Protein AF-G9PKQ1-F1 (afdb_monomer_lite)

Sequence (733 aa):
MLSVRGVTRSVLDAVLARVPGSERISVGVSNGLQAHILSGRPADLERVVTALEAAAARSAKARKDRRRGGAVLAPVTEFLTTSVPFHTPLLASAVDDVAAWAAACDLDEKLARDLATAVLIDPVDWPGLVTGALKTGSAAPVRTVLDLGPGNVLVRLTEGVVAGTGTTVVPAGTAKAIDDLDRAGAAPQPSVDRSRFAPRITRLPDGRLTLDTAFTRLTGRSAVLLAGMTPTTVDPAIVAAAANAGYWAELAGGGQTTPAVLAENLEGLEEALEPGRTAAFNAMFMDRYLWNLHLGTQRLLSKARAGGAPIDGITISAGIPELDEATALLERLHAEGFPYIAFKPGTVDQIRQVLAIARAVPDSPVIIQIEDGHAGGHHSWEDLDTMLLATYDAIRAVNNAVLVVGGGIGTPARAADYLTGRWAEAYGTAAAPVDGVMIGTAAMTCLEAKTNDDVKQLLVDTPGIPEDSGIEGGWVASGESIGGMTSGLSHLRADLYEIDNSSARASRLIQELAGDETAMAARRQEMIDALAKTAKPYFGDVEEMTYLQWATRYAELCVAPHDGRSATRADWADEGWYDRFIDLLHRIEARLSQADHGEIPTLFADYDAVIDSDAALAALAERYPSAASTLVEPVDAAWFVDLCRKHPKPVPFVPVVDADILRWWGTDSLWQSQDPRYTADQVRIIPGPVAVAGITTINEPVGELLGRFETAAVDALRDAGTGEQEAAGRLGA

Radius of gyration: 32.39 Å; chains: 1; bounding box: 80×65×111 Å

Secondary structure (DSSP, 8-state):
-EEEES--HHHHHHHHTTSTTGGG-EEEEEEETTEEEEES-HHHHHHHHHHHHHHHHHHHHHHHTTS--S-----EEEE-S-SS--SSGGGHHHHHHHHHHHHHTTS-HHHHHHHHHHHHTS-EEHHHHHHHHHHSS-SSPP-EEEE-SSTTHHHHHHHHHSTTBTPEEEE-SSHHHHHHHHSTT--PPPPPBGGGG--EEEE-TTS-EEEE-HHHHHHSS-SEEE---TTTTSSHHHHHHHHHTT-EEEEEGGG--SHHHHHHHHHHHHHHSPTT--EEEEEESS-HHHHHHHTSSS-HHHHHHHTT-SEEEEEEES----HHHHHHHHHHHHHTT--EEEE---SHHHHHHHHHHHHH-TTS-EEEEEE-TTSSEE--S--HHHHHHHHHHHHHT-TTEEEEEESS--SHHHHHHHHHSGGGGGGTS-----SEEEE-GGGGGSTTS-S-HHHHHHHHH-----GGGSSGGGPPPBT-EETTEEEEE-TTS-EEEEESSHHHHHHHHHHHHTT-HHHHHHTHHHHHHHHTTSSS-B---GGGSBHHHHHHHHHHHHBPP-TTS---GGGBS-HHHHHHHHHHHHHHHHHH-S-SSSPPPPS--STHHHHSHHHHHHHHHHH-GGGGTPBPPHHHHHHHHHHTTSSSSPPSSBS--STTHHHHHHTT-SGGGG-TTS-TTTS-----TTGGGG---SS--HHHHHHHHHHHHHHHHHHTTPPEEE-S--TT-

pLDDT: mean 94.01, std 5.54, range [41.34, 98.81]

Foldseek 3Di:
DKKKFQQFPVRLVVLLVVQPPSVQKDQQEDLARGITDIFGDPVSVVSSVVSLVVQQVVQVVCVVLQNAFADGRDMDMDDDPDPARAQAPVCVVVLVVQLVVCVVVVHDSVVSSVVCCSTRHHHYYNLVVLVVVQPPDDPDGAQEAEDLDPDCPSVVSSCVSAAQCQRHYQYDNDPVSVVQCPPVPDDGDTHHNLVVQFWFWAQEPVGDIAIDGPVCVQALAHLEAADADLQWQCALQQQQLCQLLRHAYENELNNVQDLVSVVVRLVVNVVSHDPLTAYEYEFEPPPPRSCCCPCNVVVSVLVVVVVPGRHQEYEYDNDDDAQVVLLVSVVVVVVSRRLYYEYEDAALVVLVRQLSNLVVVLVHAYEYEYEAQLFWWFGDSHDPL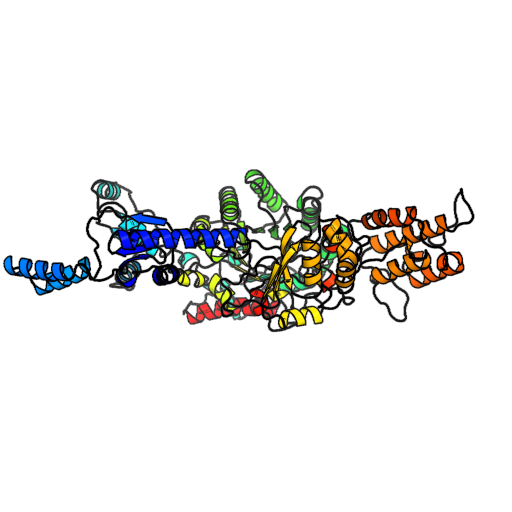SSCVSCLSVQVVRPRYAYEYEHLPQALQVQLCQQRQVVCVVSSYPRRHHRHYYDYQQCCQAQSTLFDNLLSVLLQVQQFQAPPNPSPPRDAGALDADSQKHFAAFLVRGTGIWGPFLLVVLRSVCVVCQPPPVSCVVCVVVNQVSQVLALAHELDDQQPAFLLRSLVSLCVSQFADDPPDFADPVRGPDPLSLVLSLVSQVVVQQVQDPDPDDDGDDCDPDSVSCRRVVNNSVVSCVVRVCSRPHGDDPVVLVVVVVSQVPDPDGGSYQSDSDSSSSVNSRPPQSNVSSPPRDGSNRGIGIGRRSNSNSHNDGHHHSSVVSVSSRVSSSVVCVVVVRDYDYDNHGSSD

Structure (mmCIF, N/CA/C/O backbone):
data_AF-G9PKQ1-F1
#
_entry.id   AF-G9PKQ1-F1
#
loop_
_atom_site.group_PDB
_atom_site.id
_atom_site.type_symbol
_atom_site.label_atom_id
_atom_site.label_alt_id
_atom_site.label_comp_id
_atom_site.label_asym_id
_atom_site.label_entity_id
_atom_site.label_seq_id
_atom_site.pdbx_PDB_ins_code
_atom_site.Cartn_x
_atom_site.Cartn_y
_atom_site.Cartn_z
_atom_site.occupancy
_atom_site.B_iso_or_equiv
_atom_site.auth_seq_id
_atom_site.auth_comp_id
_atom_site.auth_asym_id
_atom_site.auth_atom_id
_atom_site.pdbx_PDB_model_num
ATOM 1 N N . MET A 1 1 ? -30.172 22.410 22.942 1.00 95.88 1 MET A N 1
ATOM 2 C CA . MET A 1 1 ? -28.864 21.708 22.888 1.00 95.88 1 MET A CA 1
ATOM 3 C C . MET A 1 1 ? -28.657 21.178 21.475 1.00 95.88 1 MET A C 1
ATOM 5 O O . MET A 1 1 ? -29.650 20.942 20.793 1.00 95.88 1 MET A O 1
ATOM 9 N N . LEU A 1 2 ? -27.414 21.006 21.034 1.00 97.12 2 LEU A N 1
ATOM 10 C CA . LEU A 1 2 ? -27.061 20.562 19.682 1.00 97.12 2 LEU A CA 1
ATOM 11 C C . LEU A 1 2 ? -26.252 19.264 19.757 1.00 97.12 2 LEU A C 1
ATOM 13 O O . LEU A 1 2 ? -25.188 19.249 20.363 1.00 97.12 2 LEU A O 1
ATOM 17 N N . SER A 1 3 ? -26.735 18.192 19.136 1.00 96.69 3 SER A N 1
ATOM 18 C CA . SER A 1 3 ? -25.949 16.983 18.896 1.00 96.69 3 SER A CA 1
ATOM 19 C C . SER A 1 3 ? -25.016 17.198 17.711 1.00 96.69 3 SER A C 1
ATOM 21 O O . SER A 1 3 ? -25.452 17.671 16.665 1.00 96.69 3 SER A O 1
ATOM 23 N N . VAL A 1 4 ? -23.745 16.843 17.877 1.00 97.56 4 VAL A N 1
ATOM 24 C CA . VAL A 1 4 ? -22.705 16.864 16.848 1.00 97.56 4 VAL A CA 1
ATOM 25 C C . VAL A 1 4 ? -22.083 15.472 16.784 1.00 97.56 4 VAL A C 1
ATOM 27 O O . VAL A 1 4 ? -21.478 15.013 17.752 1.00 97.56 4 VAL A O 1
ATOM 30 N N . ARG A 1 5 ? -22.240 14.784 15.653 1.00 95.38 5 ARG A N 1
ATOM 31 C CA . ARG A 1 5 ? -21.695 13.438 15.405 1.00 95.38 5 ARG A CA 1
ATOM 32 C C . ARG A 1 5 ? -20.710 13.447 14.236 1.00 95.38 5 ARG A C 1
ATOM 34 O O . ARG A 1 5 ? -20.805 14.318 13.377 1.00 95.38 5 ARG A O 1
ATOM 41 N N . GLY A 1 6 ? -19.804 12.472 14.182 1.00 92.25 6 GLY A N 1
ATOM 42 C CA . GLY A 1 6 ? -18.807 12.326 13.109 1.00 92.25 6 GLY A CA 1
ATOM 43 C C . GLY A 1 6 ? -17.603 13.264 13.240 1.00 92.25 6 GLY A C 1
ATOM 44 O O . GLY A 1 6 ? -16.918 13.529 12.256 1.00 92.25 6 GLY A O 1
ATOM 45 N N . VAL A 1 7 ? -17.361 13.809 14.439 1.00 93.50 7 VAL A N 1
ATOM 46 C CA . VAL A 1 7 ? -16.279 14.770 14.703 1.00 93.50 7 VAL A CA 1
ATOM 47 C C . VAL A 1 7 ? -15.592 14.415 16.013 1.00 93.50 7 VAL A C 1
ATOM 49 O O . VAL A 1 7 ? -16.249 14.366 17.051 1.00 93.50 7 VAL A O 1
ATOM 52 N N . THR A 1 8 ? -14.279 14.185 15.987 1.00 92.12 8 THR A N 1
ATOM 53 C CA . THR A 1 8 ? -13.500 13.956 17.212 1.00 92.12 8 THR A CA 1
ATOM 54 C C . THR A 1 8 ? -13.485 15.202 18.092 1.00 92.12 8 THR A C 1
ATOM 56 O O . THR A 1 8 ? -13.686 16.322 17.616 1.00 92.12 8 THR A O 1
ATOM 59 N N . ARG A 1 9 ? -13.206 15.029 19.389 1.00 92.00 9 ARG A N 1
ATOM 60 C CA . ARG A 1 9 ? -13.142 16.167 20.314 1.00 92.00 9 ARG A CA 1
ATOM 61 C C . ARG A 1 9 ? -12.108 17.217 19.886 1.00 92.00 9 ARG A C 1
ATOM 63 O O . ARG A 1 9 ? -12.423 18.399 19.883 1.00 92.00 9 ARG A O 1
ATOM 70 N N . SER A 1 10 ? -10.931 16.786 19.433 1.00 91.81 10 SER A N 1
ATOM 71 C CA . SER A 1 10 ? -9.874 17.681 18.946 1.00 91.81 10 SER A CA 1
ATOM 72 C C . SER A 1 10 ? -10.309 18.518 17.739 1.00 91.81 10 SER A C 1
ATOM 74 O O . SER A 1 10 ? -10.081 19.727 17.709 1.00 91.81 10 SER A O 1
ATOM 76 N N . VAL A 1 11 ? -10.985 17.906 16.759 1.00 92.62 11 VAL A N 1
ATOM 77 C CA . VAL A 1 11 ? -11.504 18.623 15.584 1.00 92.62 11 VAL A CA 1
ATOM 78 C C . VAL A 1 11 ? -12.622 19.582 15.988 1.00 92.62 11 VAL A C 1
ATOM 80 O O . VAL A 1 11 ? -12.656 20.717 15.511 1.00 92.62 11 VAL A O 1
ATOM 83 N N . LEU A 1 12 ? -13.514 19.159 16.887 1.00 95.62 12 LEU A N 1
ATOM 84 C CA . LEU A 1 12 ? -14.589 20.007 17.393 1.00 95.62 12 LEU A CA 1
ATOM 85 C C . LEU A 1 12 ? -14.030 21.239 18.114 1.00 95.62 12 LEU A C 1
ATOM 87 O O . LEU A 1 12 ? -14.443 22.355 17.805 1.00 95.62 12 LEU A O 1
ATOM 91 N N . ASP A 1 13 ? -13.053 21.059 19.001 1.00 94.75 13 ASP A N 1
ATOM 92 C CA . ASP A 1 13 ? -12.406 22.153 19.729 1.00 94.75 13 ASP A CA 1
ATOM 93 C C . ASP A 1 13 ? -11.692 23.123 18.765 1.00 94.75 13 ASP A C 1
ATOM 95 O O . ASP A 1 13 ? -11.820 24.342 18.899 1.00 94.75 13 ASP A O 1
ATOM 99 N N . ALA A 1 14 ? -11.021 22.611 17.724 1.00 93.94 14 ALA A N 1
ATOM 100 C CA . ALA A 1 14 ? -10.393 23.438 16.689 1.00 93.94 14 ALA A CA 1
ATOM 101 C C . ALA A 1 14 ? -11.410 24.258 15.871 1.00 93.94 14 ALA A C 1
ATOM 103 O O . ALA A 1 14 ? -11.118 25.385 15.455 1.00 93.94 14 ALA A O 1
ATOM 104 N N . VAL A 1 15 ? -12.609 23.714 15.637 1.00 94.38 15 VAL A N 1
ATOM 105 C CA . VAL A 1 15 ? -13.713 24.450 15.006 1.00 94.38 15 VAL A CA 1
ATOM 106 C C . VAL A 1 15 ? -14.269 25.501 15.967 1.00 94.38 15 VAL A C 1
ATOM 108 O O . VAL A 1 15 ? -14.403 26.659 15.570 1.00 94.38 15 VAL A O 1
ATOM 111 N N . LEU A 1 16 ? -14.529 25.142 17.228 1.00 94.50 16 LEU A N 1
ATOM 112 C CA . LEU A 1 16 ? -15.049 26.052 18.255 1.00 94.50 16 LEU A CA 1
ATOM 113 C C . LEU A 1 16 ? -14.117 27.244 18.498 1.00 94.50 16 LEU A C 1
ATOM 115 O O . LEU A 1 16 ? -14.595 28.373 18.605 1.00 94.50 16 LEU A O 1
ATOM 119 N N . ALA A 1 17 ? -12.799 27.038 18.489 1.00 93.44 17 ALA A N 1
ATOM 120 C CA . ALA A 1 17 ? -11.811 28.110 18.629 1.00 93.44 17 ALA A CA 1
ATOM 121 C C . ALA A 1 17 ? -11.921 29.198 17.541 1.00 93.44 17 ALA A C 1
ATOM 123 O O . ALA A 1 17 ? -11.453 30.319 17.730 1.00 93.44 17 ALA A O 1
ATOM 124 N N . ARG A 1 18 ? -12.546 28.887 16.397 1.00 90.50 18 ARG A N 1
ATOM 125 C CA . ARG A 1 18 ? -12.761 29.816 15.274 1.00 90.50 18 ARG A CA 1
ATOM 126 C C . ARG A 1 18 ? -14.161 30.432 15.257 1.00 90.50 18 ARG A C 1
ATOM 128 O O . ARG A 1 18 ? -14.423 31.299 14.426 1.00 90.50 18 ARG A O 1
ATOM 135 N N . VAL A 1 19 ? -15.062 29.994 16.138 1.00 92.62 19 VAL A N 1
ATOM 136 C CA . VAL A 1 19 ? -16.436 30.500 16.230 1.00 92.62 19 VAL A CA 1
ATOM 137 C C . VAL A 1 19 ? -16.478 31.681 17.207 1.00 92.62 19 VAL A C 1
ATOM 139 O O . VAL A 1 19 ? -16.197 31.497 18.390 1.00 92.62 19 VAL A O 1
ATOM 142 N N . PRO A 1 20 ? -16.868 32.895 16.770 1.00 89.88 20 PRO A N 1
ATOM 143 C CA . PRO A 1 20 ? -16.995 34.034 17.673 1.00 89.88 20 PRO A CA 1
ATOM 144 C C . PRO A 1 20 ? -18.067 33.786 18.735 1.00 89.88 20 PRO A C 1
ATOM 146 O O . PRO A 1 20 ? -19.245 33.602 18.399 1.00 89.88 20 PRO A O 1
ATOM 149 N N . GLY A 1 21 ? -17.674 33.857 20.007 1.00 84.44 21 GLY A N 1
ATOM 150 C CA . GLY A 1 21 ? -18.576 33.641 21.129 1.00 84.44 21 GLY A CA 1
ATOM 151 C C . GLY A 1 21 ? -18.614 32.205 21.660 1.00 84.44 21 GLY A C 1
ATOM 152 O O . GLY A 1 21 ? -19.525 31.886 22.426 1.00 84.44 21 GLY A O 1
ATOM 153 N N . SER A 1 22 ? -17.696 31.335 21.226 1.00 88.81 22 SER A N 1
ATOM 154 C CA . SER A 1 22 ? -17.640 29.927 21.636 1.00 88.81 22 SER A CA 1
ATOM 155 C C . SER A 1 22 ? -17.330 29.725 23.117 1.00 88.81 22 SER A C 1
ATOM 157 O O . SER A 1 22 ? -17.703 28.694 23.667 1.00 88.81 22 SER A O 1
ATOM 159 N N . GLU A 1 23 ? -16.768 30.725 23.802 1.00 87.44 23 GLU A N 1
ATOM 160 C CA . GLU A 1 23 ? -16.559 30.718 25.255 1.00 87.44 23 GLU A CA 1
ATOM 161 C C . GLU A 1 23 ? -17.866 30.618 26.062 1.00 87.44 23 GLU A C 1
ATOM 163 O O . GLU A 1 23 ? -17.851 30.286 27.245 1.00 87.44 23 GLU A O 1
ATOM 168 N N . ARG A 1 24 ? -19.011 30.896 25.421 1.00 89.38 24 ARG A N 1
ATOM 169 C CA . ARG A 1 24 ? -20.358 30.785 26.004 1.00 89.38 24 ARG A CA 1
ATOM 170 C C . ARG A 1 24 ? -21.023 29.429 25.733 1.00 89.38 24 ARG A C 1
ATOM 172 O O . ARG A 1 24 ? -22.172 29.233 26.129 1.00 89.38 24 ARG A O 1
ATOM 179 N N . ILE A 1 25 ? -20.334 28.521 25.042 1.00 94.31 25 ILE A N 1
ATOM 180 C CA . ILE A 1 25 ? -20.808 27.179 24.698 1.00 94.31 25 ILE A CA 1
ATOM 181 C C . ILE A 1 25 ? -20.079 26.165 25.578 1.00 94.31 25 ILE A C 1
ATOM 183 O O . ILE A 1 25 ? -18.864 26.214 25.740 1.00 94.31 25 ILE A O 1
ATOM 187 N N . SER A 1 26 ? -20.825 25.215 26.126 1.00 94.56 26 SER A N 1
ATOM 188 C CA . SER A 1 26 ? -20.287 24.085 26.881 1.00 94.56 26 SER A CA 1
ATOM 189 C C . SER A 1 26 ? -20.399 22.811 26.047 1.00 94.56 26 SER A C 1
ATOM 191 O O . SER A 1 26 ? -21.448 22.549 25.455 1.00 94.56 26 SER A O 1
ATOM 193 N N . VAL A 1 27 ? -19.348 21.989 26.022 1.00 95.88 27 VAL A N 1
ATOM 194 C CA . VAL A 1 27 ? -19.476 20.582 25.613 1.00 95.88 27 VAL A CA 1
ATOM 195 C C . VAL A 1 27 ? -20.076 19.840 26.802 1.00 95.88 27 VAL A C 1
ATOM 197 O O . VAL A 1 27 ? -19.356 19.405 27.696 1.00 95.88 27 VAL A O 1
ATOM 200 N N . GLY A 1 28 ? -21.407 19.807 26.856 1.00 93.00 28 GLY A N 1
ATOM 201 C CA . GLY A 1 28 ? -22.153 19.338 28.019 1.00 93.00 28 GLY A CA 1
ATOM 202 C C . GLY A 1 28 ? -22.141 17.820 28.166 1.00 93.00 28 GLY A C 1
ATOM 203 O O . GLY A 1 28 ? -22.035 17.311 29.274 1.00 93.00 28 GLY A O 1
ATOM 204 N N . VAL A 1 29 ? -22.210 17.079 27.058 1.00 95.38 29 VAL A N 1
ATOM 205 C CA . VAL A 1 29 ? -22.169 15.607 27.084 1.00 95.38 29 VAL A CA 1
ATOM 206 C C . VAL A 1 29 ? -21.239 15.096 25.993 1.00 95.38 29 VAL A C 1
ATOM 208 O O . VAL A 1 29 ? -21.359 15.499 24.839 1.00 95.38 29 VAL A O 1
ATOM 211 N N . SER A 1 30 ? -20.342 14.181 26.338 1.00 95.12 30 SER A N 1
ATOM 212 C CA . SER A 1 30 ? -19.570 13.371 25.394 1.00 95.12 30 SER A CA 1
ATOM 213 C C . SER A 1 30 ? -20.180 11.970 25.383 1.00 95.12 30 SER A C 1
ATOM 215 O O . SER A 1 30 ? -20.052 11.220 26.345 1.00 95.12 30 SER A O 1
ATOM 217 N N . ASN A 1 31 ? -20.894 11.637 24.309 1.00 92.31 31 ASN A N 1
ATOM 218 C CA . ASN A 1 31 ? -21.576 10.351 24.124 1.00 92.31 31 ASN A CA 1
ATOM 219 C C . ASN A 1 31 ? -20.648 9.264 23.553 1.00 92.31 31 ASN A C 1
ATOM 221 O O . ASN A 1 31 ? -21.010 8.092 23.515 1.00 92.31 31 ASN A O 1
ATOM 225 N N . GLY A 1 32 ? -19.478 9.663 23.062 1.00 89.00 32 GLY A N 1
ATOM 226 C CA . GLY A 1 32 ? -18.481 8.825 22.409 1.00 89.00 32 GLY A CA 1
ATOM 227 C C . GLY A 1 32 ? -17.337 9.694 21.894 1.00 89.00 32 GLY A C 1
ATOM 228 O O . GLY A 1 32 ? -17.390 10.920 21.986 1.00 89.00 32 GLY A O 1
ATOM 229 N N . LEU A 1 33 ? -16.323 9.085 21.282 1.00 86.50 33 LEU A N 1
ATOM 230 C CA . LEU A 1 33 ? -15.180 9.835 20.741 1.00 86.50 33 LEU A CA 1
ATOM 231 C C . LEU A 1 33 ? -15.558 10.840 19.652 1.00 86.50 33 LEU A C 1
ATOM 233 O O . LEU A 1 33 ? -14.960 11.913 19.557 1.00 86.50 33 LEU A O 1
ATOM 237 N N . GLN A 1 34 ? -16.552 10.490 18.836 1.00 91.44 34 GLN A N 1
ATOM 238 C CA . GLN A 1 34 ? -17.022 11.307 17.720 1.00 91.44 34 GLN A CA 1
ATOM 239 C C . GLN A 1 34 ? -18.463 11.805 17.889 1.00 91.44 34 GLN A C 1
ATOM 241 O O . GLN A 1 34 ? -19.094 12.192 16.906 1.00 91.44 34 GLN A O 1
ATOM 246 N N . ALA A 1 35 ? -19.015 11.753 19.103 1.00 93.69 35 ALA A N 1
ATOM 247 C CA . ALA A 1 35 ? -20.401 12.114 19.377 1.00 93.69 35 ALA A CA 1
ATOM 248 C C . ALA A 1 35 ? -20.480 13.004 20.619 1.00 93.69 35 ALA A C 1
ATOM 250 O O . ALA A 1 35 ? -20.277 12.543 21.739 1.00 93.69 35 ALA A O 1
ATOM 251 N N . HIS A 1 36 ? -20.826 14.271 20.412 1.00 96.38 36 HIS A N 1
ATOM 252 C CA . HIS A 1 36 ? -20.810 15.319 21.431 1.00 96.38 36 HIS A CA 1
ATOM 253 C C . HIS A 1 36 ? -22.146 16.056 21.452 1.00 96.38 36 HIS A C 1
ATOM 255 O O . HIS A 1 36 ? -22.800 16.202 20.420 1.00 96.38 36 HIS A O 1
ATOM 261 N N . ILE A 1 37 ? -22.553 16.551 22.615 1.00 97.00 37 ILE A N 1
ATOM 262 C CA . ILE A 1 37 ? -23.701 17.438 22.779 1.00 97.00 37 ILE A CA 1
ATOM 263 C C . ILE A 1 37 ? -23.202 18.791 23.276 1.00 97.00 37 ILE A C 1
ATOM 265 O O . ILE A 1 37 ? -22.594 18.901 24.341 1.00 97.00 37 ILE A O 1
ATOM 269 N N . LEU A 1 38 ? -23.501 19.827 22.501 1.00 97.19 38 LEU A N 1
ATOM 270 C CA . LEU A 1 38 ? -23.216 21.212 22.832 1.00 97.19 38 LEU A CA 1
ATOM 271 C C . LEU A 1 38 ? -24.420 21.872 23.506 1.00 97.19 38 LEU A C 1
ATOM 273 O O . LEU A 1 38 ? -25.567 21.772 23.047 1.00 97.19 38 LEU A O 1
ATOM 277 N N . SER A 1 39 ? -24.133 22.614 24.567 1.00 96.44 39 SER A N 1
ATOM 278 C CA . SER A 1 39 ? -25.097 23.362 25.364 1.00 96.44 39 SER A CA 1
ATOM 279 C C . SER A 1 39 ? -24.754 24.841 25.336 1.00 96.44 39 SER A C 1
ATOM 281 O O . SER A 1 39 ? -23.607 25.236 25.511 1.00 96.44 39 SER A O 1
ATOM 283 N N . GLY A 1 40 ? -25.756 25.675 25.082 1.00 94.44 40 GLY A N 1
ATOM 284 C CA . GLY A 1 40 ? -25.573 27.110 24.926 1.00 94.44 40 GLY A CA 1
ATOM 285 C C . GLY A 1 40 ? -26.828 27.774 24.380 1.00 94.44 40 GLY A C 1
ATOM 286 O O . GLY A 1 40 ? -27.876 27.136 24.225 1.00 94.44 40 GLY A O 1
ATOM 287 N N . ARG A 1 41 ? -26.722 29.069 24.078 1.00 93.06 41 ARG A N 1
ATOM 288 C CA . ARG A 1 41 ? -27.818 29.825 23.463 1.00 93.06 41 ARG A CA 1
ATOM 289 C C . ARG A 1 41 ? -28.003 29.371 22.007 1.00 93.06 41 ARG A C 1
ATOM 291 O O . ARG A 1 41 ? -26.999 29.153 21.330 1.00 93.06 41 ARG A O 1
ATOM 298 N N . PRO A 1 42 ? -29.243 29.288 21.488 1.00 92.81 42 PRO A N 1
ATOM 299 C CA . PRO A 1 42 ? -29.501 28.802 20.128 1.00 92.81 42 PRO A CA 1
ATOM 300 C C . PRO A 1 42 ? -28.669 29.499 19.044 1.00 92.81 42 PRO A C 1
ATOM 302 O O . PRO A 1 42 ? -28.015 28.826 18.256 1.00 92.81 42 PRO A O 1
ATOM 305 N N . ALA A 1 43 ? -28.587 30.833 19.084 1.00 92.81 43 ALA A N 1
ATOM 306 C CA . ALA A 1 43 ? -27.820 31.616 18.113 1.00 92.81 43 ALA A CA 1
ATOM 307 C C . ALA A 1 43 ? -26.306 31.327 18.137 1.00 92.81 43 ALA A C 1
ATOM 309 O O . ALA A 1 43 ? -25.639 31.453 17.113 1.00 92.81 43 ALA A O 1
ATOM 310 N N . ASP A 1 44 ? -25.749 30.948 19.292 1.00 94.12 44 ASP A N 1
ATOM 311 C CA . ASP A 1 44 ? -24.335 30.576 19.394 1.00 94.12 44 ASP A CA 1
ATOM 312 C C . ASP A 1 44 ? -24.118 29.164 18.812 1.00 94.12 44 ASP A C 1
ATOM 314 O O . ASP A 1 44 ? -23.153 28.939 18.084 1.00 94.12 44 ASP A O 1
ATOM 318 N N . LEU A 1 45 ? -25.058 28.236 19.041 1.00 95.50 45 LEU A N 1
ATOM 319 C CA . LEU A 1 45 ? -25.027 26.877 18.482 1.00 95.50 45 LEU A CA 1
ATOM 320 C C . LEU A 1 45 ? -25.198 26.861 16.953 1.00 95.50 45 LEU A C 1
ATOM 322 O O . LEU A 1 45 ? -24.503 26.110 16.274 1.00 95.50 45 LEU A O 1
ATOM 326 N N . GLU A 1 46 ? -26.061 27.714 16.395 1.00 95.88 46 GLU A N 1
ATOM 327 C CA . GLU A 1 46 ? -26.227 27.871 14.939 1.00 95.88 46 GLU A CA 1
ATOM 328 C C . GLU A 1 46 ? -24.918 28.279 14.248 1.00 95.88 46 GLU A C 1
ATOM 330 O O . GLU A 1 46 ? -24.589 27.769 13.179 1.00 95.88 46 GLU A O 1
ATOM 335 N N . ARG A 1 47 ? -24.106 29.136 14.882 1.00 96.00 47 ARG A N 1
ATOM 336 C CA . ARG A 1 47 ? -22.785 29.506 14.345 1.00 96.00 47 ARG A CA 1
ATOM 337 C C . ARG A 1 47 ? -21.831 28.317 14.290 1.00 96.00 47 ARG A C 1
ATOM 339 O O . ARG A 1 47 ? -21.022 28.238 13.366 1.00 96.00 47 ARG A O 1
ATOM 346 N N . VAL A 1 48 ? -21.917 27.405 15.260 1.00 96.38 48 VAL A N 1
ATOM 347 C CA . VAL A 1 48 ? -21.118 26.173 15.261 1.00 96.38 48 VAL A CA 1
ATOM 348 C C . VAL A 1 48 ? -21.527 25.267 14.104 1.00 96.38 48 VAL A C 1
ATOM 350 O O . VAL A 1 48 ? -20.643 24.745 13.428 1.00 96.38 48 VAL A O 1
ATOM 353 N N . VAL A 1 49 ? -22.830 25.135 13.823 1.00 97.19 49 VAL A N 1
ATOM 354 C CA . VAL A 1 49 ? -23.329 24.383 12.656 1.00 97.19 49 VAL A CA 1
ATOM 355 C C . VAL A 1 49 ? -22.708 24.927 11.368 1.00 97.19 49 VAL A C 1
ATOM 357 O O . VAL A 1 49 ? -22.025 24.186 10.665 1.00 97.19 49 VAL A O 1
ATOM 360 N N . THR A 1 50 ? -22.816 26.236 11.120 1.00 96.50 50 THR A N 1
ATOM 361 C CA . THR A 1 50 ? -22.227 26.876 9.931 1.00 96.50 50 THR A CA 1
ATOM 362 C C . THR A 1 50 ? -20.714 26.649 9.830 1.00 96.50 50 THR A C 1
ATOM 364 O O . THR A 1 50 ? -20.172 26.418 8.747 1.00 96.50 50 THR A O 1
ATOM 367 N N . ALA A 1 51 ? -19.995 26.711 10.954 1.00 96.50 51 ALA A N 1
ATOM 368 C CA . ALA A 1 51 ? -18.551 26.498 10.973 1.00 96.50 51 ALA A CA 1
ATOM 369 C C . ALA A 1 51 ? -18.162 25.040 10.668 1.00 96.50 51 ALA A C 1
ATOM 371 O O . ALA A 1 51 ? -17.181 24.810 9.950 1.00 96.50 51 ALA A O 1
ATOM 372 N N . LEU A 1 52 ? -18.934 24.073 11.176 1.00 97.19 52 LEU A N 1
ATOM 373 C CA . LEU A 1 52 ? -18.771 22.647 10.892 1.00 97.19 52 LEU A CA 1
ATOM 374 C C . LEU A 1 52 ? -19.065 22.332 9.423 1.00 97.19 52 LEU A C 1
ATOM 376 O O . LEU A 1 52 ? -18.259 21.659 8.785 1.00 97.19 52 LEU A O 1
ATOM 380 N N . GLU A 1 53 ? -20.143 22.875 8.854 1.00 96.69 53 GLU A N 1
ATOM 381 C CA . GLU A 1 53 ? -20.468 22.736 7.427 1.00 96.69 53 GLU A CA 1
ATOM 382 C C . GLU A 1 53 ? -19.352 23.300 6.536 1.00 96.69 53 GLU A C 1
ATOM 384 O O . GLU A 1 53 ? -18.903 22.652 5.588 1.00 96.69 53 GLU A O 1
ATOM 389 N N . ALA A 1 54 ? -18.824 24.480 6.877 1.00 95.88 54 ALA A N 1
ATOM 390 C CA . ALA A 1 54 ? -17.706 25.074 6.151 1.00 95.88 54 ALA A CA 1
ATOM 391 C C . ALA A 1 54 ? -16.422 24.230 6.264 1.00 95.88 54 ALA A C 1
ATOM 393 O O . ALA A 1 54 ? -15.644 24.151 5.311 1.00 95.88 54 ALA A O 1
ATOM 394 N N . ALA A 1 55 ? -16.170 23.607 7.419 1.00 95.31 55 ALA A N 1
ATOM 395 C CA . ALA A 1 55 ? -15.044 22.694 7.603 1.00 95.31 55 ALA A CA 1
ATOM 396 C C . ALA A 1 55 ? -15.209 21.402 6.792 1.00 95.31 55 ALA A C 1
ATOM 398 O O . ALA A 1 55 ? -14.261 20.988 6.122 1.00 95.31 55 ALA A O 1
ATOM 399 N N . ALA A 1 56 ? -16.411 20.824 6.787 1.00 96.31 56 ALA A N 1
ATOM 400 C CA . ALA A 1 56 ? -16.761 19.652 5.994 1.00 96.31 56 ALA A CA 1
ATOM 401 C C . ALA A 1 56 ? -16.559 19.907 4.495 1.00 96.31 56 ALA A C 1
ATOM 403 O O . ALA A 1 56 ? -15.870 19.146 3.819 1.00 96.31 56 ALA A O 1
ATOM 404 N N . ALA A 1 57 ? -17.053 21.042 3.990 1.00 96.38 57 ALA A N 1
ATOM 405 C CA . ALA A 1 57 ? -16.883 21.436 2.593 1.00 96.38 57 ALA A CA 1
ATOM 406 C C . ALA A 1 57 ? -15.402 21.588 2.198 1.00 96.38 57 ALA A C 1
ATOM 408 O O . ALA A 1 57 ? -15.001 21.157 1.115 1.00 96.38 57 ALA A O 1
ATOM 409 N N . ARG A 1 58 ? -14.565 22.157 3.080 1.00 94.75 58 ARG A N 1
ATOM 410 C CA . ARG A 1 58 ? -13.110 22.244 2.852 1.00 94.75 58 ARG A CA 1
ATOM 411 C C . ARG A 1 58 ? -12.452 20.865 2.815 1.00 94.75 58 ARG A C 1
ATOM 413 O O . ARG A 1 58 ? -11.638 20.625 1.929 1.00 94.75 58 ARG A O 1
ATOM 420 N N . SER A 1 59 ? -12.812 19.973 3.738 1.00 93.75 59 SER A N 1
ATOM 421 C CA . SER A 1 59 ? -12.287 18.601 3.785 1.00 93.75 59 SER A CA 1
ATOM 422 C C . SER A 1 59 ? -12.677 17.803 2.534 1.00 93.75 59 SER A C 1
ATOM 424 O O . SER A 1 59 ? -11.812 17.225 1.878 1.00 93.75 59 SER A O 1
ATOM 426 N N . ALA A 1 60 ? -13.950 17.858 2.131 1.00 95.25 60 ALA A N 1
ATOM 427 C CA . ALA A 1 60 ? -14.445 17.207 0.919 1.00 95.25 60 ALA A CA 1
ATOM 428 C C . ALA A 1 60 ? -13.761 17.742 -0.348 1.00 95.25 60 ALA A C 1
ATOM 430 O O . ALA A 1 60 ? -13.371 16.965 -1.221 1.00 95.25 60 ALA A O 1
ATOM 431 N N . LYS A 1 61 ? -13.554 19.064 -0.433 1.00 95.62 61 LYS A N 1
ATOM 432 C CA . LYS A 1 61 ? -12.797 19.671 -1.532 1.00 95.62 61 LYS A CA 1
ATOM 433 C C . LYS A 1 61 ? -11.347 19.185 -1.552 1.00 95.62 61 LYS A C 1
ATOM 435 O O . LYS A 1 61 ? -10.875 18.785 -2.605 1.00 95.62 61 LYS A O 1
ATOM 440 N N . ALA A 1 62 ? -10.662 19.155 -0.409 1.00 93.00 62 ALA A N 1
ATOM 441 C CA . ALA A 1 62 ? -9.286 18.665 -0.330 1.00 93.00 62 ALA A CA 1
ATOM 442 C C . ALA A 1 62 ? -9.158 17.191 -0.760 1.00 93.00 62 ALA A C 1
ATOM 444 O O . ALA A 1 62 ? -8.206 16.845 -1.451 1.00 93.00 62 ALA A O 1
ATOM 445 N N . ARG A 1 63 ? -10.132 16.337 -0.411 1.00 92.75 63 ARG A N 1
ATOM 446 C CA . ARG A 1 63 ? -10.181 14.934 -0.859 1.00 92.75 63 ARG A CA 1
ATOM 447 C C . ARG A 1 63 ? -10.377 14.831 -2.373 1.00 92.75 63 ARG A C 1
ATOM 449 O O . ARG A 1 63 ? -9.661 14.081 -3.027 1.00 92.75 63 ARG A O 1
ATOM 456 N N . LYS A 1 64 ? -11.316 15.605 -2.930 1.00 93.25 64 LYS A N 1
ATOM 457 C CA . LYS A 1 64 ? -11.577 15.665 -4.379 1.00 93.25 64 LYS A CA 1
ATOM 458 C C . LYS A 1 64 ? -10.360 16.163 -5.161 1.00 93.25 64 LYS A C 1
ATOM 460 O O . LYS A 1 64 ? -10.058 15.624 -6.219 1.00 93.25 64 LYS A O 1
ATOM 465 N N . ASP A 1 65 ? -9.667 17.156 -4.614 1.00 91.81 65 ASP A N 1
ATOM 466 C CA . ASP A 1 65 ? -8.466 17.758 -5.193 1.00 91.81 65 ASP A CA 1
ATOM 467 C C . ASP A 1 65 ? -7.195 16.923 -4.906 1.00 91.81 65 ASP A C 1
ATOM 469 O O . ASP A 1 65 ? -6.098 17.405 -5.165 1.00 91.81 65 ASP A O 1
ATOM 473 N N . ARG A 1 66 ? -7.319 15.699 -4.354 1.00 92.06 66 ARG A N 1
ATOM 474 C CA . ARG A 1 66 ? -6.196 14.786 -4.041 1.00 92.06 66 ARG A CA 1
ATOM 475 C C . ARG A 1 66 ? -5.108 15.410 -3.153 1.00 92.06 66 ARG A C 1
ATOM 477 O O . ARG A 1 66 ? -3.920 15.164 -3.327 1.00 92.06 66 ARG A O 1
ATOM 484 N N . ARG A 1 67 ? -5.526 16.235 -2.189 1.00 89.94 67 ARG A N 1
ATOM 485 C CA . ARG A 1 67 ? -4.653 16.879 -1.187 1.00 89.94 67 ARG A CA 1
ATOM 486 C C . ARG A 1 67 ? -4.669 16.206 0.181 1.00 89.94 67 ARG A C 1
ATOM 488 O O . ARG A 1 67 ? -3.870 16.548 1.039 1.00 89.94 67 ARG A O 1
ATOM 495 N N . ARG A 1 68 ? -5.618 15.299 0.403 1.00 89.44 68 ARG A N 1
ATOM 496 C CA . ARG A 1 68 ? -5.698 14.437 1.587 1.00 89.44 68 ARG A CA 1
ATOM 497 C C . ARG A 1 68 ? -6.238 13.078 1.176 1.00 89.44 68 ARG A C 1
ATOM 499 O O . ARG A 1 68 ? -7.107 13.020 0.299 1.00 89.44 68 ARG A O 1
ATOM 506 N N . GLY A 1 69 ? -5.788 12.025 1.843 1.00 89.00 69 GLY A N 1
ATOM 507 C CA . GLY A 1 69 ? -6.478 10.740 1.848 1.00 89.00 69 GLY A CA 1
ATOM 508 C C . GLY A 1 69 ? -7.354 10.561 3.086 1.00 89.00 69 GLY A C 1
ATOM 509 O O . GLY A 1 69 ? -7.665 11.521 3.803 1.00 89.00 69 GLY A O 1
ATOM 510 N N . GLY A 1 70 ? -7.794 9.323 3.286 1.00 89.50 70 GLY A N 1
ATOM 511 C CA . GLY A 1 70 ? -8.638 8.906 4.397 1.00 89.50 70 GLY A CA 1
ATOM 512 C C . GLY A 1 70 ? -10.044 9.508 4.386 1.00 89.50 70 GLY A C 1
ATOM 513 O O . GLY A 1 70 ? -10.532 10.050 3.383 1.00 89.50 70 GLY A O 1
ATOM 514 N N . ALA A 1 71 ? -10.717 9.393 5.532 1.00 87.31 71 ALA A N 1
ATOM 515 C CA . ALA A 1 71 ? -12.080 9.875 5.708 1.00 87.31 71 ALA A CA 1
ATOM 516 C C . ALA A 1 71 ? -12.177 11.405 5.572 1.00 87.31 71 ALA A C 1
ATOM 518 O O . ALA A 1 71 ? -11.338 12.168 6.067 1.00 87.31 71 ALA A O 1
ATOM 519 N N . VAL A 1 72 ? -13.246 11.864 4.919 1.00 91.75 72 VAL A N 1
ATOM 520 C CA . VAL A 1 72 ? -13.626 13.282 4.903 1.00 91.75 72 VAL A CA 1
ATOM 521 C C . VAL A 1 72 ? -14.383 13.641 6.172 1.00 91.75 72 VAL A C 1
ATOM 523 O O . VAL A 1 72 ? -15.134 12.834 6.718 1.00 91.75 72 VAL A O 1
ATOM 526 N N . LEU A 1 73 ? -14.233 14.887 6.617 1.00 92.81 73 LEU A N 1
ATOM 527 C CA . LEU A 1 73 ? -15.039 15.414 7.710 1.00 92.81 73 LEU A CA 1
ATOM 528 C C . LEU A 1 73 ? -16.509 15.486 7.265 1.00 92.81 73 LEU A C 1
ATOM 530 O O . LEU A 1 73 ? -16.854 16.287 6.397 1.00 92.81 73 LEU A O 1
ATOM 534 N N . ALA A 1 74 ? -17.362 14.663 7.873 1.00 94.25 74 ALA A N 1
ATOM 535 C CA . ALA A 1 74 ? -18.789 14.562 7.569 1.00 94.25 74 ALA A CA 1
ATOM 536 C C . ALA A 1 74 ? -19.624 14.719 8.858 1.00 94.25 74 ALA A C 1
ATOM 538 O O . ALA A 1 74 ? -20.166 13.739 9.375 1.00 94.25 74 ALA A O 1
ATOM 539 N N . PRO A 1 75 ? -19.696 15.939 9.424 1.00 96.44 75 PRO A N 1
ATOM 540 C CA . PRO A 1 75 ? -20.390 16.186 10.672 1.00 96.44 75 PRO A CA 1
ATOM 541 C C . PRO A 1 75 ? -21.900 16.048 10.468 1.00 96.44 75 PRO A C 1
ATOM 543 O O . PRO A 1 75 ? -22.457 16.570 9.504 1.00 96.44 75 PRO A O 1
ATOM 546 N N . VAL A 1 76 ? -22.576 15.399 11.412 1.00 97.12 76 VAL A N 1
ATOM 547 C CA . VAL A 1 76 ? -24.041 15.375 11.483 1.00 97.12 76 VAL A CA 1
ATOM 548 C C . VAL A 1 76 ? -24.467 16.195 12.687 1.00 97.12 76 VAL A C 1
ATOM 550 O O . VAL A 1 76 ? -24.181 15.828 13.828 1.00 97.12 76 VAL A O 1
ATOM 553 N N . THR A 1 77 ? -25.147 17.308 12.426 1.00 97.38 77 THR A N 1
ATOM 554 C CA . THR A 1 77 ? -25.608 18.243 13.453 1.00 97.38 77 THR A CA 1
ATOM 555 C C . THR A 1 77 ? -27.126 18.219 13.570 1.00 97.38 77 THR A C 1
ATOM 557 O O . THR A 1 77 ? -27.823 18.403 12.576 1.00 97.38 77 THR A O 1
ATOM 560 N N . GLU A 1 78 ? -27.645 18.026 14.780 1.00 96.56 78 GLU A N 1
ATOM 561 C CA . GLU A 1 78 ? -29.085 17.921 15.031 1.00 96.56 78 GLU A CA 1
ATOM 562 C C . GLU A 1 78 ? -29.455 18.606 16.348 1.00 96.56 78 GLU A C 1
ATOM 564 O O . GLU A 1 78 ? -28.883 18.313 17.400 1.00 96.56 78 GLU A O 1
ATOM 569 N N . PHE A 1 79 ? -30.411 19.535 16.316 1.00 96.12 79 PHE A N 1
ATOM 570 C CA . PHE A 1 79 ? -30.923 20.136 17.543 1.00 96.12 79 PHE A CA 1
ATOM 571 C C . PHE A 1 79 ? -31.783 19.127 18.300 1.00 96.12 79 PHE A C 1
ATOM 573 O O . PHE A 1 79 ? -32.753 18.592 17.769 1.00 96.12 79 PHE A O 1
ATOM 580 N N . LEU A 1 80 ? -31.440 18.896 19.565 1.00 93.56 80 LEU A N 1
ATOM 581 C CA . LEU A 1 80 ? -32.223 18.024 20.432 1.00 93.56 80 LEU A CA 1
ATOM 582 C C . LEU A 1 80 ? -33.551 18.698 20.789 1.00 93.56 80 LEU A C 1
ATOM 584 O O . LEU A 1 80 ? -33.590 19.906 21.035 1.00 93.56 80 LEU A O 1
ATOM 588 N N . THR A 1 81 ? -34.618 17.906 20.914 1.00 89.56 81 THR A N 1
ATOM 589 C CA . THR A 1 81 ? -35.956 18.346 21.350 1.00 89.56 81 THR A CA 1
ATOM 590 C C . THR A 1 81 ? -36.001 18.628 22.858 1.00 89.56 81 THR A C 1
ATOM 592 O O . THR A 1 81 ? -36.808 18.066 23.594 1.00 89.56 81 THR A O 1
ATOM 595 N N . THR A 1 82 ? -35.097 19.482 23.333 1.00 86.88 82 THR A N 1
ATOM 596 C CA . THR A 1 82 ? -35.029 19.987 24.706 1.00 86.88 82 THR A CA 1
ATOM 597 C C . THR A 1 82 ? -35.008 21.510 24.681 1.00 86.88 82 THR A C 1
ATOM 599 O O . THR A 1 82 ? -34.247 22.127 23.929 1.00 86.88 82 THR A O 1
ATOM 602 N N . SER A 1 83 ? -35.847 22.122 25.514 1.00 88.12 83 SER A N 1
ATOM 603 C CA . SER A 1 83 ? -35.947 23.576 25.667 1.00 88.12 83 SER A CA 1
ATOM 604 C C . SER A 1 83 ? -34.915 24.154 26.640 1.00 88.12 83 SER A C 1
ATOM 606 O O . SER A 1 83 ? -34.779 25.373 26.724 1.00 88.12 83 SER A O 1
ATOM 608 N N . VAL A 1 84 ? -34.177 23.300 27.359 1.00 92.25 84 VAL A N 1
ATOM 609 C CA . VAL A 1 84 ? -33.239 23.692 28.419 1.00 92.25 84 VAL A CA 1
ATOM 610 C C . VAL A 1 84 ? -31.812 23.283 28.029 1.00 92.25 84 VAL A C 1
ATOM 612 O O . VAL A 1 84 ? -31.607 22.161 27.554 1.00 92.25 84 VAL A O 1
ATOM 615 N N . PRO A 1 85 ? -30.805 24.160 28.192 1.00 93.88 85 PRO A N 1
ATOM 616 C CA . PRO A 1 85 ? -29.416 23.818 27.916 1.00 93.88 85 PRO A CA 1
ATOM 617 C C . PRO A 1 85 ? -28.800 23.106 29.130 1.00 93.88 85 PRO A C 1
ATOM 619 O O . PRO A 1 85 ? -28.121 23.748 29.904 1.00 93.88 85 PRO A O 1
ATOM 622 N N . PHE A 1 86 ? -29.044 21.812 29.341 1.00 96.12 86 PHE A N 1
ATOM 623 C CA . PHE A 1 86 ? -28.420 21.072 30.455 1.00 96.12 86 PHE A CA 1
ATOM 624 C C . PHE A 1 86 ? -26.890 21.006 30.340 1.00 96.12 86 PHE A C 1
ATOM 626 O O . PHE A 1 86 ? -26.349 21.190 29.247 1.00 96.12 86 PHE A O 1
ATOM 633 N N . HIS A 1 87 ? -26.204 20.702 31.444 1.00 96.31 87 HIS A N 1
ATOM 634 C CA . HIS A 1 87 ? -24.740 20.597 31.511 1.00 96.31 87 HIS A CA 1
ATOM 635 C C . HIS A 1 87 ? -24.037 21.883 31.047 1.00 96.31 87 HIS A C 1
ATOM 637 O O . HIS A 1 87 ? -23.225 21.891 30.115 1.00 96.31 87 HIS A O 1
ATOM 643 N N . THR A 1 88 ? -24.435 23.015 31.636 1.00 94.88 88 THR A N 1
ATOM 644 C CA . THR A 1 88 ? -23.858 24.326 31.328 1.00 94.88 88 THR A CA 1
ATOM 645 C C . THR A 1 88 ? -23.855 25.258 32.547 1.00 94.88 88 THR A C 1
ATOM 647 O O . THR A 1 88 ? -24.814 25.277 33.325 1.00 94.88 88 THR A O 1
ATOM 650 N N . PRO A 1 89 ? -22.854 26.148 32.676 1.00 93.75 89 PRO A N 1
ATOM 651 C CA . PRO A 1 89 ? -22.839 27.172 33.720 1.00 93.75 89 PRO A CA 1
ATOM 652 C C . PRO A 1 89 ? -24.017 28.160 33.674 1.00 93.75 89 PRO A C 1
ATOM 654 O O . PRO A 1 89 ? -24.288 28.832 34.666 1.00 93.75 89 PRO A O 1
ATOM 657 N N . LEU A 1 90 ? -24.749 28.256 32.553 1.00 92.75 90 LEU A N 1
ATOM 658 C CA . LEU A 1 90 ? -25.936 29.121 32.445 1.00 92.75 90 LEU A CA 1
ATOM 659 C C . LEU A 1 90 ? -27.052 28.751 33.437 1.00 92.75 90 LEU A C 1
ATOM 661 O O . LEU A 1 90 ? -27.926 29.580 33.677 1.00 92.75 90 LEU A O 1
ATOM 665 N N . LEU A 1 91 ? -27.038 27.535 33.992 1.00 95.56 91 LEU A N 1
ATOM 666 C CA . LEU A 1 91 ? -28.051 27.043 34.929 1.00 95.56 91 LEU A CA 1
ATOM 667 C C . LEU A 1 91 ? -27.628 27.152 36.404 1.00 95.56 91 LEU A C 1
ATOM 669 O O . LEU A 1 91 ? -28.309 26.605 37.266 1.00 95.56 91 LEU A O 1
ATOM 673 N N . ALA A 1 92 ? -26.548 27.879 36.715 1.00 95.44 92 ALA A N 1
ATOM 674 C CA . ALA A 1 92 ? -26.032 27.994 38.081 1.00 95.44 92 ALA A CA 1
ATOM 675 C C . ALA A 1 92 ? -27.082 28.464 39.103 1.00 95.44 92 ALA A C 1
ATOM 677 O O . ALA A 1 92 ? -27.218 27.854 40.159 1.00 95.44 92 ALA A O 1
ATOM 678 N N . SER A 1 93 ? -27.889 29.477 38.770 1.00 96.94 93 SER A N 1
ATOM 679 C CA . SER A 1 93 ? -28.944 29.958 39.674 1.00 96.94 93 SER A CA 1
ATOM 680 C C . SER A 1 93 ? -30.041 28.919 39.923 1.00 96.94 93 SER A C 1
ATOM 682 O O . SER A 1 93 ? -30.624 28.890 40.999 1.00 96.94 93 SER A O 1
ATOM 684 N N . ALA A 1 94 ? -30.305 28.034 38.957 1.00 96.94 94 ALA A N 1
ATOM 685 C CA . ALA A 1 94 ? -31.313 26.990 39.114 1.00 96.94 94 ALA A CA 1
ATOM 686 C C . ALA A 1 94 ? -30.876 25.910 40.121 1.00 96.94 94 ALA A C 1
ATOM 688 O O . ALA A 1 94 ? -31.729 25.300 40.760 1.00 96.94 94 ALA A O 1
ATOM 689 N N . VAL A 1 95 ? -29.568 25.688 40.309 1.00 97.56 95 VAL A N 1
ATOM 690 C CA . VAL A 1 95 ? -29.061 24.802 41.375 1.00 97.56 95 VAL A CA 1
ATOM 691 C C . VAL A 1 95 ? -29.396 25.369 42.756 1.00 97.56 95 VAL A C 1
ATOM 693 O O . VAL A 1 95 ? -29.792 24.616 43.646 1.00 97.56 95 VAL A O 1
ATOM 696 N N . ASP A 1 96 ? -29.280 26.688 42.930 1.00 97.12 96 ASP A N 1
ATOM 697 C CA . ASP A 1 96 ? -29.645 27.352 44.184 1.00 97.12 96 ASP A CA 1
ATOM 698 C C . ASP A 1 96 ? -31.146 27.247 44.466 1.00 97.12 96 ASP A C 1
ATOM 700 O O . ASP A 1 96 ? -31.534 26.928 45.593 1.00 97.12 96 ASP A O 1
ATOM 704 N N . ASP A 1 97 ? -31.978 27.424 43.437 1.00 97.88 97 ASP A N 1
ATOM 705 C CA . ASP A 1 97 ? -33.428 27.246 43.546 1.00 97.88 97 ASP A CA 1
ATOM 706 C C . ASP A 1 97 ? -33.794 25.805 43.951 1.00 97.88 97 ASP A C 1
ATOM 708 O O . ASP A 1 97 ? -34.604 25.606 44.857 1.00 97.88 97 ASP A O 1
ATOM 712 N N . VAL A 1 98 ? -33.163 24.787 43.344 1.00 98.00 98 VAL A N 1
ATOM 713 C CA . VAL A 1 98 ? -33.410 23.371 43.681 1.00 98.00 98 VAL A CA 1
ATOM 714 C C . VAL A 1 98 ? -33.041 23.062 45.131 1.00 98.00 98 VAL A C 1
ATOM 716 O O . VAL A 1 98 ? -33.817 22.402 45.824 1.00 98.00 98 VAL A O 1
ATOM 719 N N . ALA A 1 99 ? -31.894 23.550 45.611 1.00 96.75 99 ALA A N 1
ATOM 720 C CA . ALA A 1 99 ? -31.483 23.367 47.002 1.00 96.75 99 ALA A CA 1
ATOM 721 C C . ALA A 1 99 ? -32.485 24.020 47.973 1.00 96.75 99 ALA A C 1
ATOM 723 O O . ALA A 1 99 ? -32.927 23.384 48.932 1.00 96.75 99 ALA A O 1
ATOM 724 N N . ALA A 1 100 ? -32.919 25.250 47.678 1.00 97.62 100 ALA A N 1
ATOM 725 C CA . ALA A 1 100 ? -33.910 25.957 48.486 1.00 97.62 100 ALA A CA 1
ATOM 726 C C . ALA A 1 100 ? -35.267 25.230 48.523 1.00 97.62 100 ALA A C 1
ATOM 728 O O . ALA A 1 100 ? -35.899 25.147 49.579 1.00 97.62 100 ALA A O 1
ATOM 729 N N . TRP A 1 101 ? -35.719 24.672 47.396 1.00 98.25 101 TRP A N 1
ATOM 730 C CA . TRP A 1 101 ? -36.961 23.894 47.338 1.00 98.25 101 TRP A CA 1
ATOM 731 C C . TRP A 1 101 ? -36.853 22.553 48.061 1.00 98.25 101 TRP A C 1
ATOM 733 O O . TRP A 1 101 ? -37.806 22.159 48.732 1.00 98.25 101 TRP A O 1
ATOM 743 N N . ALA A 1 102 ? -35.709 21.870 47.962 1.00 97.81 102 ALA A N 1
ATOM 744 C CA . ALA A 1 102 ? -35.449 20.636 48.698 1.00 97.81 102 ALA A CA 1
ATOM 745 C C . ALA A 1 102 ? -35.519 20.879 50.211 1.00 97.81 102 ALA A C 1
ATOM 747 O O . ALA A 1 102 ? -36.241 20.165 50.906 1.00 97.81 102 ALA A O 1
ATOM 748 N N . ALA A 1 103 ? -34.868 21.943 50.693 1.00 96.44 103 ALA A N 1
ATOM 749 C CA . ALA A 1 103 ? -34.930 22.354 52.092 1.00 96.44 103 ALA A CA 1
ATOM 750 C C . ALA A 1 103 ? -36.366 22.686 52.533 1.00 96.44 103 ALA A C 1
ATOM 752 O O . ALA A 1 103 ? -36.805 22.251 53.594 1.00 96.44 103 ALA A O 1
ATOM 753 N N . ALA A 1 104 ? -37.136 23.396 51.702 1.00 97.88 104 ALA A N 1
ATOM 754 C CA . ALA A 1 104 ? -38.536 23.714 51.992 1.00 97.88 104 ALA A CA 1
ATOM 755 C C . ALA A 1 104 ? -39.463 22.480 52.036 1.00 97.88 104 ALA A C 1
ATOM 757 O O . ALA A 1 104 ? -40.561 22.568 52.586 1.00 97.88 104 ALA A O 1
ATOM 758 N N . CYS A 1 105 ? -39.041 21.353 51.456 1.00 97.44 105 CYS A N 1
ATOM 759 C CA . CYS A 1 105 ? -39.778 20.087 51.432 1.00 97.44 105 CYS A CA 1
ATOM 760 C C . CYS A 1 105 ? -39.229 19.037 52.419 1.00 97.44 105 CYS A C 1
ATOM 762 O O . CYS A 1 105 ? -39.610 17.873 52.308 1.00 97.44 105 CYS A O 1
ATOM 764 N N . ASP A 1 106 ? -38.333 19.416 53.339 1.00 96.94 106 ASP A N 1
ATOM 765 C CA . ASP A 1 106 ? -37.643 18.508 54.273 1.00 96.94 106 ASP A CA 1
ATOM 766 C C . ASP A 1 106 ? -36.846 17.372 53.580 1.00 96.94 106 ASP A C 1
ATOM 768 O O . ASP A 1 106 ? -36.725 16.260 54.101 1.00 96.94 106 ASP A O 1
ATOM 772 N N . LEU A 1 107 ? -36.286 17.638 52.393 1.00 97.31 107 LEU A N 1
ATOM 773 C CA . LEU A 1 107 ? -35.350 16.744 51.695 1.00 97.31 107 LEU A CA 1
ATOM 774 C C . LEU A 1 107 ? -33.888 17.114 52.011 1.00 97.31 107 LEU A C 1
ATOM 776 O O . LEU A 1 107 ? -33.596 18.233 52.430 1.00 97.31 107 LEU A O 1
ATOM 780 N N . ASP A 1 108 ? -32.951 16.185 51.782 1.00 97.50 108 ASP A N 1
ATOM 781 C CA . ASP A 1 108 ? -31.511 16.437 51.958 1.00 97.50 108 ASP A CA 1
ATOM 782 C C . ASP A 1 108 ? -31.021 17.505 50.965 1.00 97.50 108 ASP A C 1
ATOM 784 O O . ASP A 1 108 ? -30.824 17.238 49.778 1.00 97.50 108 ASP A O 1
ATOM 788 N N . GLU A 1 109 ? -30.824 18.724 51.471 1.00 97.06 109 GLU A N 1
ATOM 789 C CA . GLU A 1 109 ? -30.384 19.883 50.693 1.00 97.06 109 GLU A CA 1
ATOM 790 C C . GLU A 1 109 ? -29.026 19.653 50.023 1.00 97.06 109 GLU A C 1
ATOM 792 O O . GLU A 1 109 ? -28.829 20.041 48.869 1.00 97.06 109 GLU A O 1
ATOM 797 N N . LYS A 1 110 ? -28.084 19.009 50.724 1.00 96.69 110 LYS A N 1
ATOM 798 C CA . LYS A 1 110 ? -26.734 18.792 50.202 1.00 96.69 110 LYS A CA 1
ATOM 799 C C . LYS A 1 110 ? -26.780 17.809 49.042 1.00 96.69 110 LYS A C 1
ATOM 801 O O . LYS A 1 110 ? -26.250 18.105 47.976 1.00 96.69 110 LYS A O 1
ATOM 806 N N . LEU A 1 111 ? -27.455 16.676 49.229 1.00 97.31 111 LEU A N 1
ATOM 807 C CA . LEU A 1 111 ? -27.625 15.691 48.165 1.00 97.31 111 LEU A CA 1
ATOM 808 C C . LEU A 1 111 ? -28.393 16.281 46.974 1.00 97.31 111 LEU A C 1
ATOM 810 O O . LEU A 1 111 ? -28.014 16.044 45.829 1.00 97.31 111 LEU A O 1
ATOM 814 N N . ALA A 1 112 ? -29.438 17.077 47.222 1.00 97.50 112 ALA A N 1
ATOM 815 C CA . ALA A 1 112 ? -30.189 17.748 46.164 1.00 97.50 112 ALA A CA 1
ATOM 816 C C . ALA A 1 112 ? -29.311 18.720 45.365 1.00 97.50 112 ALA A C 1
ATOM 818 O O . ALA A 1 112 ? -29.370 18.723 44.136 1.00 97.50 112 ALA A O 1
ATOM 819 N N . ARG A 1 113 ? -28.463 19.505 46.041 1.00 97.81 113 ARG A N 1
ATOM 820 C CA . ARG A 1 113 ? -27.496 20.401 45.396 1.00 97.81 113 ARG A CA 1
ATOM 821 C C . ARG A 1 113 ? -26.452 19.633 44.588 1.00 97.81 113 ARG A C 1
ATOM 823 O O . ARG A 1 113 ? -26.174 20.027 43.456 1.00 97.81 113 ARG A O 1
ATOM 830 N N . ASP A 1 114 ? -25.908 18.548 45.135 1.00 97.69 114 ASP A N 1
ATOM 831 C CA . ASP A 1 114 ? -24.915 17.707 44.457 1.00 97.69 114 ASP A CA 1
ATOM 832 C C . ASP A 1 114 ? -25.516 17.104 43.168 1.00 97.69 114 ASP A C 1
ATOM 834 O O . ASP A 1 114 ? -24.939 17.227 42.086 1.00 97.69 114 ASP A O 1
ATOM 838 N N . LEU A 1 115 ? -26.733 16.548 43.241 1.00 97.31 115 LEU A N 1
ATOM 839 C CA . LEU A 1 115 ? -27.447 15.996 42.081 1.00 97.31 115 LEU A CA 1
ATOM 840 C C . LEU A 1 115 ? -27.862 17.072 41.066 1.00 97.31 115 LEU A C 1
ATOM 842 O O . LEU A 1 115 ? -27.749 16.859 39.859 1.00 97.31 115 LEU A O 1
ATOM 846 N N . ALA A 1 116 ? -28.327 18.235 41.531 1.00 97.38 116 ALA A N 1
ATOM 847 C CA . ALA A 1 116 ? -28.675 19.352 40.657 1.00 97.38 116 ALA A CA 1
ATOM 848 C C . ALA A 1 116 ? -27.445 19.880 39.914 1.00 97.38 116 ALA A C 1
ATOM 850 O O . ALA A 1 116 ? -27.530 20.157 38.723 1.00 97.38 116 ALA A O 1
ATOM 851 N N . THR A 1 117 ? -26.293 19.965 40.581 1.00 97.75 117 THR A N 1
ATOM 852 C CA . THR A 1 117 ? -25.025 20.351 39.947 1.00 97.75 117 THR A CA 1
ATOM 853 C C . THR A 1 117 ? -24.632 19.338 38.870 1.00 97.75 117 THR A C 1
ATOM 855 O O . THR A 1 117 ? -24.394 19.740 37.730 1.00 97.75 117 THR A O 1
ATOM 858 N N . ALA A 1 118 ? -24.703 18.037 39.179 1.00 96.31 118 ALA A N 1
ATOM 859 C CA . ALA A 1 118 ? -24.381 16.961 38.242 1.00 96.31 118 ALA A CA 1
ATOM 860 C C . ALA A 1 118 ? -25.259 16.962 36.970 1.00 96.31 118 ALA A C 1
ATOM 862 O O . ALA A 1 118 ? -24.791 16.630 35.882 1.00 96.31 118 ALA A O 1
ATOM 863 N N . VAL A 1 119 ? -26.540 17.333 37.089 1.00 95.56 119 VAL A N 1
ATOM 864 C CA . VAL A 1 119 ? -27.496 17.344 35.963 1.00 95.56 119 VAL A CA 1
ATOM 865 C C . VAL A 1 119 ? -27.511 18.681 35.214 1.00 95.56 119 VAL A C 1
ATOM 867 O O . VAL A 1 119 ? -27.634 18.718 33.989 1.00 95.56 119 VAL A O 1
ATOM 870 N N . LEU A 1 120 ? -27.439 19.805 35.929 1.00 96.31 120 LEU A N 1
ATOM 871 C CA . LEU A 1 120 ? -27.631 21.133 35.344 1.00 96.31 120 LEU A CA 1
ATOM 872 C C . LEU A 1 120 ? -26.320 21.750 34.848 1.00 96.31 120 LEU A C 1
ATOM 874 O O . LEU A 1 120 ? -26.345 22.468 33.847 1.00 96.31 120 LEU A O 1
ATOM 878 N N . ILE A 1 121 ? -25.194 21.481 35.512 1.00 96.06 121 ILE A N 1
ATOM 879 C CA . ILE A 1 121 ? -23.925 22.184 35.275 1.00 96.06 121 ILE A CA 1
ATOM 880 C C . ILE A 1 121 ? -22.841 21.240 34.764 1.00 96.06 121 ILE A C 1
ATOM 882 O O . ILE A 1 121 ? -22.262 21.521 33.713 1.00 96.06 121 ILE A O 1
ATOM 886 N N . ASP A 1 122 ? -22.555 20.161 35.492 1.00 96.25 122 ASP A N 1
ATOM 887 C CA . ASP A 1 122 ? -21.359 19.356 35.248 1.00 96.25 122 ASP A CA 1
ATOM 888 C C . ASP A 1 122 ? -21.418 18.638 33.896 1.00 96.25 122 ASP A C 1
ATOM 890 O O . ASP A 1 122 ? -22.479 18.139 33.507 1.00 96.25 122 ASP A O 1
ATOM 894 N N . PRO A 1 123 ? -20.296 18.563 33.161 1.00 95.56 123 PRO A N 1
ATOM 895 C CA . PRO A 1 123 ? -20.240 17.816 31.919 1.00 95.56 123 PRO A CA 1
ATOM 896 C C . PRO A 1 123 ? -20.290 16.304 32.171 1.00 95.56 123 PRO A C 1
ATOM 898 O O . PRO A 1 123 ? -19.757 15.799 33.159 1.00 95.56 123 PRO A O 1
ATOM 901 N N . VAL A 1 124 ? -20.869 15.566 31.226 1.00 95.88 124 VAL A N 1
ATOM 902 C CA . VAL A 1 124 ? -20.974 14.101 31.275 1.00 95.88 124 VAL A CA 1
ATOM 903 C C . VAL A 1 124 ? -20.029 13.468 30.258 1.00 95.88 124 VAL A C 1
ATOM 905 O O . VAL A 1 124 ? -20.137 13.726 29.061 1.00 95.88 124 VAL A O 1
ATOM 908 N N . ASP A 1 125 ? -19.136 12.596 30.722 1.00 94.81 125 ASP A N 1
ATOM 909 C CA . ASP A 1 125 ? -18.334 11.694 29.885 1.00 94.81 125 ASP A CA 1
ATOM 910 C C . ASP A 1 125 ? -18.937 10.283 29.932 1.00 94.81 125 ASP A C 1
ATOM 912 O O . ASP A 1 125 ? -18.652 9.493 30.835 1.00 94.81 125 ASP A O 1
ATOM 916 N N . TRP A 1 126 ? -19.826 9.976 28.984 1.00 94.75 126 TRP A N 1
ATOM 917 C CA . TRP A 1 126 ? -20.556 8.708 28.972 1.00 94.75 126 TRP A CA 1
ATOM 918 C C . TRP A 1 126 ? -19.635 7.484 28.805 1.00 94.75 126 TRP A C 1
ATOM 920 O O . TRP A 1 126 ? -19.751 6.557 29.612 1.00 94.75 126 TRP A O 1
ATOM 930 N N . PRO A 1 127 ? -18.680 7.458 27.847 1.00 91.94 127 PRO A N 1
ATOM 931 C CA . PRO A 1 127 ? -17.706 6.370 27.747 1.00 91.94 127 PRO A CA 1
ATOM 932 C C . PRO A 1 127 ? -16.913 6.132 29.034 1.00 91.94 127 PRO A C 1
ATOM 934 O O . PRO A 1 127 ? -16.761 4.979 29.453 1.00 91.94 127 PRO A O 1
ATOM 937 N N . GLY A 1 128 ? -16.438 7.204 29.679 1.00 91.62 128 GLY A N 1
ATOM 938 C CA . GLY A 1 128 ? -15.709 7.119 30.944 1.00 91.62 128 GLY A CA 1
ATOM 939 C C . GLY A 1 128 ? -16.554 6.508 32.063 1.00 91.62 128 GLY A C 1
ATOM 940 O O . GLY A 1 128 ? -16.096 5.594 32.754 1.00 91.62 128 GLY A O 1
ATOM 941 N N . LEU A 1 129 ? -17.812 6.944 32.193 1.00 92.88 129 LEU A N 1
ATOM 942 C CA . LEU A 1 129 ? -18.759 6.423 33.184 1.00 92.88 129 LEU A CA 1
ATOM 943 C C . LEU A 1 129 ? -19.063 4.937 32.975 1.00 92.88 129 LEU A C 1
ATOM 945 O O . LEU A 1 129 ? -18.965 4.156 33.923 1.00 92.88 129 LEU A O 1
ATOM 949 N N . VAL A 1 130 ? -19.389 4.531 31.744 1.00 91.44 130 VAL A N 1
ATOM 950 C CA . VAL A 1 130 ? -19.668 3.125 31.412 1.00 91.44 130 VAL A CA 1
ATOM 951 C C . VAL A 1 130 ? -18.434 2.267 31.684 1.00 91.44 130 VAL A C 1
ATOM 953 O O . VAL A 1 130 ? -18.520 1.272 32.401 1.00 91.44 130 VAL A O 1
ATOM 956 N N . THR A 1 131 ? -17.264 2.671 31.188 1.00 88.00 131 THR A N 1
ATOM 957 C CA . THR A 1 131 ? -16.017 1.913 31.378 1.00 88.00 131 THR A CA 1
ATOM 958 C C . THR A 1 131 ? -15.650 1.788 32.859 1.00 88.00 131 THR A C 1
ATOM 960 O O . THR A 1 131 ? -15.237 0.717 33.306 1.00 88.00 131 THR A O 1
ATOM 963 N N . GLY A 1 132 ? -15.816 2.859 33.641 1.00 89.19 132 GLY A N 1
ATOM 964 C CA . GLY A 1 132 ? -15.592 2.848 35.087 1.00 89.19 132 GLY A CA 1
ATOM 965 C C . GLY A 1 132 ? -16.553 1.913 35.824 1.00 89.19 132 GLY A C 1
ATOM 966 O O . GLY A 1 132 ? -16.125 1.118 36.666 1.00 89.19 132 GLY A O 1
ATOM 967 N N . ALA A 1 133 ? -17.837 1.946 35.464 1.00 88.81 133 ALA A N 1
ATOM 968 C CA . ALA A 1 133 ? -18.849 1.062 36.033 1.00 88.81 133 ALA A CA 1
ATOM 969 C C . ALA A 1 133 ? -18.548 -0.416 35.741 1.00 88.81 133 ALA A C 1
ATOM 971 O O . ALA A 1 133 ? -18.590 -1.237 36.653 1.00 88.81 133 ALA A O 1
ATOM 972 N N . LEU A 1 134 ? -18.157 -0.751 34.506 1.00 86.44 134 LEU A N 1
ATOM 973 C CA . LEU A 1 134 ? -17.830 -2.128 34.109 1.00 86.44 134 LEU A CA 1
ATOM 974 C C . LEU A 1 134 ? -16.571 -2.682 34.797 1.00 86.44 134 LEU A C 1
ATOM 976 O O . LEU A 1 134 ? -16.432 -3.898 34.917 1.00 86.44 134 LEU A O 1
ATOM 980 N N . LYS A 1 135 ? -15.664 -1.814 35.266 1.00 82.12 135 LYS A N 1
ATOM 981 C CA . LYS A 1 135 ? -14.475 -2.197 36.050 1.00 82.12 135 LYS A CA 1
ATOM 982 C C . LYS A 1 135 ? -14.770 -2.396 37.541 1.00 82.12 135 LYS A C 1
ATOM 984 O O . LYS A 1 135 ? -13.958 -2.988 38.251 1.00 82.12 135 LYS A O 1
ATOM 989 N N . THR A 1 136 ? -15.899 -1.895 38.039 1.00 72.81 136 THR A N 1
ATOM 990 C CA . THR A 1 136 ? -16.212 -1.887 39.471 1.00 72.81 136 THR A CA 1
ATOM 991 C C . THR A 1 136 ? -16.975 -3.158 39.858 1.00 72.81 136 THR A C 1
ATOM 993 O O . THR A 1 136 ? -18.091 -3.372 39.401 1.00 72.81 136 THR A O 1
ATOM 996 N N . GLY A 1 137 ? -16.412 -3.994 40.743 1.00 61.09 137 GLY A N 1
ATOM 997 C CA . GLY A 1 137 ? -17.186 -5.015 41.473 1.00 61.09 137 GLY A CA 1
ATOM 998 C C . GLY A 1 137 ? -17.011 -6.493 41.089 1.00 61.09 137 GLY A C 1
ATOM 999 O O . GLY A 1 137 ? -17.709 -7.324 41.666 1.00 61.09 137 GLY A O 1
ATOM 1000 N N . SER A 1 138 ? -16.090 -6.875 40.195 1.00 56.25 138 SER A N 1
ATOM 1001 C CA . SER A 1 138 ? -15.750 -8.295 39.960 1.00 56.25 138 SER A CA 1
ATOM 1002 C C . SER A 1 138 ? -14.397 -8.471 39.262 1.00 56.25 138 SER A C 1
ATOM 1004 O O . SER A 1 138 ? -13.996 -7.627 38.469 1.00 56.25 138 SER A O 1
ATOM 1006 N N . ALA A 1 139 ? -13.713 -9.594 39.517 1.00 67.12 139 ALA A N 1
ATOM 1007 C CA . ALA A 1 139 ? -12.544 -10.024 38.739 1.00 67.12 139 ALA A CA 1
ATOM 1008 C C . ALA A 1 139 ? -12.923 -10.547 37.336 1.00 67.12 139 ALA A C 1
ATOM 1010 O O . ALA A 1 139 ? -12.060 -10.676 36.471 1.00 67.12 139 ALA A O 1
ATOM 1011 N N . ALA A 1 140 ? -14.202 -10.872 37.113 1.00 75.19 140 ALA A N 1
ATOM 1012 C CA . ALA A 1 140 ? -14.711 -11.362 35.837 1.00 75.19 140 ALA A CA 1
ATOM 1013 C C . ALA A 1 140 ? -15.313 -10.221 34.991 1.00 75.19 140 ALA A C 1
ATOM 1015 O O . ALA A 1 140 ? -15.986 -9.353 35.553 1.00 75.19 140 ALA A O 1
ATOM 1016 N N . PRO A 1 141 ? -15.153 -10.243 33.652 1.00 79.62 141 PRO A N 1
ATOM 1017 C CA . PRO A 1 141 ? -15.734 -9.234 32.768 1.00 79.62 141 PRO A CA 1
ATOM 1018 C C . PRO A 1 141 ? -17.262 -9.197 32.858 1.00 79.62 141 PRO A C 1
ATOM 1020 O O . PRO A 1 141 ? -17.921 -10.239 32.802 1.00 79.62 141 PRO A O 1
ATOM 1023 N N . VAL A 1 142 ? -17.838 -7.995 32.925 1.00 87.50 142 VAL A N 1
ATOM 1024 C CA . VAL A 1 142 ? -19.290 -7.801 32.842 1.00 87.50 142 VAL A CA 1
ATOM 1025 C C . VAL A 1 142 ? -19.769 -8.151 31.431 1.00 87.50 142 VAL A C 1
ATOM 1027 O O . VAL A 1 142 ? -19.375 -7.524 30.449 1.00 87.50 142 VAL A O 1
ATOM 1030 N N . ARG A 1 143 ? -20.635 -9.163 31.320 1.00 88.19 143 ARG A N 1
ATOM 1031 C CA . ARG A 1 143 ? -21.146 -9.659 30.027 1.00 88.19 143 ARG A CA 1
ATOM 1032 C C . ARG A 1 143 ? -22.480 -9.050 29.605 1.00 88.19 143 ARG A C 1
ATOM 1034 O O . ARG A 1 143 ? -22.812 -9.111 28.425 1.00 88.19 143 ARG A O 1
ATOM 1041 N N . THR A 1 144 ? -23.197 -8.418 30.529 1.00 90.62 144 THR A N 1
ATOM 1042 C CA . THR A 1 144 ? -24.529 -7.865 30.266 1.00 90.62 144 THR A CA 1
ATOM 1043 C C . THR A 1 144 ? -24.691 -6.510 30.935 1.00 90.62 144 THR A C 1
ATOM 1045 O O . THR A 1 144 ? -24.394 -6.370 32.120 1.00 90.62 144 THR A O 1
ATOM 1048 N N . VAL A 1 145 ? -25.209 -5.537 30.190 1.00 92.56 145 VAL A N 1
ATOM 1049 C CA . VAL A 1 145 ? -25.659 -4.235 30.699 1.00 92.56 145 VAL A CA 1
ATOM 1050 C C . VAL A 1 145 ? -27.154 -4.125 30.444 1.00 92.56 145 VAL A C 1
ATOM 1052 O O . VAL A 1 145 ? -27.588 -4.292 29.311 1.00 92.56 145 VAL A O 1
ATOM 1055 N N . LEU A 1 146 ? -27.942 -3.859 31.485 1.00 92.75 146 LEU A N 1
ATOM 1056 C CA . LEU A 1 146 ? -29.380 -3.626 31.356 1.00 92.75 146 LEU A CA 1
ATOM 1057 C C . LEU A 1 146 ? -29.651 -2.125 31.285 1.00 92.75 146 LEU A C 1
ATOM 1059 O O . LEU A 1 146 ? -29.252 -1.381 32.180 1.00 92.75 146 LEU A O 1
ATOM 1063 N N . ASP A 1 147 ? -30.357 -1.696 30.244 1.00 94.25 147 ASP A N 1
ATOM 1064 C CA . ASP A 1 147 ? -30.792 -0.313 30.076 1.00 94.25 147 ASP A CA 1
ATOM 1065 C C . ASP A 1 147 ? -32.276 -0.184 30.438 1.00 94.25 147 ASP A C 1
ATOM 1067 O O . ASP A 1 147 ? -33.150 -0.724 29.758 1.00 94.25 147 ASP A O 1
ATOM 1071 N N . LEU A 1 148 ? -32.557 0.521 31.535 1.00 94.50 148 LEU A N 1
ATOM 1072 C CA . LEU A 1 148 ? -33.914 0.775 32.034 1.00 94.50 148 LEU A CA 1
ATOM 1073 C C . LEU A 1 148 ? -34.473 2.130 31.566 1.00 94.50 148 LEU A C 1
ATOM 1075 O O . LEU A 1 148 ? -35.560 2.531 31.983 1.00 94.50 148 LEU A O 1
ATOM 1079 N N . GLY A 1 149 ? -33.719 2.858 30.743 1.00 91.56 149 GLY A N 1
ATOM 1080 C CA . GLY A 1 149 ? -34.072 4.175 30.246 1.00 91.56 149 GLY A CA 1
ATOM 1081 C C . GLY A 1 149 ? -35.179 4.138 29.188 1.00 91.56 149 GLY A C 1
ATOM 1082 O O . GLY A 1 149 ? -35.464 3.105 28.581 1.00 91.56 149 GLY A O 1
ATOM 1083 N N . PRO A 1 150 ? -35.836 5.280 28.938 1.00 87.44 150 PRO A N 1
ATOM 1084 C CA . PRO A 1 150 ? -36.875 5.358 27.924 1.00 87.44 150 PRO A CA 1
ATOM 1085 C C . PRO A 1 150 ? -36.295 5.197 26.510 1.00 87.44 150 PRO A C 1
ATOM 1087 O O . PRO A 1 150 ? -35.375 5.909 26.101 1.00 87.44 150 PRO A O 1
ATOM 1090 N N . GLY A 1 151 ? -36.904 4.311 25.719 1.00 87.12 151 GLY A N 1
ATOM 1091 C CA . GLY A 1 151 ? -36.491 4.054 24.338 1.00 87.12 151 GLY A CA 1
ATOM 1092 C C . GLY A 1 151 ? -35.129 3.357 24.240 1.00 87.12 151 GLY A C 1
ATOM 1093 O O . GLY A 1 151 ? -34.702 2.682 25.164 1.00 87.12 151 GLY A O 1
ATOM 1094 N N . ASN A 1 152 ? -34.452 3.510 23.096 1.00 88.06 152 ASN A N 1
ATOM 1095 C CA . ASN A 1 152 ? -33.210 2.779 22.784 1.00 88.06 152 ASN A CA 1
ATOM 1096 C C . ASN A 1 152 ? -32.012 3.707 22.512 1.00 88.06 152 ASN A C 1
ATOM 1098 O O . ASN A 1 152 ? -31.034 3.292 21.892 1.00 88.06 152 ASN A O 1
ATOM 1102 N N . VAL A 1 153 ? -32.097 4.986 22.890 1.00 87.94 153 VAL A N 1
ATOM 1103 C CA . VAL A 1 153 ? -31.010 5.944 22.622 1.00 87.94 153 VAL A CA 1
ATOM 1104 C C . VAL A 1 153 ? -29.768 5.562 23.420 1.00 87.94 153 VAL A C 1
ATOM 1106 O O . VAL A 1 153 ? -28.698 5.399 22.840 1.00 87.94 153 VAL A O 1
ATOM 1109 N N . LEU A 1 154 ? -29.927 5.370 24.730 1.00 91.06 154 LEU A N 1
ATOM 1110 C CA . LEU A 1 154 ? -28.823 5.057 25.632 1.00 91.06 154 LEU A CA 1
ATOM 1111 C C . LEU A 1 154 ? -28.244 3.655 25.375 1.00 91.06 154 LEU A C 1
ATOM 1113 O O . LEU A 1 154 ? -27.025 3.489 25.424 1.00 91.06 154 LEU A O 1
ATOM 1117 N N . VAL A 1 155 ? -29.086 2.709 24.940 1.00 92.38 155 VAL A N 1
ATOM 1118 C CA . VAL A 1 155 ? -28.669 1.392 24.435 1.00 92.38 155 VAL A CA 1
ATOM 1119 C C . VAL A 1 155 ? -27.632 1.547 23.326 1.00 92.38 155 VAL A C 1
ATOM 1121 O O . VAL A 1 155 ? -26.507 1.088 23.483 1.00 92.38 155 VAL A O 1
ATOM 1124 N N . ARG A 1 156 ? -27.960 2.275 22.249 1.00 90.69 156 ARG A N 1
ATOM 1125 C CA . ARG A 1 156 ? -27.062 2.458 21.092 1.00 90.69 156 ARG A CA 1
ATOM 1126 C C . ARG A 1 156 ? -25.763 3.177 21.448 1.00 90.69 156 ARG A C 1
ATOM 1128 O O . ARG A 1 156 ? -24.713 2.866 20.894 1.00 90.69 156 ARG A O 1
ATOM 1135 N N . LEU A 1 157 ? -25.831 4.158 22.351 1.00 91.06 157 LEU A N 1
ATOM 1136 C CA . LEU A 1 157 ? -24.640 4.862 22.829 1.00 91.06 157 LEU A CA 1
ATOM 1137 C C . LEU A 1 157 ? -23.719 3.917 23.603 1.00 91.06 157 LEU A C 1
ATOM 1139 O O . LEU A 1 157 ? -22.515 3.891 23.368 1.00 91.06 157 LEU A O 1
ATOM 1143 N N . THR A 1 158 ? -24.297 3.110 24.489 1.00 92.56 158 THR A N 1
ATOM 1144 C CA . THR A 1 158 ? -23.557 2.144 25.304 1.00 92.56 158 THR A CA 1
ATOM 1145 C C . THR A 1 158 ? -22.993 1.009 24.454 1.00 92.56 158 THR A C 1
ATOM 1147 O O . THR A 1 158 ? -21.847 0.628 24.664 1.00 92.56 158 THR A O 1
ATOM 1150 N N . GLU A 1 159 ? -23.736 0.522 23.453 1.00 91.00 159 GLU A N 1
ATOM 1151 C CA . GLU A 1 159 ? -23.259 -0.464 22.471 1.00 91.00 159 GLU A CA 1
ATOM 1152 C C . GLU A 1 159 ? -21.991 0.015 21.760 1.00 91.00 159 GLU A C 1
ATOM 1154 O O . GLU A 1 159 ? -21.058 -0.763 21.595 1.00 91.00 159 GLU A O 1
ATOM 1159 N N . GLY A 1 160 ? -21.923 1.301 21.396 1.00 88.38 160 GLY A N 1
ATOM 1160 C CA . GLY A 1 160 ? -20.722 1.891 20.806 1.00 88.38 160 GLY A CA 1
ATOM 1161 C C . GLY A 1 160 ? -19.509 1.870 21.744 1.00 88.38 160 GLY A C 1
ATOM 1162 O O . GLY A 1 160 ? -18.395 1.630 21.288 1.00 88.38 160 GLY A O 1
ATOM 1163 N N . VAL A 1 161 ? -19.718 2.075 23.049 1.00 89.50 161 VAL A N 1
ATOM 1164 C CA . VAL A 1 161 ? -18.647 2.050 24.065 1.00 89.50 161 VAL A CA 1
ATOM 1165 C C . VAL A 1 161 ? -18.146 0.629 24.319 1.00 89.50 161 VAL A C 1
ATOM 1167 O O . VAL A 1 161 ? -16.947 0.415 24.479 1.00 89.50 161 VAL A O 1
ATOM 1170 N N . VAL A 1 162 ? -19.052 -0.351 24.354 1.00 89.88 162 VAL A N 1
ATOM 1171 C CA . VAL A 1 162 ? -18.712 -1.756 24.642 1.00 89.88 162 VAL A CA 1
ATOM 1172 C C . VAL A 1 162 ? -18.484 -2.594 23.380 1.00 89.88 162 VAL A C 1
ATOM 1174 O O . VAL A 1 162 ? -18.393 -3.821 23.441 1.00 89.88 162 VAL A O 1
ATOM 1177 N N . ALA A 1 163 ? -18.392 -1.949 22.216 1.00 88.12 163 ALA A N 1
ATOM 1178 C CA . ALA A 1 163 ? -18.182 -2.624 20.946 1.00 88.12 163 ALA A CA 1
ATOM 1179 C C . ALA A 1 163 ? -16.909 -3.483 20.996 1.00 88.12 163 ALA A C 1
ATOM 1181 O O . ALA A 1 163 ? -15.815 -3.003 21.300 1.00 88.12 163 ALA A O 1
ATOM 1182 N N . GLY A 1 164 ? -17.064 -4.773 20.700 1.00 88.88 164 GLY A N 1
ATOM 1183 C CA . GLY A 1 164 ? -15.963 -5.729 20.658 1.00 88.88 164 GLY A CA 1
ATOM 1184 C C . GLY A 1 164 ? -15.533 -6.323 22.004 1.00 88.88 164 GLY A C 1
ATOM 1185 O O . GLY A 1 164 ? -14.690 -7.218 22.006 1.00 88.88 164 GLY A O 1
ATOM 1186 N N . THR A 1 165 ? -16.100 -5.902 23.142 1.00 89.62 165 THR A N 1
ATOM 1187 C CA . THR A 1 165 ? -15.744 -6.455 24.469 1.00 89.62 165 THR A CA 1
ATOM 1188 C C . THR A 1 165 ? -16.475 -7.764 24.801 1.00 89.62 165 THR A C 1
ATOM 1190 O O . THR A 1 165 ? -16.238 -8.372 25.847 1.00 89.62 165 THR A O 1
ATOM 1193 N N . GLY A 1 166 ? -17.425 -8.182 23.957 1.00 89.00 166 GLY A N 1
ATOM 1194 C CA . GLY A 1 166 ? -18.360 -9.265 24.258 1.00 89.00 166 GLY A CA 1
ATOM 1195 C C . GLY A 1 166 ? -19.399 -8.918 25.334 1.00 89.00 166 GLY A C 1
ATOM 1196 O O . GLY A 1 166 ? -20.074 -9.819 25.836 1.00 89.00 166 GLY A O 1
ATOM 1197 N N . THR A 1 167 ? -19.519 -7.646 25.734 1.00 91.25 167 THR A N 1
ATOM 1198 C CA . THR A 1 167 ? -20.601 -7.165 26.603 1.00 91.25 167 THR A CA 1
ATOM 1199 C C . THR A 1 167 ? -21.832 -6.864 25.755 1.00 91.25 167 THR A C 1
ATOM 1201 O O . THR A 1 167 ? -21.755 -6.138 24.766 1.00 91.25 167 THR A O 1
ATOM 1204 N N . THR A 1 168 ? -22.979 -7.421 26.134 1.00 92.38 168 THR A N 1
ATOM 1205 C CA . THR A 1 168 ? -24.254 -7.215 25.437 1.00 92.38 168 THR A CA 1
ATOM 1206 C C . THR A 1 168 ? -25.091 -6.184 26.185 1.00 92.38 168 THR A C 1
ATOM 1208 O O . THR A 1 168 ? -25.293 -6.311 27.395 1.00 92.38 168 THR A O 1
ATOM 1211 N N . VAL A 1 169 ? -25.587 -5.167 25.480 1.00 94.00 169 VAL A N 1
ATOM 1212 C CA . VAL A 1 169 ? -26.505 -4.171 26.047 1.00 94.00 169 VAL A CA 1
ATOM 1213 C C . VAL A 1 169 ? -27.936 -4.618 25.779 1.00 94.00 169 VAL A C 1
ATOM 1215 O O . VAL A 1 169 ? -28.302 -4.931 24.650 1.00 94.00 169 VAL A O 1
ATOM 1218 N N . VAL A 1 170 ? -28.744 -4.691 26.829 1.00 93.44 170 VAL A N 1
ATOM 1219 C CA . VAL A 1 170 ? -30.081 -5.274 26.797 1.00 93.44 170 VAL A CA 1
ATOM 1220 C C . VAL A 1 170 ? -31.109 -4.196 27.148 1.00 93.44 170 VAL A C 1
ATOM 1222 O O . VAL A 1 170 ? -31.107 -3.710 28.283 1.00 93.44 170 VAL A O 1
ATOM 1225 N N . PRO A 1 171 ? -32.000 -3.815 26.212 1.00 92.88 171 PRO A N 1
ATOM 1226 C CA . PRO A 1 171 ? -33.081 -2.882 26.502 1.00 92.88 171 PRO A CA 1
ATOM 1227 C C . PRO A 1 171 ? -34.105 -3.527 27.439 1.00 92.88 171 PRO A C 1
ATOM 1229 O O . PRO A 1 171 ? -34.619 -4.606 27.158 1.00 92.88 171 PRO A O 1
ATOM 1232 N N . ALA A 1 172 ? -34.446 -2.836 28.521 1.00 92.56 172 ALA A N 1
ATOM 1233 C CA . ALA A 1 172 ? -35.454 -3.251 29.497 1.00 92.56 172 ALA A CA 1
ATOM 1234 C C . ALA A 1 172 ? -36.308 -2.069 30.012 1.00 92.56 172 ALA A C 1
ATOM 1236 O O . ALA A 1 172 ? -37.049 -2.207 30.980 1.00 92.56 172 ALA A O 1
ATOM 1237 N N . GLY A 1 173 ? -36.250 -0.908 29.352 1.00 90.69 173 GLY A N 1
ATOM 1238 C CA . GLY A 1 173 ? -37.013 0.287 29.733 1.00 90.69 173 GLY A CA 1
ATOM 1239 C C . GLY A 1 173 ? -38.439 0.382 29.175 1.00 90.69 173 GLY A C 1
ATOM 1240 O O . GLY A 1 173 ? -39.126 1.375 29.410 1.00 90.69 173 GLY A O 1
ATOM 1241 N N . THR A 1 174 ? -38.918 -0.614 28.418 1.00 89.50 174 THR A N 1
ATOM 1242 C CA . THR A 1 174 ? -40.291 -0.630 27.873 1.00 89.50 174 THR A CA 1
ATOM 1243 C C . THR A 1 174 ? -40.983 -1.959 28.151 1.00 89.50 174 THR A C 1
ATOM 1245 O O . THR A 1 174 ? -40.330 -2.998 28.151 1.00 89.50 174 THR A O 1
ATOM 1248 N N . ALA A 1 175 ? -42.312 -1.942 28.314 1.00 90.31 175 ALA A N 1
ATOM 1249 C CA . ALA A 1 175 ? -43.100 -3.161 28.527 1.00 90.31 175 ALA A CA 1
ATOM 1250 C C . ALA A 1 175 ? -42.859 -4.202 27.422 1.00 90.31 175 ALA A C 1
ATOM 1252 O O . ALA A 1 175 ? -42.590 -5.356 27.716 1.00 90.31 175 ALA A O 1
ATOM 1253 N N . LYS A 1 176 ? -42.823 -3.765 26.155 1.00 89.56 176 LYS A N 1
ATOM 1254 C CA . LYS A 1 176 ? -42.511 -4.636 25.015 1.00 89.56 176 LYS A CA 1
ATOM 1255 C C . LYS A 1 176 ? -41.141 -5.310 25.151 1.00 89.56 176 LYS A C 1
ATOM 1257 O O . LYS A 1 176 ? -41.034 -6.497 24.880 1.00 89.56 176 LYS A O 1
ATOM 1262 N N . ALA A 1 177 ? -40.104 -4.561 25.529 1.00 88.81 177 ALA A N 1
ATOM 1263 C CA . ALA A 1 177 ? -38.760 -5.117 25.678 1.00 88.81 177 ALA A CA 1
ATOM 1264 C C . ALA A 1 177 ? -38.694 -6.134 26.827 1.00 88.81 177 ALA A C 1
ATOM 1266 O O . ALA A 1 177 ? -38.053 -7.169 26.692 1.00 88.81 177 ALA A O 1
ATOM 1267 N N . ILE A 1 178 ? -39.413 -5.874 27.922 1.00 89.69 178 ILE A N 1
ATOM 1268 C CA . ILE A 1 178 ? -39.547 -6.814 29.040 1.00 89.69 178 ILE A CA 1
ATOM 1269 C C . ILE A 1 178 ? -40.291 -8.083 28.590 1.00 89.69 178 ILE A C 1
ATOM 1271 O O . ILE A 1 178 ? -39.796 -9.179 28.832 1.00 89.69 178 ILE A O 1
ATOM 1275 N N . ASP A 1 179 ? -41.408 -7.956 27.867 1.00 91.19 179 ASP A N 1
ATOM 1276 C CA . ASP A 1 179 ? -42.158 -9.099 27.318 1.00 91.19 179 ASP A CA 1
ATOM 1277 C C . ASP A 1 179 ? -41.310 -9.926 26.333 1.00 91.19 179 ASP A C 1
ATOM 1279 O O . ASP A 1 179 ? -41.389 -11.155 26.294 1.00 91.19 179 ASP A O 1
ATOM 1283 N N . ASP A 1 180 ? -40.488 -9.256 25.517 1.00 88.44 180 ASP A N 1
ATOM 1284 C CA . ASP A 1 180 ? -39.562 -9.909 24.590 1.00 88.44 180 ASP A CA 1
ATOM 1285 C C . ASP A 1 180 ? -38.472 -10.699 25.340 1.00 88.44 180 ASP A C 1
ATOM 1287 O O . ASP A 1 180 ? -38.079 -11.764 24.860 1.00 88.44 180 ASP A O 1
ATOM 1291 N N . LEU A 1 181 ? -38.022 -10.217 26.506 1.00 89.31 181 LEU A N 1
ATOM 1292 C CA . LEU A 1 181 ? -37.060 -10.901 27.382 1.00 89.31 181 LEU A CA 1
ATOM 1293 C C . LEU A 1 181 ? -37.683 -12.052 28.186 1.00 89.31 181 LEU A C 1
ATOM 1295 O O . LEU A 1 181 ? -36.997 -13.037 28.445 1.00 89.31 181 LEU A O 1
ATOM 1299 N N . ASP A 1 182 ? -38.959 -11.948 28.565 1.00 90.31 182 ASP A N 1
ATOM 1300 C CA . ASP A 1 182 ? -39.680 -12.975 29.336 1.00 90.31 182 ASP A CA 1
ATOM 1301 C C . ASP A 1 182 ? -40.181 -14.143 28.460 1.00 90.31 182 ASP A C 1
ATOM 1303 O O . ASP A 1 182 ? -40.553 -15.213 28.949 1.00 90.31 182 ASP A O 1
ATOM 1307 N N . ARG A 1 183 ? -40.165 -13.981 27.128 1.00 91.81 183 ARG A N 1
ATOM 1308 C CA . ARG A 1 183 ? -40.542 -15.041 26.185 1.00 91.81 183 ARG A CA 1
ATOM 1309 C C . ARG A 1 183 ? -39.668 -16.283 26.393 1.00 91.81 183 ARG A C 1
ATOM 1311 O O . ARG A 1 183 ? -38.445 -16.224 26.321 1.00 91.81 183 ARG A O 1
ATOM 1318 N N . ALA A 1 184 ? -40.300 -17.449 26.539 1.00 90.06 184 ALA A N 1
ATOM 1319 C CA . ALA A 1 184 ? -39.592 -18.722 26.671 1.00 90.06 184 ALA A CA 1
ATOM 1320 C C . ALA A 1 184 ? -38.577 -18.938 25.527 1.00 90.06 184 ALA A C 1
ATOM 1322 O O . ALA A 1 184 ? -38.939 -18.917 24.350 1.00 90.06 184 ALA A O 1
ATOM 1323 N N . GLY A 1 185 ? -37.307 -19.151 25.886 1.00 86.50 185 GLY A N 1
ATOM 1324 C CA . GLY A 1 185 ? -36.198 -19.319 24.940 1.00 86.50 185 GLY A CA 1
ATOM 1325 C C . GLY A 1 185 ? -35.588 -18.014 24.413 1.00 86.50 185 GLY A C 1
ATOM 1326 O O . GLY A 1 185 ? -34.655 -18.078 23.614 1.00 86.50 185 GLY A O 1
ATOM 1327 N N . ALA A 1 186 ? -36.073 -16.846 24.844 1.00 84.12 186 ALA A N 1
ATOM 1328 C CA . ALA A 1 186 ? -35.437 -15.577 24.527 1.00 84.12 186 ALA A CA 1
ATOM 1329 C C . ALA A 1 186 ? -34.078 -15.472 25.224 1.00 84.12 186 ALA A C 1
ATOM 1331 O O . ALA A 1 186 ? -33.952 -15.633 26.437 1.00 84.12 186 ALA A O 1
ATOM 1332 N N . ALA A 1 187 ? -33.053 -15.182 24.433 1.00 83.12 187 ALA A N 1
ATOM 1333 C CA . ALA A 1 187 ? -31.730 -14.829 24.907 1.00 83.12 187 ALA A CA 1
ATOM 1334 C C . ALA A 1 187 ? -31.248 -13.627 24.087 1.00 83.12 187 ALA A C 1
ATOM 1336 O O . ALA A 1 187 ? -31.414 -13.632 22.860 1.00 83.12 187 ALA A O 1
ATOM 1337 N N . PRO A 1 188 ? -30.668 -12.597 24.724 1.00 82.19 188 PRO A N 1
ATOM 1338 C CA . PRO A 1 188 ? -30.013 -11.522 23.996 1.00 82.19 188 PRO A CA 1
ATOM 1339 C C . PRO A 1 188 ? -28.956 -12.083 23.041 1.00 82.19 188 PRO A C 1
ATOM 1341 O O . PRO A 1 188 ? -28.192 -12.975 23.411 1.00 82.19 188 PRO A O 1
ATOM 1344 N N . GLN A 1 189 ? -28.921 -11.561 21.815 1.00 79.62 189 GLN A N 1
ATOM 1345 C CA . GLN A 1 189 ? -27.875 -11.891 20.848 1.00 79.62 189 GLN A CA 1
ATOM 1346 C C . GLN A 1 189 ? -26.524 -11.422 21.407 1.00 79.62 189 GLN A C 1
ATOM 1348 O O . GLN A 1 189 ? -26.386 -10.226 21.677 1.00 79.62 189 GLN A O 1
ATOM 1353 N N . PRO A 1 190 ? -25.542 -12.319 21.601 1.00 80.06 190 PRO A N 1
ATOM 1354 C CA . PRO A 1 190 ? -24.239 -11.923 22.112 1.00 80.06 190 PRO A CA 1
ATOM 1355 C C . PRO A 1 190 ? -23.537 -10.970 21.144 1.00 80.06 190 PRO A C 1
ATOM 1357 O O . PRO A 1 190 ? -23.515 -11.209 19.935 1.00 80.06 190 PRO A O 1
ATOM 1360 N N . SER A 1 191 ? -22.919 -9.920 21.677 1.00 83.38 191 SER A N 1
ATOM 1361 C CA . SER A 1 191 ? -22.020 -9.071 20.895 1.00 83.38 191 SER A CA 1
ATOM 1362 C C . SER A 1 191 ? -20.724 -9.805 20.524 1.00 83.38 191 SER A C 1
ATOM 1364 O O . SER A 1 191 ? -20.350 -10.815 21.132 1.00 83.38 191 SER A O 1
ATOM 1366 N N . VAL A 1 192 ? -20.025 -9.298 19.503 1.00 85.56 192 VAL A N 1
ATOM 1367 C CA . VAL A 1 192 ? -18.711 -9.820 19.105 1.00 85.56 192 VAL A CA 1
ATOM 1368 C C . VAL A 1 192 ? -17.716 -9.605 20.249 1.00 85.56 192 VAL A C 1
ATOM 1370 O O . VAL A 1 192 ? -17.583 -8.504 20.780 1.00 85.56 192 VAL A O 1
ATOM 1373 N N . ASP A 1 193 ? -17.004 -10.669 20.614 1.00 90.38 193 ASP A N 1
ATOM 1374 C CA . ASP A 1 193 ? -15.897 -10.631 21.566 1.00 90.38 193 ASP A CA 1
ATOM 1375 C C . ASP A 1 193 ? -14.581 -10.723 20.786 1.00 90.38 193 ASP A C 1
ATOM 1377 O O . ASP A 1 193 ? -14.168 -11.812 20.371 1.00 90.38 193 ASP A O 1
ATOM 1381 N N . ARG A 1 194 ? -13.942 -9.570 20.550 1.00 93.38 194 ARG A N 1
ATOM 1382 C CA . ARG A 1 194 ? -12.719 -9.471 19.738 1.00 93.38 194 ARG A CA 1
ATOM 1383 C C . ARG A 1 194 ? -11.525 -10.159 20.394 1.00 93.38 194 ARG A C 1
ATOM 1385 O O . ARG A 1 194 ? -10.625 -10.604 19.686 1.00 93.38 194 ARG A O 1
ATOM 1392 N N . SER A 1 195 ? -11.550 -10.349 21.718 1.00 91.56 195 SER A N 1
ATOM 1393 C CA . SER A 1 195 ? -10.481 -11.053 22.444 1.00 91.56 195 SER A CA 1
ATOM 1394 C C . SER A 1 195 ? -10.308 -12.509 21.992 1.00 91.56 195 SER A C 1
ATOM 1396 O O . SER A 1 195 ? -9.233 -13.085 22.146 1.00 91.56 195 SER A O 1
ATOM 1398 N N . ARG A 1 196 ? -11.332 -13.101 21.359 1.00 92.50 196 ARG A N 1
ATOM 1399 C CA . ARG A 1 196 ? -11.260 -14.446 20.766 1.00 92.50 196 ARG A CA 1
ATOM 1400 C C . ARG A 1 196 ? -10.278 -14.544 19.600 1.00 92.50 196 ARG A C 1
ATOM 1402 O O . ARG A 1 196 ? -9.822 -15.644 19.302 1.00 92.50 196 ARG A O 1
ATOM 1409 N N . PHE A 1 197 ? -9.975 -13.420 18.955 1.00 95.62 197 PHE A N 1
ATOM 1410 C CA . PHE A 1 197 ? -9.045 -13.336 17.830 1.00 95.62 197 PHE A CA 1
ATOM 1411 C C . PHE A 1 197 ? -7.649 -12.875 18.257 1.00 95.62 197 PHE A C 1
ATOM 1413 O O . PHE A 1 197 ? -6.781 -12.736 17.402 1.00 95.62 197 PHE A O 1
ATOM 1420 N N . ALA A 1 198 ? -7.421 -12.640 19.555 1.00 95.38 198 ALA A N 1
ATOM 1421 C CA . ALA A 1 198 ? -6.107 -12.261 20.055 1.00 95.38 198 ALA A CA 1
ATOM 1422 C C . ALA A 1 198 ? -5.070 -13.354 19.738 1.00 95.38 198 ALA A C 1
ATOM 1424 O O . ALA A 1 198 ? -5.350 -14.542 19.957 1.00 95.38 198 ALA A O 1
ATOM 1425 N N . PRO A 1 199 ? -3.887 -12.973 19.225 1.00 96.69 199 PRO A N 1
ATOM 1426 C CA . PRO A 1 199 ? -2.828 -13.922 18.932 1.00 96.69 199 PRO A CA 1
ATOM 1427 C C . PRO A 1 199 ? -2.316 -14.570 20.220 1.00 96.69 199 PRO A C 1
ATOM 1429 O O . PRO A 1 199 ? -2.370 -13.990 21.308 1.00 96.69 199 PRO A O 1
ATOM 1432 N N . ARG A 1 200 ? -1.789 -15.785 20.088 1.00 95.75 200 ARG A N 1
ATOM 1433 C CA . ARG A 1 200 ? -1.106 -16.499 21.174 1.00 95.75 200 ARG A CA 1
ATOM 1434 C C . ARG A 1 200 ? 0.368 -16.667 20.846 1.00 95.75 200 ARG A C 1
ATOM 1436 O O . ARG A 1 200 ? 0.774 -16.531 19.694 1.00 95.75 200 ARG A O 1
ATOM 1443 N N . ILE A 1 201 ? 1.156 -17.005 21.862 1.00 96.62 201 ILE A N 1
ATOM 1444 C CA . ILE A 1 201 ? 2.565 -17.350 21.690 1.00 96.62 201 ILE A CA 1
ATOM 1445 C C . ILE A 1 201 ? 2.691 -18.869 21.658 1.00 96.62 201 ILE A C 1
ATOM 1447 O O . ILE A 1 201 ? 2.230 -19.563 22.568 1.00 96.62 201 ILE A O 1
ATOM 1451 N N . THR A 1 202 ? 3.350 -19.373 20.623 1.00 94.56 202 THR A N 1
ATOM 1452 C CA . THR A 1 202 ? 3.721 -20.781 20.495 1.00 94.56 202 THR A CA 1
ATOM 1453 C C . THR A 1 202 ? 5.224 -20.949 20.617 1.00 94.56 202 THR A C 1
ATOM 1455 O O . THR A 1 202 ? 5.989 -20.122 20.128 1.00 94.56 202 THR A O 1
ATOM 1458 N N . ARG A 1 203 ? 5.647 -22.025 21.277 1.00 94.19 203 ARG A N 1
ATOM 1459 C CA . ARG A 1 203 ? 7.035 -22.470 21.342 1.00 94.19 203 ARG A CA 1
ATOM 1460 C C . ARG A 1 203 ? 7.197 -23.692 20.451 1.00 94.19 203 ARG A C 1
ATOM 1462 O O . ARG A 1 203 ? 6.533 -24.707 20.664 1.00 94.19 203 ARG A O 1
ATOM 1469 N N . LEU A 1 204 ? 8.063 -23.569 19.456 1.00 90.25 204 LEU A N 1
ATOM 1470 C CA . LEU A 1 204 ? 8.382 -24.636 18.516 1.00 90.25 204 LEU A CA 1
ATOM 1471 C C . LEU A 1 204 ? 9.373 -25.644 19.130 1.00 90.25 204 LEU A C 1
ATOM 1473 O O . LEU A 1 204 ? 10.044 -25.313 20.113 1.00 90.25 204 LEU A O 1
ATOM 1477 N N . PRO A 1 205 ? 9.510 -26.862 18.562 1.00 87.69 205 PRO A N 1
ATOM 1478 C CA . PRO A 1 205 ? 10.423 -27.888 19.082 1.00 87.69 205 PRO A CA 1
ATOM 1479 C C . PRO A 1 205 ? 11.901 -27.470 19.136 1.00 87.69 205 PRO A C 1
ATOM 1481 O O . PRO A 1 205 ? 12.663 -27.997 19.942 1.00 87.69 205 PRO A O 1
ATOM 1484 N N . ASP A 1 206 ? 12.304 -26.516 18.298 1.00 86.75 206 ASP A N 1
ATOM 1485 C CA . ASP A 1 206 ? 13.648 -25.927 18.280 1.00 86.75 206 ASP A CA 1
ATOM 1486 C C . ASP A 1 206 ? 13.845 -24.798 19.313 1.00 86.75 206 ASP A C 1
ATOM 1488 O O . ASP A 1 206 ? 14.931 -24.230 19.429 1.00 86.75 206 ASP A O 1
ATOM 1492 N N . GLY A 1 207 ? 12.800 -24.470 20.077 1.00 89.12 207 GLY A N 1
ATOM 1493 C CA . GLY A 1 207 ? 12.800 -23.444 21.110 1.00 89.12 207 GLY A CA 1
ATOM 1494 C C . GLY A 1 207 ? 12.408 -22.042 20.640 1.00 89.12 207 GLY A C 1
ATOM 1495 O O . GLY A 1 207 ? 12.247 -21.174 21.506 1.00 89.12 207 GLY A O 1
ATOM 1496 N N . ARG A 1 208 ? 12.211 -21.798 19.335 1.00 90.56 208 ARG A N 1
ATOM 1497 C CA . ARG A 1 208 ? 11.762 -20.489 18.828 1.00 90.56 208 ARG A CA 1
ATOM 1498 C C . ARG A 1 208 ? 10.354 -20.155 19.316 1.00 90.56 208 ARG A C 1
ATOM 1500 O O . ARG A 1 208 ? 9.506 -21.036 19.463 1.00 90.56 208 ARG A O 1
ATOM 1507 N N . LEU A 1 209 ? 10.119 -18.865 19.554 1.00 94.44 209 LEU A N 1
ATOM 1508 C CA . LEU A 1 209 ? 8.800 -18.322 19.864 1.00 94.44 209 LEU A CA 1
ATOM 1509 C C . LEU A 1 209 ? 8.171 -17.739 18.601 1.00 94.44 209 LEU A C 1
ATOM 1511 O O . LEU A 1 209 ? 8.810 -16.964 17.895 1.00 94.44 209 LEU A O 1
ATOM 1515 N N . THR A 1 210 ? 6.921 -18.103 18.339 1.00 94.44 210 THR A N 1
ATOM 1516 C CA . THR A 1 210 ? 6.172 -17.703 17.143 1.00 94.44 210 THR A CA 1
ATOM 1517 C C . THR A 1 210 ? 4.743 -17.304 17.478 1.00 94.44 210 THR A C 1
ATOM 1519 O O . THR A 1 210 ? 4.220 -17.629 18.548 1.00 94.44 210 THR A O 1
ATOM 1522 N N . LEU A 1 211 ? 4.081 -16.623 16.544 1.00 95.75 211 LEU A N 1
ATOM 1523 C CA . LEU A 1 211 ? 2.676 -16.246 16.692 1.00 95.75 211 LEU A CA 1
ATOM 1524 C C . LEU A 1 211 ? 1.719 -17.365 16.256 1.00 95.75 211 LEU A C 1
ATOM 1526 O O . LEU A 1 211 ? 1.856 -17.950 15.180 1.00 95.75 211 LEU A O 1
ATOM 1530 N N . ASP A 1 212 ? 0.690 -17.603 17.066 1.00 96.25 212 ASP A N 1
ATOM 1531 C CA . ASP A 1 212 ? -0.483 -18.412 16.726 1.00 96.25 212 ASP A CA 1
ATOM 1532 C C . ASP A 1 212 ? -1.689 -17.503 16.443 1.00 96.25 212 ASP A C 1
ATOM 1534 O O . ASP A 1 212 ? -2.274 -16.901 17.348 1.00 96.25 212 ASP A O 1
ATOM 1538 N N . THR A 1 213 ? -2.049 -17.406 15.163 1.00 97.75 213 THR A N 1
ATOM 1539 C CA . THR A 1 213 ? -3.171 -16.631 14.621 1.00 97.75 213 THR A CA 1
ATOM 1540 C C . THR A 1 213 ? -4.008 -17.518 13.694 1.00 97.75 213 THR A C 1
ATOM 1542 O O . THR A 1 213 ? -3.633 -18.649 13.382 1.00 97.75 213 THR A O 1
ATOM 1545 N N . ALA A 1 214 ? -5.154 -17.029 13.204 1.00 97.75 214 ALA A N 1
ATOM 1546 C CA . ALA A 1 214 ? -5.917 -17.796 12.213 1.00 97.75 214 ALA A CA 1
ATOM 1547 C C . ALA A 1 214 ? -5.112 -18.055 10.924 1.00 97.75 214 ALA A C 1
ATOM 1549 O O . ALA A 1 214 ? -5.223 -19.136 10.350 1.00 97.75 214 ALA A O 1
ATOM 1550 N N . PHE A 1 215 ? -4.256 -17.113 10.513 1.00 98.38 215 PHE A N 1
ATOM 1551 C CA . PHE A 1 215 ? -3.397 -17.259 9.338 1.00 98.38 215 PHE A CA 1
ATOM 1552 C C . PHE A 1 215 ? -2.329 -18.333 9.540 1.00 98.38 215 PHE A C 1
ATOM 1554 O O . PHE A 1 215 ? -2.114 -19.167 8.658 1.00 98.38 215 PHE A O 1
ATOM 1561 N N . THR A 1 216 ? -1.685 -18.355 10.709 1.00 97.25 216 THR A N 1
ATOM 1562 C CA . THR A 1 216 ? -0.607 -19.313 10.981 1.00 97.25 216 THR A CA 1
ATOM 1563 C C . THR A 1 216 ? -1.147 -20.724 11.187 1.00 97.25 216 THR A C 1
ATOM 1565 O O . THR A 1 216 ? -0.524 -21.677 10.729 1.00 97.25 216 THR A O 1
ATOM 1568 N N . ARG A 1 217 ? -2.351 -20.875 11.760 1.00 95.88 217 ARG A N 1
ATOM 1569 C CA . ARG A 1 217 ? -3.062 -22.165 11.809 1.00 95.88 217 ARG A CA 1
ATOM 1570 C C . ARG A 1 217 ? -3.511 -22.655 10.437 1.00 95.88 217 ARG A C 1
ATOM 1572 O O . ARG A 1 217 ? -3.475 -23.856 10.198 1.00 95.88 217 ARG A O 1
ATOM 1579 N N . LEU A 1 218 ? -3.941 -21.747 9.558 1.00 96.75 218 LEU A N 1
ATOM 1580 C CA . LEU A 1 218 ? -4.376 -22.093 8.203 1.00 96.75 218 LEU A CA 1
ATOM 1581 C C . LEU A 1 218 ? -3.201 -22.544 7.333 1.00 96.75 218 LEU A C 1
ATOM 1583 O O . LEU A 1 218 ? -3.281 -23.571 6.671 1.00 96.75 218 LEU A O 1
ATOM 1587 N N . THR A 1 219 ? -2.134 -21.750 7.304 1.00 96.25 219 THR A N 1
ATOM 1588 C CA . THR A 1 219 ? -1.047 -21.912 6.326 1.00 96.25 219 THR A CA 1
ATOM 1589 C C . THR A 1 219 ? 0.154 -22.666 6.874 1.00 96.25 219 THR A C 1
ATOM 1591 O O . THR A 1 219 ? 1.005 -23.108 6.108 1.00 96.25 219 THR A O 1
ATOM 1594 N N . GLY A 1 220 ? 0.273 -22.752 8.199 1.00 93.88 220 GLY A N 1
ATOM 1595 C CA . GLY A 1 220 ? 1.480 -23.208 8.863 1.00 93.88 220 GLY A CA 1
ATOM 1596 C C . GLY A 1 220 ? 2.675 -22.267 8.701 1.00 93.88 220 GLY A C 1
ATOM 1597 O O . GLY A 1 220 ? 3.756 -22.686 9.066 1.00 93.88 220 GLY A O 1
ATOM 1598 N N . ARG A 1 221 ? 2.530 -21.035 8.188 1.00 95.75 221 ARG A N 1
ATOM 1599 C CA . ARG A 1 221 ? 3.632 -20.066 7.967 1.00 95.75 221 ARG A CA 1
ATOM 1600 C C . ARG A 1 221 ? 3.580 -18.897 8.950 1.00 95.75 221 ARG A C 1
ATOM 1602 O O . ARG A 1 221 ? 2.628 -18.812 9.732 1.00 95.75 221 ARG A O 1
ATOM 1609 N N . SER A 1 222 ? 4.604 -18.030 8.951 1.00 97.00 222 SER A N 1
ATOM 1610 C CA . SER A 1 222 ? 4.633 -16.768 9.725 1.00 97.00 222 SER A CA 1
ATOM 1611 C C . SER A 1 222 ? 3.360 -15.927 9.558 1.00 97.00 222 SER A C 1
ATOM 1613 O O . SER A 1 222 ? 2.744 -15.943 8.498 1.00 97.00 222 SER A O 1
ATOM 1615 N N . ALA A 1 223 ? 2.971 -15.176 10.598 1.00 97.38 223 ALA A N 1
ATOM 1616 C CA . ALA A 1 223 ? 1.927 -14.149 10.484 1.00 97.38 223 ALA A CA 1
ATOM 1617 C C . ALA A 1 223 ? 2.442 -12.883 9.773 1.00 97.38 223 ALA A C 1
ATOM 1619 O O . ALA A 1 223 ? 1.667 -11.962 9.526 1.00 97.38 223 ALA A O 1
ATOM 1620 N N . VAL A 1 224 ? 3.740 -12.826 9.465 1.00 98.38 224 VAL A N 1
ATOM 1621 C CA . VAL A 1 224 ? 4.368 -11.790 8.646 1.00 98.38 224 VAL A CA 1
ATOM 1622 C C . VAL A 1 224 ? 4.584 -12.353 7.239 1.00 98.38 224 VAL A C 1
ATOM 1624 O O . VAL A 1 224 ? 5.058 -13.478 7.078 1.00 98.38 224 VAL A O 1
ATOM 1627 N N . LEU A 1 225 ? 4.205 -11.588 6.218 1.00 98.06 225 LEU A N 1
ATOM 1628 C CA . LEU A 1 225 ? 4.213 -12.017 4.820 1.00 98.06 225 LEU A CA 1
ATOM 1629 C C . LEU A 1 225 ? 5.073 -11.070 3.972 1.00 98.06 225 LEU A C 1
ATOM 1631 O O . LEU A 1 225 ? 5.078 -9.864 4.214 1.00 98.06 225 LEU A O 1
ATOM 1635 N N . LEU A 1 226 ? 5.723 -11.594 2.932 1.00 98.62 226 LEU A N 1
ATOM 1636 C CA . LEU A 1 226 ? 6.301 -10.806 1.842 1.00 98.62 226 LEU A CA 1
ATOM 1637 C C . LEU A 1 226 ? 5.250 -10.622 0.737 1.00 98.62 226 LEU A C 1
ATOM 1639 O O . LEU A 1 226 ? 4.808 -11.597 0.122 1.00 98.62 226 LEU A O 1
ATOM 1643 N N . ALA A 1 227 ? 4.847 -9.373 0.496 1.00 97.06 227 ALA A N 1
ATOM 1644 C CA . ALA A 1 227 ? 3.825 -9.033 -0.494 1.00 97.06 227 ALA A CA 1
ATOM 1645 C C . ALA A 1 227 ? 4.337 -9.148 -1.940 1.00 97.06 227 ALA A C 1
ATOM 1647 O O . ALA A 1 227 ? 5.510 -8.904 -2.219 1.00 97.06 227 ALA A O 1
ATOM 1648 N N . GLY A 1 228 ? 3.433 -9.442 -2.879 1.00 96.88 228 GLY A N 1
ATOM 1649 C CA . GLY A 1 228 ? 3.746 -9.469 -4.306 1.00 96.88 228 GLY A CA 1
ATOM 1650 C C . GLY A 1 228 ? 3.965 -8.065 -4.869 1.00 96.88 228 GLY A C 1
ATOM 1651 O O . GLY A 1 228 ? 3.021 -7.280 -4.944 1.00 96.88 228 GLY A O 1
ATOM 1652 N N . MET A 1 229 ? 5.189 -7.767 -5.302 1.00 96.50 229 MET A N 1
ATOM 1653 C CA . MET A 1 229 ? 5.619 -6.471 -5.829 1.00 96.50 229 MET A CA 1
ATOM 1654 C C . MET A 1 229 ? 6.237 -6.651 -7.215 1.00 96.50 229 MET A C 1
ATOM 1656 O O . MET A 1 229 ? 7.267 -7.303 -7.350 1.00 96.50 229 MET A O 1
ATOM 1660 N N . THR A 1 230 ? 5.646 -6.044 -8.248 1.00 93.31 230 THR A N 1
ATOM 1661 C CA . THR A 1 230 ? 6.078 -6.238 -9.646 1.00 93.31 230 THR A CA 1
ATOM 1662 C C . THR A 1 230 ? 7.577 -6.046 -9.892 1.00 93.31 230 THR A C 1
ATOM 1664 O O . THR A 1 230 ? 8.135 -6.896 -10.571 1.00 93.31 230 THR A O 1
ATOM 1667 N N . PRO A 1 231 ? 8.264 -5.000 -9.392 1.00 94.31 231 PRO A N 1
ATOM 1668 C CA . PRO A 1 231 ? 9.713 -4.957 -9.530 1.00 94.31 231 PRO A CA 1
ATOM 1669 C C . PRO A 1 231 ? 10.377 -5.955 -8.573 1.00 94.31 231 PRO A C 1
ATOM 1671 O O . PRO A 1 231 ? 11.125 -6.814 -9.007 1.00 94.31 231 PRO A O 1
ATOM 1674 N N . THR A 1 232 ? 10.113 -5.879 -7.272 1.00 97.38 232 THR A N 1
ATOM 1675 C CA . THR A 1 232 ? 10.954 -6.552 -6.271 1.00 97.38 232 THR A CA 1
ATOM 1676 C C . THR A 1 232 ? 10.784 -8.070 -6.219 1.00 97.38 232 THR A C 1
ATOM 1678 O O . THR A 1 232 ? 11.780 -8.765 -6.078 1.00 97.38 232 THR A O 1
ATOM 1681 N N . THR A 1 233 ? 9.561 -8.596 -6.330 1.00 98.06 233 THR A N 1
ATOM 1682 C CA . THR A 1 233 ? 9.281 -10.039 -6.172 1.00 98.06 233 THR A CA 1
ATOM 1683 C C . THR A 1 233 ? 8.924 -10.737 -7.481 1.00 98.06 233 THR A C 1
ATOM 1685 O O . THR A 1 233 ? 8.326 -11.810 -7.458 1.00 98.06 233 THR A O 1
ATOM 1688 N N . VAL A 1 234 ? 9.264 -10.152 -8.636 1.00 96.12 234 VAL A N 1
ATOM 1689 C CA . VAL A 1 234 ? 9.259 -10.896 -9.912 1.00 96.12 234 VAL A CA 1
ATOM 1690 C C . VAL A 1 234 ? 10.417 -11.892 -9.976 1.00 96.12 234 VAL A C 1
ATOM 1692 O O . VAL A 1 234 ? 10.274 -12.941 -10.598 1.00 96.12 234 VAL A O 1
ATOM 1695 N N . ASP A 1 235 ? 11.528 -11.567 -9.311 1.00 95.25 235 ASP A N 1
ATOM 1696 C CA . ASP A 1 235 ? 12.710 -12.415 -9.210 1.00 95.25 235 ASP A CA 1
ATOM 1697 C C . ASP A 1 235 ? 12.478 -13.551 -8.193 1.00 95.25 235 ASP A C 1
ATOM 1699 O O . ASP A 1 235 ? 12.017 -13.294 -7.070 1.00 95.25 235 ASP A O 1
ATOM 1703 N N . PRO A 1 236 ? 12.792 -14.808 -8.551 1.00 97.19 236 PRO A N 1
ATOM 1704 C CA . PRO A 1 236 ? 12.543 -15.950 -7.683 1.00 97.19 236 PRO A CA 1
ATOM 1705 C C . PRO A 1 236 ? 13.454 -16.003 -6.449 1.00 97.19 236 PRO A C 1
ATOM 1707 O O . PRO A 1 236 ? 13.070 -16.640 -5.471 1.00 97.19 236 PRO A O 1
ATOM 1710 N N . ALA A 1 237 ? 14.618 -15.340 -6.427 1.00 97.94 237 ALA A N 1
ATOM 1711 C CA . ALA A 1 237 ? 15.593 -15.500 -5.346 1.00 97.94 237 ALA A CA 1
ATOM 1712 C C . ALA A 1 237 ? 15.094 -14.920 -4.016 1.00 97.94 237 ALA A C 1
ATOM 1714 O O . ALA A 1 237 ? 15.149 -15.604 -2.993 1.00 97.94 237 ALA A O 1
ATOM 1715 N N . ILE A 1 238 ? 14.549 -13.697 -4.015 1.00 98.50 238 ILE A N 1
ATOM 1716 C CA . ILE A 1 238 ? 13.974 -13.104 -2.793 1.00 98.50 238 ILE A CA 1
ATOM 1717 C C . ILE A 1 238 ? 12.742 -13.882 -2.311 1.00 98.50 238 ILE A C 1
ATOM 1719 O O . ILE A 1 238 ? 12.551 -14.065 -1.107 1.00 98.50 238 ILE A O 1
ATOM 1723 N N . VAL A 1 239 ? 11.921 -14.378 -3.242 1.00 98.75 239 VAL A N 1
ATOM 1724 C CA . VAL A 1 239 ? 10.715 -15.157 -2.929 1.00 98.75 239 VAL A CA 1
ATOM 1725 C C . VAL A 1 239 ? 11.099 -16.494 -2.299 1.00 98.75 239 VAL A C 1
ATOM 1727 O O . VAL A 1 239 ? 10.562 -16.850 -1.248 1.00 98.75 239 VAL A O 1
ATOM 1730 N N . ALA A 1 240 ? 12.064 -17.201 -2.892 1.00 98.62 240 ALA A N 1
ATOM 1731 C CA . ALA A 1 240 ? 12.595 -18.449 -2.364 1.00 98.62 240 ALA A CA 1
ATOM 1732 C C . ALA A 1 240 ? 13.250 -18.247 -0.996 1.00 98.62 240 ALA A C 1
ATOM 1734 O O . ALA A 1 240 ? 12.951 -18.991 -0.068 1.00 98.62 240 ALA A O 1
ATOM 1735 N N . ALA A 1 241 ? 14.076 -17.210 -0.828 1.00 98.69 241 ALA A N 1
ATOM 1736 C CA . ALA A 1 241 ? 14.729 -16.911 0.445 1.00 98.69 241 ALA A CA 1
ATOM 1737 C C . ALA A 1 241 ? 13.716 -16.645 1.572 1.00 98.69 241 ALA A C 1
ATOM 1739 O O . ALA A 1 241 ? 13.845 -17.198 2.666 1.00 98.69 241 ALA A O 1
ATOM 1740 N N . ALA A 1 242 ? 12.659 -15.873 1.299 1.00 98.62 242 ALA A N 1
ATOM 1741 C CA . ALA A 1 242 ? 11.586 -15.637 2.263 1.00 98.62 242 ALA A CA 1
ATOM 1742 C C . ALA A 1 242 ? 10.793 -16.921 2.583 1.00 98.62 242 ALA A C 1
ATOM 1744 O O . ALA A 1 242 ? 10.509 -17.201 3.751 1.00 98.62 242 ALA A O 1
ATOM 1745 N N . ALA A 1 243 ? 10.476 -17.739 1.576 1.00 98.38 243 ALA A N 1
ATOM 1746 C CA . ALA A 1 243 ? 9.768 -19.007 1.767 1.00 98.38 243 ALA A CA 1
ATOM 1747 C C . ALA A 1 243 ? 10.606 -20.050 2.537 1.00 98.38 243 ALA A C 1
ATOM 1749 O O . ALA A 1 243 ? 10.100 -20.713 3.453 1.00 98.38 243 ALA A O 1
ATOM 1750 N N . ASN A 1 244 ? 11.902 -20.156 2.231 1.00 98.25 244 ASN A N 1
ATOM 1751 C CA . ASN A 1 244 ? 12.868 -20.997 2.943 1.00 98.25 244 ASN A CA 1
ATOM 1752 C C . ASN A 1 244 ? 13.008 -20.561 4.407 1.00 98.25 244 ASN A C 1
ATOM 1754 O O . ASN A 1 244 ? 13.091 -21.399 5.299 1.00 98.25 244 ASN A O 1
ATOM 1758 N N . ALA A 1 245 ? 12.906 -19.260 4.687 1.00 96.62 245 ALA A N 1
ATOM 1759 C CA . ALA A 1 245 ? 12.893 -18.741 6.052 1.00 96.62 245 ALA A CA 1
ATOM 1760 C C . ALA A 1 245 ? 11.547 -18.937 6.798 1.00 96.62 245 ALA A C 1
ATOM 1762 O O . ALA A 1 245 ? 11.445 -18.586 7.973 1.00 96.62 245 ALA A O 1
ATOM 1763 N N . GLY A 1 246 ? 10.526 -19.536 6.165 1.00 95.44 246 GLY A N 1
ATOM 1764 C CA . GLY A 1 246 ? 9.245 -19.896 6.801 1.00 95.44 246 GLY A CA 1
ATOM 1765 C C . GLY A 1 246 ? 8.130 -18.851 6.678 1.00 95.44 246 GLY A C 1
ATOM 1766 O O . GLY A 1 246 ? 7.096 -18.962 7.350 1.00 95.44 246 GLY A O 1
ATOM 1767 N N . TYR A 1 247 ? 8.310 -17.847 5.820 1.00 98.12 247 TYR A N 1
ATOM 1768 C CA . TYR A 1 247 ? 7.319 -16.800 5.575 1.00 98.12 247 TYR A CA 1
ATOM 1769 C C . TYR A 1 247 ? 6.451 -17.130 4.358 1.00 98.12 247 TYR A C 1
ATOM 1771 O O . TYR A 1 247 ? 6.848 -17.861 3.452 1.00 98.12 247 TYR A O 1
ATOM 1779 N N . TRP A 1 248 ? 5.238 -16.579 4.324 1.00 98.50 248 TRP A N 1
ATOM 1780 C CA . TRP A 1 248 ? 4.477 -16.515 3.077 1.00 98.50 248 TRP A CA 1
ATOM 1781 C C . TRP A 1 248 ? 5.147 -15.504 2.147 1.00 98.50 248 TRP A C 1
ATOM 1783 O O . TRP A 1 248 ? 5.385 -14.371 2.561 1.00 98.50 248 TRP A O 1
ATOM 1793 N N . ALA A 1 249 ? 5.417 -15.895 0.905 1.00 98.50 249 ALA A N 1
ATOM 1794 C CA . ALA A 1 249 ? 6.029 -15.032 -0.096 1.00 98.50 249 ALA A CA 1
ATOM 1795 C C . ALA A 1 249 ? 5.285 -15.140 -1.427 1.00 98.50 249 ALA A C 1
ATOM 1797 O O . ALA A 1 249 ? 4.929 -16.238 -1.855 1.00 98.50 249 ALA A O 1
ATOM 1798 N N . GLU A 1 250 ? 5.043 -13.999 -2.069 1.00 98.56 250 GLU A N 1
ATOM 1799 C CA . GLU A 1 250 ? 4.283 -13.920 -3.317 1.00 98.56 250 GLU A CA 1
ATOM 1800 C C . GLU A 1 250 ? 5.197 -13.585 -4.503 1.00 98.56 250 GLU A C 1
ATOM 1802 O O . GLU A 1 250 ? 5.698 -12.461 -4.613 1.00 98.56 250 GLU A O 1
ATOM 1807 N N . LEU A 1 251 ? 5.351 -14.534 -5.432 1.00 98.62 251 LEU A N 1
ATOM 1808 C CA . LEU A 1 251 ? 5.945 -14.285 -6.745 1.00 98.62 251 LEU A CA 1
ATOM 1809 C C . LEU A 1 251 ? 5.026 -13.349 -7.540 1.00 98.62 251 LEU A C 1
ATOM 1811 O O . LEU A 1 251 ? 3.842 -13.641 -7.746 1.00 98.62 251 LEU A O 1
ATOM 1815 N N . ALA A 1 252 ? 5.546 -12.205 -7.973 1.00 97.88 252 ALA A N 1
ATOM 1816 C CA . ALA A 1 252 ? 4.763 -11.212 -8.690 1.00 97.88 252 ALA A CA 1
ATOM 1817 C C . ALA A 1 252 ? 4.522 -11.629 -10.147 1.00 97.88 252 ALA A C 1
ATOM 1819 O O . ALA A 1 252 ? 5.453 -11.764 -10.937 1.00 97.88 252 ALA A O 1
ATOM 1820 N N . GLY A 1 253 ? 3.251 -11.735 -10.542 1.00 95.88 253 GLY A N 1
ATOM 1821 C CA . GLY A 1 253 ? 2.872 -12.031 -11.923 1.00 95.88 253 GLY A CA 1
ATOM 1822 C C . GLY A 1 253 ? 3.048 -10.860 -12.892 1.00 95.88 253 GLY A C 1
ATOM 1823 O O . GLY A 1 253 ? 3.105 -11.073 -14.098 1.00 95.88 253 GLY A O 1
ATOM 1824 N N . GLY A 1 254 ? 3.160 -9.621 -12.401 1.00 92.56 254 GLY A N 1
ATOM 1825 C CA . GLY A 1 254 ? 3.176 -8.424 -13.250 1.00 92.56 254 GLY A CA 1
ATOM 1826 C C . GLY A 1 254 ? 4.337 -8.336 -14.244 1.00 92.56 254 GLY A C 1
ATOM 1827 O O . GLY A 1 254 ? 4.174 -7.729 -15.297 1.00 92.56 254 GLY A O 1
ATOM 1828 N N . GLY A 1 255 ? 5.480 -8.957 -13.939 1.00 90.75 255 GLY A N 1
ATOM 1829 C CA . GLY A 1 255 ? 6.629 -9.032 -14.850 1.00 90.75 255 GLY A CA 1
ATOM 1830 C C . GLY A 1 255 ? 6.703 -10.326 -15.671 1.00 90.75 255 GLY A C 1
ATOM 1831 O O . GLY A 1 255 ? 7.562 -10.450 -16.535 1.00 90.75 255 GLY A O 1
ATOM 1832 N N . GLN A 1 256 ? 5.788 -11.275 -15.452 1.00 92.81 256 GLN A N 1
ATOM 1833 C CA . GLN A 1 256 ? 5.761 -12.584 -16.114 1.00 92.81 256 GLN A CA 1
ATOM 1834 C C . GLN A 1 256 ? 4.980 -12.497 -17.439 1.00 92.81 256 GLN A C 1
ATOM 1836 O O . GLN A 1 256 ? 3.868 -13.022 -17.557 1.00 92.81 256 GLN A O 1
ATOM 1841 N N . THR A 1 257 ? 5.512 -11.750 -18.411 1.00 90.12 257 THR A N 1
ATOM 1842 C CA . THR A 1 257 ? 4.770 -11.272 -19.598 1.00 90.12 257 THR A CA 1
ATOM 1843 C C . THR A 1 257 ? 4.684 -12.263 -20.757 1.00 90.12 257 THR A C 1
ATOM 1845 O O . THR A 1 257 ? 3.846 -12.092 -21.648 1.00 90.12 257 THR A O 1
ATOM 1848 N N . THR A 1 258 ? 5.502 -13.313 -20.759 1.00 90.25 258 THR A N 1
ATOM 1849 C CA . THR A 1 258 ? 5.503 -14.352 -21.797 1.00 90.25 258 THR A CA 1
ATOM 1850 C C . THR A 1 258 ? 5.535 -15.749 -21.170 1.00 90.25 258 THR A C 1
ATOM 1852 O O . THR A 1 258 ? 5.920 -15.895 -20.006 1.00 90.25 258 THR A O 1
ATOM 1855 N N . PRO A 1 259 ? 5.147 -16.804 -21.916 1.00 93.25 259 PRO A N 1
ATOM 1856 C CA . PRO A 1 259 ? 5.274 -18.179 -21.437 1.00 93.25 259 PRO A CA 1
ATOM 1857 C C . PRO A 1 259 ? 6.708 -18.563 -21.050 1.00 93.25 259 PRO A C 1
ATOM 1859 O O . PRO A 1 259 ? 6.885 -19.288 -20.079 1.00 93.25 259 PRO A O 1
ATOM 1862 N N . ALA A 1 260 ? 7.707 -18.073 -21.794 1.00 91.00 260 ALA A N 1
ATOM 1863 C CA . ALA A 1 260 ? 9.117 -18.367 -21.547 1.00 91.00 260 ALA A CA 1
ATOM 1864 C C . ALA A 1 260 ? 9.598 -17.749 -20.228 1.00 91.00 260 ALA A C 1
ATOM 1866 O O . ALA A 1 260 ? 10.124 -18.467 -19.386 1.00 91.00 260 ALA A O 1
ATOM 1867 N N . VAL A 1 261 ? 9.309 -16.460 -20.007 1.00 90.88 261 VAL A N 1
ATOM 1868 C CA . VAL A 1 261 ? 9.687 -15.746 -18.774 1.00 90.88 261 VAL A CA 1
ATOM 1869 C C . VAL A 1 261 ? 9.024 -16.376 -17.545 1.00 90.88 261 VAL A C 1
ATOM 1871 O O . VAL A 1 261 ? 9.671 -16.563 -16.518 1.00 90.88 261 VAL A O 1
ATOM 1874 N N . LEU A 1 262 ? 7.746 -16.762 -17.651 1.00 95.56 262 LEU A N 1
ATOM 1875 C CA . LEU A 1 262 ? 7.063 -17.466 -16.564 1.00 95.56 262 LEU A CA 1
ATOM 1876 C C . LEU A 1 262 ? 7.701 -18.829 -16.274 1.00 95.56 262 LEU A C 1
ATOM 1878 O O . LEU A 1 262 ? 7.856 -19.181 -15.110 1.00 95.56 262 LEU A O 1
ATOM 1882 N N . ALA A 1 263 ? 8.038 -19.603 -17.308 1.00 95.81 263 ALA A N 1
ATOM 1883 C CA . ALA A 1 263 ? 8.651 -20.917 -17.135 1.00 95.81 263 ALA A CA 1
ATOM 1884 C C . ALA A 1 263 ? 10.030 -20.813 -16.467 1.00 95.81 263 ALA A C 1
ATOM 1886 O O . ALA A 1 263 ? 10.263 -21.510 -15.486 1.00 95.81 263 ALA A O 1
ATOM 1887 N N . GLU A 1 264 ? 10.881 -19.898 -16.934 1.00 95.00 264 GLU A N 1
ATOM 1888 C CA . GLU A 1 264 ? 12.216 -19.647 -16.375 1.00 95.00 264 GLU A CA 1
ATOM 1889 C C . GLU A 1 264 ? 12.149 -19.247 -14.896 1.00 95.00 264 GLU A C 1
ATOM 1891 O O . GLU A 1 264 ? 12.846 -19.817 -14.061 1.00 95.00 264 GLU A O 1
ATOM 1896 N N . ASN A 1 265 ? 11.256 -18.320 -14.532 1.00 96.88 265 ASN A N 1
ATOM 1897 C CA . ASN A 1 265 ? 11.126 -17.897 -13.136 1.00 96.88 265 ASN A CA 1
ATOM 1898 C C . ASN A 1 265 ? 10.523 -18.980 -12.232 1.00 96.88 265 ASN A C 1
ATOM 1900 O O . ASN A 1 265 ? 10.852 -19.032 -11.049 1.00 96.88 265 ASN A O 1
ATOM 1904 N N . LEU A 1 266 ? 9.641 -19.841 -12.753 1.00 97.56 266 LEU A N 1
ATOM 1905 C CA . LEU A 1 266 ? 9.127 -20.982 -11.993 1.00 97.56 266 LEU A CA 1
ATOM 1906 C C . LEU A 1 266 ? 10.198 -22.061 -11.792 1.00 97.56 266 LEU A C 1
ATOM 1908 O O . LEU A 1 266 ? 10.271 -22.616 -10.700 1.00 97.56 266 LEU A O 1
ATOM 1912 N N . GLU A 1 267 ? 11.032 -22.323 -12.801 1.00 97.19 267 GLU A N 1
ATOM 1913 C CA . GLU A 1 267 ? 12.179 -23.235 -12.704 1.00 97.19 267 GLU A CA 1
ATOM 1914 C C . GLU A 1 267 ? 13.210 -22.702 -11.702 1.00 97.19 267 GLU A C 1
ATOM 1916 O O . GLU A 1 267 ? 13.556 -23.399 -10.752 1.00 97.19 267 GLU A O 1
ATOM 1921 N N . GLY A 1 268 ? 13.598 -21.428 -11.810 1.00 97.31 268 GLY A N 1
ATOM 1922 C CA . GLY A 1 268 ? 14.508 -20.795 -10.851 1.00 97.31 268 GLY A CA 1
ATOM 1923 C C . GLY A 1 268 ? 13.956 -20.761 -9.421 1.00 97.31 268 GLY A C 1
ATOM 1924 O O . GLY A 1 268 ? 14.709 -20.905 -8.457 1.00 97.31 268 GLY A O 1
ATOM 1925 N N . LEU A 1 269 ? 12.635 -20.617 -9.257 1.00 97.94 269 LEU A N 1
ATOM 1926 C CA . LEU A 1 269 ? 11.984 -20.738 -7.951 1.00 97.94 269 LEU A CA 1
ATOM 1927 C C . LEU A 1 269 ? 12.072 -22.171 -7.411 1.00 97.94 269 LEU A C 1
ATOM 1929 O O . LEU A 1 269 ? 12.377 -22.354 -6.236 1.00 97.94 269 LEU A O 1
ATOM 1933 N N . GLU A 1 270 ? 11.803 -23.178 -8.242 1.00 97.12 270 GLU A N 1
ATOM 1934 C CA . GLU A 1 270 ? 11.899 -24.591 -7.861 1.00 97.12 270 GLU A CA 1
ATOM 1935 C C . GLU A 1 270 ? 13.327 -24.985 -7.465 1.00 97.12 270 GLU A C 1
ATOM 1937 O O . GLU A 1 270 ? 13.509 -25.658 -6.452 1.00 97.12 270 GLU A O 1
ATOM 1942 N N . GLU A 1 271 ? 14.336 -24.510 -8.196 1.00 97.50 271 GLU A N 1
ATOM 1943 C CA . GLU A 1 271 ? 15.750 -24.751 -7.886 1.00 97.50 271 GLU A CA 1
ATOM 1944 C C . GLU A 1 271 ? 16.195 -24.112 -6.562 1.00 97.50 271 GLU A C 1
ATOM 1946 O O . GLU A 1 271 ? 17.019 -24.681 -5.841 1.00 97.50 271 GLU A O 1
ATOM 1951 N N . ALA A 1 272 ? 15.670 -22.927 -6.238 1.00 97.69 272 ALA A N 1
ATOM 1952 C CA . ALA A 1 272 ? 16.067 -22.167 -5.054 1.00 97.69 272 ALA A CA 1
ATOM 1953 C C . ALA A 1 272 ? 15.318 -22.575 -3.770 1.00 97.69 272 ALA A C 1
ATOM 1955 O O . ALA A 1 272 ? 15.778 -22.271 -2.663 1.00 97.69 272 ALA A O 1
ATOM 1956 N N . LEU A 1 273 ? 14.157 -23.225 -3.885 1.00 98.12 273 LEU A N 1
ATOM 1957 C CA . LEU A 1 273 ? 13.355 -23.645 -2.738 1.00 98.12 273 LEU A CA 1
ATOM 1958 C C . LEU A 1 273 ? 13.901 -24.926 -2.094 1.00 98.12 273 LEU A C 1
ATOM 1960 O O . LEU A 1 273 ? 14.231 -25.908 -2.757 1.00 98.12 273 LEU A O 1
ATOM 1964 N N . GLU A 1 274 ? 13.929 -24.953 -0.762 1.00 97.44 274 GLU A N 1
ATOM 1965 C CA . GLU A 1 274 ? 14.219 -26.184 -0.028 1.00 97.44 274 GLU A CA 1
ATOM 1966 C C . GLU A 1 274 ? 13.079 -27.210 -0.200 1.00 97.44 274 GLU A C 1
ATOM 1968 O O . GLU A 1 274 ? 11.910 -26.834 -0.354 1.00 97.44 274 GLU A O 1
ATOM 1973 N N . PRO A 1 275 ? 13.364 -28.524 -0.107 1.00 95.19 275 PRO A N 1
ATOM 1974 C CA . PRO A 1 275 ? 12.338 -29.555 -0.222 1.00 95.19 275 PRO A CA 1
ATOM 1975 C C . PRO A 1 275 ? 11.144 -29.329 0.718 1.00 95.19 275 PRO A C 1
ATOM 1977 O O . PRO A 1 275 ? 11.293 -29.226 1.935 1.00 95.19 275 PRO A O 1
ATOM 1980 N N . GLY A 1 276 ? 9.939 -29.298 0.144 1.00 91.81 276 GLY A N 1
ATOM 1981 C CA . GLY A 1 276 ? 8.688 -29.090 0.879 1.00 91.81 276 GLY A CA 1
ATOM 1982 C C . GLY A 1 276 ? 8.304 -27.623 1.100 1.00 91.81 276 GLY A C 1
ATOM 1983 O O . GLY A 1 276 ? 7.219 -27.370 1.627 1.00 91.81 276 GLY A O 1
ATOM 1984 N N . ARG A 1 277 ? 9.141 -26.663 0.687 1.00 96.00 277 ARG A N 1
ATOM 1985 C CA . ARG A 1 277 ? 8.792 -25.239 0.669 1.00 96.00 277 ARG A CA 1
ATOM 1986 C C . ARG A 1 277 ? 7.950 -24.904 -0.552 1.00 96.00 277 ARG A C 1
ATOM 1988 O O . ARG A 1 277 ? 8.065 -25.519 -1.608 1.00 96.00 277 ARG A O 1
ATOM 1995 N N . THR A 1 278 ? 7.098 -23.906 -0.388 1.00 97.38 278 THR A N 1
ATOM 1996 C CA . THR A 1 278 ? 6.187 -23.424 -1.422 1.00 97.38 278 THR A CA 1
ATOM 1997 C C . THR A 1 278 ? 6.009 -21.921 -1.288 1.00 97.38 278 THR A C 1
ATOM 1999 O O . THR A 1 278 ? 6.093 -21.369 -0.186 1.00 97.38 278 THR A O 1
ATOM 2002 N N . ALA A 1 279 ? 5.719 -21.277 -2.412 1.00 97.94 279 ALA A N 1
ATOM 2003 C CA . ALA A 1 279 ? 5.381 -19.864 -2.490 1.00 97.94 279 ALA A CA 1
ATOM 2004 C C . ALA A 1 279 ? 3.948 -19.670 -3.009 1.00 97.94 279 ALA A C 1
ATOM 2006 O O . ALA A 1 279 ? 3.292 -20.597 -3.490 1.00 97.94 279 ALA A O 1
ATOM 2007 N N . ALA A 1 280 ? 3.463 -18.440 -2.924 1.00 98.38 280 ALA A N 1
ATOM 2008 C CA . ALA A 1 280 ? 2.231 -18.010 -3.562 1.00 98.38 280 ALA A CA 1
ATOM 2009 C C . ALA A 1 280 ? 2.530 -17.201 -4.830 1.00 98.38 280 ALA A C 1
ATOM 2011 O O . ALA A 1 280 ? 3.656 -16.761 -5.056 1.00 98.38 280 ALA A O 1
ATOM 2012 N N . PHE A 1 281 ? 1.511 -16.978 -5.654 1.00 98.69 281 PHE A N 1
ATOM 2013 C CA . PHE A 1 281 ? 1.603 -16.183 -6.874 1.00 98.69 281 PHE A CA 1
ATOM 2014 C C . PHE A 1 281 ? 0.591 -15.035 -6.849 1.00 98.69 281 PHE A C 1
ATOM 2016 O O . PHE A 1 281 ? -0.608 -15.258 -6.669 1.00 98.69 281 PHE A O 1
ATOM 2023 N N . ASN A 1 282 ? 1.056 -13.805 -7.065 1.00 98.44 282 ASN A N 1
ATOM 2024 C CA . ASN A 1 282 ? 0.207 -12.617 -7.149 1.00 98.44 282 ASN A CA 1
ATOM 2025 C C . ASN A 1 282 ? -0.198 -12.345 -8.606 1.00 98.44 282 ASN A C 1
ATOM 2027 O O . ASN A 1 282 ? 0.615 -11.880 -9.408 1.00 98.44 282 ASN A O 1
ATOM 2031 N N . ALA A 1 283 ? -1.466 -12.600 -8.937 1.00 97.38 283 ALA A N 1
ATOM 2032 C CA . ALA A 1 283 ? -2.048 -12.408 -10.263 1.00 97.38 283 ALA A CA 1
ATOM 2033 C C . ALA A 1 283 ? -2.890 -11.122 -10.322 1.00 97.38 283 ALA A C 1
ATOM 2035 O O . ALA A 1 283 ? -3.723 -10.867 -9.449 1.00 97.38 283 ALA A O 1
ATOM 2036 N N . MET A 1 284 ? -2.699 -10.314 -11.367 1.00 94.19 284 MET A N 1
ATOM 2037 C CA . MET A 1 284 ? -3.439 -9.061 -11.566 1.00 94.19 284 MET A CA 1
ATOM 2038 C C . MET A 1 284 ? -4.719 -9.324 -12.364 1.00 94.19 284 MET A C 1
ATOM 2040 O O . MET A 1 284 ? -4.656 -9.693 -13.534 1.00 94.19 284 MET A O 1
ATOM 2044 N N . PHE A 1 285 ? -5.885 -9.127 -11.747 1.00 93.69 285 PHE A N 1
ATOM 2045 C CA . PHE A 1 285 ? -7.178 -9.468 -12.351 1.00 93.69 285 PHE A CA 1
ATOM 2046 C C . PHE A 1 285 ? -7.575 -8.547 -13.515 1.00 93.69 285 PHE A C 1
ATOM 2048 O O . PHE A 1 285 ? -8.128 -8.998 -14.520 1.00 93.69 285 PHE A O 1
ATOM 2055 N N . MET A 1 286 ? -7.283 -7.248 -13.395 1.00 87.94 286 MET A N 1
ATOM 2056 C CA . MET A 1 286 ? -7.671 -6.246 -14.397 1.00 87.94 286 MET A CA 1
ATOM 2057 C C . MET A 1 286 ? -6.768 -6.229 -15.634 1.00 87.94 286 MET A C 1
ATOM 2059 O O . MET A 1 286 ? -7.202 -5.768 -16.692 1.00 87.94 286 MET A O 1
ATOM 2063 N N . ASP A 1 287 ? -5.553 -6.776 -15.547 1.00 90.56 287 ASP A N 1
ATOM 2064 C CA . ASP A 1 287 ? -4.728 -7.012 -16.730 1.00 90.56 287 ASP A CA 1
ATOM 2065 C C . ASP A 1 287 ? -5.223 -8.273 -17.444 1.00 90.56 287 ASP A C 1
ATOM 2067 O O . ASP A 1 287 ? -4.844 -9.401 -17.129 1.00 90.56 287 ASP A O 1
ATOM 2071 N N . ARG A 1 288 ? -6.110 -8.086 -18.425 1.00 91.44 288 ARG A N 1
ATOM 2072 C CA . ARG A 1 288 ? -6.720 -9.200 -19.163 1.00 91.44 288 ARG A CA 1
ATOM 2073 C C . ARG A 1 288 ? -5.705 -10.040 -19.935 1.00 91.44 288 ARG A C 1
ATOM 2075 O O . ARG A 1 288 ? -5.986 -11.216 -20.169 1.00 91.44 288 ARG A O 1
ATOM 2082 N N . TYR A 1 289 ? -4.572 -9.476 -20.352 1.00 91.94 289 TYR A N 1
ATOM 2083 C CA . TYR A 1 289 ? -3.544 -10.236 -21.057 1.00 91.94 289 TYR A CA 1
ATOM 2084 C C . TYR A 1 289 ? -2.831 -11.177 -20.082 1.00 91.94 289 TYR A C 1
ATOM 2086 O O . TYR A 1 289 ? -2.854 -12.395 -20.286 1.00 91.94 289 TYR A O 1
ATOM 2094 N N . LEU A 1 290 ? -2.301 -10.636 -18.981 1.00 93.75 290 LEU A N 1
ATOM 2095 C CA . LEU A 1 290 ? -1.599 -11.424 -17.965 1.00 93.75 290 LEU A CA 1
ATOM 2096 C C . LEU A 1 290 ? -2.531 -12.413 -17.262 1.00 93.75 290 LEU A C 1
ATOM 2098 O O . LEU A 1 290 ? -2.180 -13.581 -17.110 1.00 93.75 290 LEU A O 1
ATOM 2102 N N . TRP A 1 291 ? -3.761 -12.007 -16.936 1.00 96.12 291 TRP A N 1
ATOM 2103 C CA . TRP A 1 291 ? -4.757 -12.912 -16.367 1.00 96.12 291 TRP A CA 1
ATOM 2104 C C . TRP A 1 291 ? -5.003 -14.122 -17.271 1.00 96.12 291 TRP A C 1
ATOM 2106 O O . TRP A 1 291 ? -5.003 -15.261 -16.803 1.00 96.12 291 TRP A O 1
ATOM 2116 N N . ASN A 1 292 ? -5.173 -13.905 -18.581 1.00 95.12 292 ASN A N 1
ATOM 2117 C CA . ASN A 1 292 ? -5.380 -14.989 -19.541 1.00 95.12 292 ASN A CA 1
ATOM 2118 C C . ASN A 1 292 ? -4.160 -15.894 -19.705 1.00 95.12 292 ASN A C 1
ATOM 2120 O O . ASN A 1 292 ? -4.340 -17.100 -19.902 1.00 95.12 292 ASN A O 1
ATOM 2124 N N . LEU A 1 293 ? -2.957 -15.327 -19.630 1.00 95.38 293 LEU A N 1
ATOM 2125 C CA . LEU A 1 293 ? -1.697 -16.059 -19.664 1.00 95.38 293 LEU A CA 1
ATOM 2126 C C . LEU A 1 293 ? -1.564 -16.973 -18.431 1.00 95.38 293 LEU A C 1
ATOM 2128 O O . LEU A 1 293 ? -1.376 -18.183 -18.570 1.00 95.38 293 LEU A O 1
ATOM 2132 N N . HIS A 1 294 ? -1.729 -16.419 -17.226 1.00 96.44 294 HIS A N 1
ATOM 2133 C CA . HIS A 1 294 ? -1.472 -17.133 -15.970 1.00 96.44 294 HIS A CA 1
ATOM 2134 C C . HIS A 1 294 ? -2.598 -18.102 -15.593 1.00 96.44 294 HIS A C 1
ATOM 2136 O O . HIS A 1 294 ? -2.340 -19.292 -15.409 1.00 96.44 294 HIS A O 1
ATOM 2142 N N . LEU A 1 295 ? -3.844 -17.617 -15.503 1.00 95.62 295 LEU A N 1
ATOM 2143 C CA . LEU A 1 295 ? -4.963 -18.323 -14.849 1.00 95.62 295 LEU A CA 1
ATOM 2144 C C . LEU A 1 295 ? -6.230 -18.472 -15.707 1.00 95.62 295 LEU A C 1
ATOM 2146 O O . LEU A 1 295 ? -7.093 -19.290 -15.376 1.00 95.62 295 LEU A O 1
ATOM 2150 N N . GLY A 1 296 ? -6.368 -17.685 -16.776 1.00 92.19 296 GLY A N 1
ATOM 2151 C CA . GLY A 1 296 ? -7.561 -17.619 -17.622 1.00 92.19 296 GLY A CA 1
ATOM 2152 C C . GLY A 1 296 ? -7.564 -18.656 -18.744 1.00 92.19 296 GLY A C 1
ATOM 2153 O O . GLY A 1 296 ? -7.835 -19.834 -18.515 1.00 92.19 296 GLY A O 1
ATOM 2154 N N . THR A 1 297 ? -7.320 -18.219 -19.981 1.00 91.94 297 THR A N 1
ATOM 2155 C CA . THR A 1 297 ? -7.438 -19.086 -21.167 1.00 91.94 297 THR A CA 1
ATOM 2156 C C . THR A 1 297 ? -6.258 -20.050 -21.323 1.00 91.94 297 THR A C 1
ATOM 2158 O O . THR A 1 297 ? -6.466 -21.239 -21.559 1.00 91.94 297 THR A O 1
ATOM 2161 N N . GLN A 1 298 ? -5.016 -19.571 -21.186 1.00 93.88 298 GLN A N 1
ATOM 2162 C CA . GLN A 1 298 ? -3.821 -20.400 -21.402 1.00 93.88 298 GLN A CA 1
ATOM 2163 C C . GLN A 1 298 ? -3.496 -21.294 -20.200 1.00 93.88 298 GLN A C 1
ATOM 2165 O O . GLN A 1 298 ? -2.970 -22.398 -20.390 1.00 93.88 298 GLN A O 1
ATOM 2170 N N . ARG A 1 299 ? -3.851 -20.832 -18.990 1.00 93.81 299 ARG A N 1
ATOM 2171 C CA . ARG A 1 299 ? -3.701 -21.545 -17.710 1.00 93.81 299 ARG A CA 1
ATOM 2172 C C . ARG A 1 299 ? -2.287 -22.070 -17.475 1.00 93.81 299 ARG A C 1
ATOM 2174 O O . ARG A 1 299 ? -2.112 -23.224 -17.084 1.00 93.81 299 ARG A O 1
ATOM 2181 N N . LEU A 1 300 ? -1.273 -21.260 -17.775 1.00 96.88 300 LEU A N 1
ATOM 2182 C CA . LEU A 1 300 ? 0.113 -21.705 -17.643 1.00 96.88 300 LEU A CA 1
ATOM 2183 C C . LEU A 1 300 ? 0.463 -22.042 -16.193 1.00 96.88 300 LEU A C 1
ATOM 2185 O O . LEU A 1 300 ? 1.092 -23.068 -15.954 1.00 96.88 300 LEU A O 1
ATOM 2189 N N . LEU A 1 301 ? -0.031 -21.261 -15.227 1.00 96.06 301 LEU A N 1
ATOM 2190 C CA . LEU A 1 301 ? 0.237 -21.514 -13.814 1.00 96.06 301 LEU A CA 1
ATOM 2191 C C . LEU A 1 301 ? -0.463 -22.788 -13.319 1.00 96.06 301 LEU A C 1
ATOM 2193 O O . LEU A 1 301 ? 0.148 -23.592 -12.623 1.00 96.06 301 LEU A O 1
ATOM 2197 N N . SER A 1 302 ? -1.709 -23.033 -13.740 1.00 94.56 302 SER A N 1
ATOM 2198 C CA . SER A 1 302 ? -2.424 -24.275 -13.410 1.00 94.56 302 SER A CA 1
ATOM 2199 C C . SER A 1 302 ? -1.738 -25.510 -14.003 1.00 94.56 302 SER A C 1
ATOM 2201 O O . SER A 1 302 ? -1.660 -26.551 -13.356 1.00 94.56 302 SER A O 1
ATOM 2203 N N . LYS A 1 303 ? -1.211 -25.405 -15.231 1.00 96.44 303 LYS A N 1
ATOM 2204 C CA . LYS A 1 303 ? -0.430 -26.481 -15.863 1.00 96.44 303 LYS A CA 1
ATOM 2205 C C . LYS A 1 303 ? 0.885 -26.728 -15.129 1.00 96.44 303 LYS A C 1
ATOM 2207 O O . LYS A 1 303 ? 1.214 -27.884 -14.887 1.00 96.44 303 LYS A O 1
ATOM 2212 N N . ALA A 1 304 ? 1.596 -25.667 -14.748 1.00 96.31 304 ALA A N 1
ATOM 2213 C CA . ALA A 1 304 ? 2.821 -25.771 -13.963 1.00 96.31 304 ALA A CA 1
ATOM 2214 C C . ALA A 1 304 ? 2.552 -26.438 -12.606 1.00 96.31 304 ALA A C 1
ATOM 2216 O O . ALA A 1 304 ? 3.252 -27.375 -12.231 1.00 96.31 304 ALA A O 1
ATOM 2217 N N . ARG A 1 305 ? 1.472 -26.045 -11.915 1.00 96.31 305 ARG A N 1
ATOM 2218 C CA . ARG A 1 305 ? 1.043 -26.675 -10.659 1.00 96.31 305 ARG A CA 1
ATOM 2219 C C . ARG A 1 305 ? 0.739 -28.162 -10.826 1.00 96.31 305 ARG A C 1
ATOM 2221 O O . ARG A 1 305 ? 1.231 -28.971 -10.047 1.00 96.31 305 ARG A O 1
ATOM 2228 N N . ALA A 1 306 ? -0.008 -28.539 -11.863 1.00 95.50 306 ALA A N 1
ATOM 2229 C CA . ALA A 1 306 ? -0.254 -29.946 -12.183 1.00 95.50 306 ALA A CA 1
ATOM 2230 C C . ALA A 1 306 ? 1.039 -30.720 -12.516 1.00 95.50 306 ALA A C 1
ATOM 2232 O O . ALA A 1 306 ? 1.105 -31.926 -12.290 1.00 95.50 306 ALA A O 1
ATOM 2233 N N . GLY A 1 307 ? 2.058 -30.025 -13.034 1.00 94.62 307 GLY A N 1
ATOM 2234 C CA . GLY A 1 307 ? 3.402 -30.545 -13.286 1.00 94.62 307 GLY A CA 1
ATOM 2235 C C . GLY A 1 307 ? 4.307 -30.635 -12.053 1.00 94.62 307 GLY A C 1
ATOM 2236 O O . GLY A 1 307 ? 5.391 -31.192 -12.171 1.00 94.62 307 GLY A O 1
ATOM 2237 N N . GLY A 1 308 ? 3.871 -30.144 -10.887 1.00 93.81 308 GLY A N 1
ATOM 2238 C CA . GLY A 1 308 ? 4.629 -30.204 -9.634 1.00 93.81 308 GLY A CA 1
ATOM 2239 C C . GLY A 1 308 ? 5.194 -28.870 -9.144 1.00 93.81 308 GLY A C 1
ATOM 2240 O O . GLY A 1 308 ? 5.806 -28.857 -8.080 1.00 93.81 308 GLY A O 1
ATOM 2241 N N . ALA A 1 309 ? 4.949 -27.756 -9.846 1.00 95.69 309 ALA A N 1
ATOM 2242 C CA . ALA A 1 309 ? 5.497 -26.459 -9.454 1.00 95.69 309 ALA A CA 1
ATOM 2243 C C . ALA A 1 309 ? 5.120 -26.087 -7.999 1.00 95.69 309 ALA A C 1
ATOM 2245 O O . ALA A 1 309 ? 3.956 -26.267 -7.589 1.00 95.69 309 ALA A O 1
ATOM 2246 N N . PRO A 1 310 ? 6.060 -25.518 -7.217 1.00 95.75 310 PRO A N 1
ATOM 2247 C CA . PRO A 1 310 ? 5.906 -25.269 -5.782 1.00 95.75 310 PRO A CA 1
ATOM 2248 C C . PRO A 1 310 ? 5.077 -24.009 -5.464 1.00 95.75 310 PRO A C 1
ATOM 2250 O O . PRO A 1 310 ? 5.370 -23.272 -4.524 1.00 95.75 310 PRO A O 1
ATOM 2253 N N . ILE A 1 311 ? 4.009 -23.766 -6.229 1.00 97.56 311 ILE A N 1
ATOM 2254 C CA . ILE A 1 311 ? 3.038 -22.694 -5.991 1.00 97.56 311 ILE A CA 1
ATOM 2255 C C . ILE A 1 311 ? 1.773 -23.284 -5.370 1.00 97.56 311 ILE A C 1
ATOM 2257 O O . ILE A 1 311 ? 1.093 -24.084 -6.008 1.00 97.56 311 ILE A O 1
ATOM 2261 N N . ASP A 1 312 ? 1.425 -22.890 -4.148 1.00 96.50 312 ASP A N 1
ATOM 2262 C CA . ASP A 1 312 ? 0.230 -23.395 -3.450 1.00 96.50 312 ASP A CA 1
ATOM 2263 C C . ASP A 1 312 ? -0.799 -22.314 -3.089 1.00 96.50 312 ASP A C 1
ATOM 2265 O O . ASP A 1 312 ? -1.893 -22.634 -2.616 1.00 96.50 312 ASP A O 1
ATOM 2269 N N . GLY A 1 313 ? -0.474 -21.049 -3.353 1.00 97.44 313 GLY A N 1
ATOM 2270 C CA . GLY A 1 313 ? -1.343 -19.910 -3.100 1.00 97.44 313 GLY A CA 1
ATOM 2271 C C . GLY A 1 313 ? -1.545 -19.029 -4.325 1.00 97.44 313 GLY A C 1
ATOM 2272 O O . GLY A 1 313 ? -0.600 -18.786 -5.073 1.00 97.44 313 GLY A O 1
ATOM 2273 N N . ILE A 1 314 ? -2.760 -18.510 -4.503 1.00 98.38 314 ILE A N 1
ATOM 2274 C CA . ILE A 1 314 ? -3.085 -17.490 -5.506 1.00 98.38 314 ILE A CA 1
ATOM 2275 C C . ILE A 1 314 ? -3.606 -16.242 -4.804 1.00 98.38 314 ILE A C 1
ATOM 2277 O O . ILE A 1 314 ? -4.635 -16.284 -4.132 1.00 98.38 314 ILE A O 1
ATOM 2281 N N . THR A 1 315 ? -2.935 -15.118 -5.030 1.00 98.50 315 THR A N 1
ATOM 2282 C CA . THR A 1 315 ? -3.378 -13.798 -4.588 1.00 98.50 315 THR A CA 1
ATOM 2283 C C . THR A 1 315 ? -3.943 -13.035 -5.779 1.00 98.50 315 THR A C 1
ATOM 2285 O O . THR A 1 315 ? -3.221 -12.699 -6.718 1.00 98.50 315 THR A O 1
ATOM 2288 N N . ILE A 1 316 ? -5.247 -12.768 -5.756 1.00 98.00 316 ILE A N 1
ATOM 2289 C CA . ILE A 1 316 ? -5.961 -12.005 -6.781 1.00 98.00 316 ILE A CA 1
ATOM 2290 C C . ILE A 1 316 ? -5.910 -10.528 -6.389 1.00 98.00 316 ILE A C 1
ATOM 2292 O O . ILE A 1 316 ? -6.488 -10.111 -5.381 1.00 98.00 316 ILE A O 1
ATOM 2296 N N . SER A 1 317 ? -5.193 -9.744 -7.190 1.00 94.81 317 SER A N 1
ATOM 2297 C CA . SER A 1 317 ? -4.933 -8.322 -6.959 1.00 94.81 317 SER A CA 1
ATOM 2298 C C . SER A 1 317 ? -5.489 -7.439 -8.074 1.00 94.81 317 SER A C 1
ATOM 2300 O O . SER A 1 317 ? -5.923 -7.919 -9.125 1.00 94.81 317 SER A O 1
ATOM 2302 N N . ALA A 1 318 ? -5.468 -6.124 -7.839 1.00 88.75 318 ALA A N 1
ATOM 2303 C CA . ALA A 1 318 ? -5.931 -5.102 -8.776 1.00 88.75 318 ALA A CA 1
ATOM 2304 C C . ALA A 1 318 ? -7.406 -5.250 -9.204 1.00 88.75 318 ALA A C 1
ATOM 2306 O O . ALA A 1 318 ? -7.770 -4.772 -10.270 1.00 88.75 318 ALA A O 1
ATOM 2307 N N . GLY A 1 319 ? -8.259 -5.889 -8.399 1.00 90.88 319 GLY A N 1
ATOM 2308 C CA . GLY A 1 319 ? -9.693 -6.041 -8.659 1.00 90.88 319 GLY A CA 1
ATOM 2309 C C . GLY A 1 319 ? -10.285 -7.258 -7.949 1.00 90.88 319 GLY A C 1
ATOM 2310 O O . GLY A 1 319 ? -9.574 -8.223 -7.680 1.00 90.88 319 GLY A O 1
ATOM 2311 N N . ILE A 1 320 ? -11.587 -7.209 -7.655 1.00 95.94 320 ILE A N 1
ATOM 2312 C CA . ILE A 1 320 ? -12.341 -8.324 -7.066 1.00 95.94 320 ILE A CA 1
ATOM 2313 C C . ILE A 1 320 ? -13.337 -8.836 -8.119 1.00 95.94 320 ILE A C 1
ATOM 2315 O O . ILE A 1 320 ? -14.107 -8.021 -8.634 1.00 95.94 320 ILE A O 1
ATOM 2319 N N . PRO A 1 321 ? -13.336 -10.137 -8.465 1.00 95.31 321 PRO A N 1
ATOM 2320 C CA . PRO A 1 321 ? -14.319 -10.700 -9.386 1.00 95.31 321 PRO A CA 1
ATOM 2321 C C . PRO A 1 321 ? -15.745 -10.597 -8.829 1.00 95.31 321 PRO A C 1
ATOM 2323 O O . PRO A 1 321 ? -15.960 -10.557 -7.614 1.00 95.31 321 PRO A O 1
ATOM 2326 N N . GLU A 1 322 ? -16.736 -10.590 -9.717 1.00 96.44 322 GLU A N 1
ATOM 2327 C CA . GLU A 1 322 ? -18.145 -10.661 -9.313 1.00 96.44 322 GLU A CA 1
ATOM 2328 C C . GLU A 1 322 ? -18.450 -11.986 -8.601 1.00 96.44 322 GLU A C 1
ATOM 2330 O O . GLU A 1 322 ? -17.761 -12.979 -8.821 1.00 96.44 322 GLU A O 1
ATOM 2335 N N . LEU A 1 323 ? -19.488 -12.017 -7.758 1.00 97.00 323 LEU A N 1
ATOM 2336 C CA . LEU A 1 323 ? -19.770 -13.151 -6.864 1.00 97.00 323 LEU A CA 1
ATOM 2337 C C . LEU A 1 323 ? -19.796 -14.509 -7.590 1.00 97.00 323 LEU A C 1
ATOM 2339 O O . LEU A 1 323 ? -19.070 -15.420 -7.200 1.00 97.00 323 LEU A O 1
ATOM 2343 N N . ASP A 1 324 ? -20.580 -14.627 -8.663 1.00 95.62 324 ASP A N 1
ATOM 2344 C CA . ASP A 1 324 ? -20.728 -15.888 -9.403 1.00 95.62 324 ASP A CA 1
ATOM 2345 C C . ASP A 1 324 ? -19.422 -16.301 -10.112 1.00 95.62 324 ASP A C 1
ATOM 2347 O O . ASP A 1 324 ? -19.077 -17.484 -10.157 1.00 95.62 324 ASP A O 1
ATOM 2351 N N . GLU A 1 325 ? -18.664 -15.326 -10.636 1.00 95.81 325 GLU A N 1
ATOM 2352 C CA . GLU A 1 325 ? -17.350 -15.562 -11.252 1.00 95.81 325 GLU A CA 1
ATOM 2353 C C . GLU A 1 325 ? -16.337 -16.024 -10.200 1.00 95.81 325 GLU A C 1
ATOM 2355 O O . GLU A 1 325 ? -15.597 -16.979 -10.434 1.00 95.81 325 GLU A O 1
ATOM 2360 N N . ALA A 1 326 ? -16.331 -15.385 -9.028 1.00 96.31 326 ALA A N 1
ATOM 2361 C CA . ALA A 1 326 ? -15.446 -15.710 -7.922 1.00 96.31 326 ALA A CA 1
ATOM 2362 C C . ALA A 1 326 ? -15.716 -17.113 -7.375 1.00 96.31 326 ALA A C 1
ATOM 2364 O O . ALA A 1 326 ? -14.773 -17.881 -7.210 1.00 96.31 326 ALA A O 1
ATOM 2365 N N . THR A 1 327 ? -16.976 -17.486 -7.132 1.00 96.25 327 THR A N 1
ATOM 2366 C CA . THR A 1 327 ? -17.318 -18.824 -6.625 1.00 96.25 327 THR A CA 1
ATOM 2367 C C . THR A 1 327 ? -16.851 -19.917 -7.588 1.00 96.25 327 THR A C 1
ATOM 2369 O O . THR A 1 327 ? -16.137 -20.831 -7.171 1.00 96.25 327 THR A O 1
ATOM 2372 N N . ALA A 1 328 ? -17.147 -19.783 -8.886 1.00 95.88 328 ALA A N 1
ATOM 2373 C CA . ALA A 1 328 ? -16.690 -20.737 -9.898 1.00 95.88 328 ALA A CA 1
ATOM 2374 C C . ALA A 1 328 ? -15.156 -20.763 -10.032 1.00 95.88 328 ALA A C 1
ATOM 2376 O O . ALA A 1 328 ? -14.552 -21.818 -10.253 1.00 95.88 328 ALA A O 1
ATOM 2377 N N . LEU A 1 329 ? -14.505 -19.605 -9.895 1.00 95.75 329 LEU A N 1
ATOM 2378 C CA . LEU A 1 329 ? -13.051 -19.498 -9.906 1.00 95.75 329 LEU A CA 1
ATOM 2379 C C . LEU A 1 329 ? -12.423 -20.223 -8.711 1.00 95.75 329 LEU A C 1
ATOM 2381 O O . LEU A 1 329 ? -11.464 -20.963 -8.911 1.00 95.75 329 LEU A O 1
ATOM 2385 N N . LEU A 1 330 ? -12.960 -20.048 -7.502 1.00 96.81 330 LEU A N 1
ATOM 2386 C CA . LEU A 1 330 ? -12.464 -20.690 -6.282 1.00 96.81 330 LEU A CA 1
ATOM 2387 C C . LEU A 1 330 ? -12.595 -22.212 -6.363 1.00 96.81 330 LEU A C 1
ATOM 2389 O O . LEU A 1 330 ? -11.620 -22.921 -6.128 1.00 96.81 330 LEU A O 1
ATOM 2393 N N . GLU A 1 331 ? -13.767 -22.721 -6.749 1.00 95.88 331 GLU A N 1
ATOM 2394 C CA . GLU A 1 331 ? -13.980 -24.160 -6.958 1.00 95.88 331 GLU A CA 1
ATOM 2395 C C . GLU A 1 331 ? -12.959 -24.743 -7.942 1.00 95.88 331 GLU A C 1
ATOM 2397 O O . GLU A 1 331 ? -12.345 -25.782 -7.684 1.00 95.88 331 GLU A O 1
ATOM 2402 N N . ARG A 1 332 ? -12.724 -24.035 -9.052 1.00 96.31 332 ARG A N 1
ATOM 2403 C CA . ARG A 1 332 ? -11.746 -24.439 -10.061 1.00 96.31 332 ARG A CA 1
ATOM 2404 C C . ARG A 1 332 ? -10.315 -24.418 -9.528 1.00 96.31 332 ARG A C 1
ATOM 2406 O O . ARG A 1 332 ? -9.599 -25.390 -9.740 1.00 96.31 332 ARG A O 1
ATOM 2413 N N . LEU A 1 333 ? -9.882 -23.341 -8.876 1.00 96.69 333 LEU A N 1
ATOM 2414 C CA . LEU A 1 333 ? -8.509 -23.212 -8.377 1.00 96.69 333 LEU A CA 1
ATOM 2415 C C . LEU A 1 333 ? -8.193 -24.275 -7.313 1.00 96.69 333 LEU A C 1
ATOM 2417 O O . LEU A 1 333 ? -7.114 -24.865 -7.355 1.00 96.69 333 LEU A O 1
ATOM 2421 N N . HIS A 1 334 ? -9.147 -24.610 -6.438 1.00 96.38 334 HIS A N 1
ATOM 2422 C CA . HIS A 1 334 ? -8.983 -25.737 -5.516 1.00 96.38 334 HIS A CA 1
ATOM 2423 C C . HIS A 1 334 ? -8.847 -27.071 -6.253 1.00 96.38 334 HIS A C 1
ATOM 2425 O O . HIS A 1 334 ? -7.955 -27.856 -5.933 1.00 96.38 334 HIS A O 1
ATOM 2431 N N . ALA A 1 335 ? -9.686 -27.324 -7.265 1.00 95.62 335 ALA A N 1
ATOM 2432 C CA . ALA A 1 335 ? -9.589 -28.532 -8.086 1.00 95.62 335 ALA A CA 1
ATOM 2433 C C . ALA A 1 335 ? -8.266 -28.613 -8.875 1.00 95.62 335 ALA A C 1
ATOM 2435 O O . ALA A 1 335 ? -7.772 -29.706 -9.143 1.00 95.62 335 ALA A O 1
ATOM 2436 N N . GLU A 1 336 ? -7.680 -27.464 -9.220 1.00 95.56 336 GLU A N 1
ATOM 2437 C CA . GLU A 1 336 ? -6.366 -27.332 -9.862 1.00 95.56 336 GLU A CA 1
ATOM 2438 C C . GLU A 1 336 ? -5.191 -27.418 -8.857 1.00 95.56 336 GLU A C 1
ATOM 2440 O O . GLU A 1 336 ? -4.031 -27.395 -9.267 1.00 95.56 336 GLU A O 1
ATOM 2445 N N . GLY A 1 337 ? -5.461 -27.582 -7.554 1.00 94.62 337 GLY A N 1
ATOM 2446 C CA . GLY A 1 337 ? -4.446 -27.847 -6.529 1.00 94.62 337 GLY A CA 1
ATOM 2447 C C . GLY A 1 337 ? -3.885 -26.612 -5.817 1.00 94.62 337 GLY A C 1
ATOM 2448 O O . GLY A 1 337 ? -2.802 -26.709 -5.227 1.00 94.62 337 GLY A O 1
ATOM 2449 N N . PHE A 1 338 ? -4.595 -25.480 -5.860 1.00 97.00 338 PHE A N 1
ATOM 2450 C CA . PHE A 1 338 ? -4.281 -24.260 -5.109 1.00 97.00 338 PHE A CA 1
ATOM 2451 C C . PHE A 1 338 ? -5.143 -24.172 -3.839 1.00 97.00 338 PHE A C 1
ATOM 2453 O O . PHE A 1 338 ? -6.270 -23.688 -3.915 1.00 97.00 338 PHE A O 1
ATOM 2460 N N . PRO A 1 339 ? -4.669 -24.658 -2.676 1.00 95.00 339 PRO A N 1
ATOM 2461 C CA . PRO A 1 339 ? -5.443 -24.651 -1.430 1.00 95.00 339 PRO A CA 1
ATOM 2462 C C . PRO A 1 339 ? -5.656 -23.262 -0.817 1.00 95.00 339 PRO A C 1
ATOM 2464 O O . PRO A 1 339 ? -6.566 -23.098 -0.007 1.00 95.00 339 PRO A O 1
ATOM 2467 N N . TYR A 1 340 ? -4.813 -22.281 -1.148 1.00 97.88 340 TYR A N 1
ATOM 2468 C CA . TYR A 1 340 ? -4.875 -20.952 -0.546 1.00 97.88 340 TYR A CA 1
ATOM 2469 C C . TYR A 1 340 ? -5.250 -19.906 -1.590 1.00 97.88 340 TYR A C 1
ATOM 2471 O O . TYR A 1 340 ? -4.530 -19.696 -2.565 1.00 97.88 340 TYR A O 1
ATOM 2479 N N . ILE A 1 341 ? -6.367 -19.216 -1.373 1.00 98.12 341 ILE A N 1
ATOM 2480 C CA . ILE A 1 341 ? -6.826 -18.145 -2.258 1.00 98.12 341 ILE A CA 1
ATOM 2481 C C . ILE A 1 341 ? -6.978 -16.870 -1.436 1.00 98.12 341 ILE A C 1
ATOM 2483 O O . ILE A 1 341 ? -7.674 -16.841 -0.415 1.00 98.12 341 ILE A O 1
ATOM 2487 N N . ALA A 1 342 ? -6.296 -15.822 -1.887 1.00 98.50 342 ALA A N 1
ATOM 2488 C CA . ALA A 1 342 ? -6.311 -14.506 -1.284 1.00 98.50 342 ALA A CA 1
ATOM 2489 C C . ALA A 1 342 ? -6.901 -13.466 -2.241 1.00 98.50 342 ALA A C 1
ATOM 2491 O O . ALA A 1 342 ? -6.673 -13.510 -3.449 1.00 98.50 342 ALA A O 1
ATOM 2492 N N . PHE A 1 343 ? -7.623 -12.498 -1.687 1.00 98.56 343 PHE A N 1
ATOM 2493 C CA . PHE A 1 343 ? -8.096 -11.312 -2.398 1.00 98.56 343 PHE A CA 1
ATOM 2494 C C . PHE A 1 343 ? -7.481 -10.059 -1.780 1.00 98.56 343 PHE A C 1
ATOM 2496 O O . PHE A 1 343 ? -7.437 -9.958 -0.553 1.00 98.56 343 PHE A O 1
ATOM 2503 N N . LYS A 1 344 ? -7.080 -9.089 -2.613 1.00 97.50 344 LYS A N 1
ATOM 2504 C CA . LYS A 1 344 ? -6.618 -7.760 -2.172 1.00 97.50 344 LYS A CA 1
ATOM 2505 C C . LYS A 1 344 ? -7.683 -6.674 -2.396 1.00 97.50 344 LYS A C 1
ATOM 2507 O O . LYS A 1 344 ? -7.669 -6.033 -3.450 1.00 97.50 344 LYS A O 1
ATOM 2512 N N . PRO A 1 345 ? -8.648 -6.475 -1.473 1.00 96.88 345 PRO A N 1
ATOM 2513 C CA . PRO A 1 345 ? -9.559 -5.337 -1.531 1.00 96.88 345 PRO A CA 1
ATOM 2514 C C . PRO A 1 345 ? -8.878 -4.056 -1.021 1.00 96.88 345 PRO A C 1
ATOM 2516 O O . PRO A 1 345 ? -8.179 -4.080 -0.010 1.00 96.88 345 PRO A O 1
ATOM 2519 N N . GLY A 1 346 ? -9.144 -2.930 -1.684 1.00 94.19 346 GLY A N 1
ATOM 2520 C CA . GLY A 1 346 ? -8.632 -1.602 -1.316 1.00 94.19 346 GLY A CA 1
ATOM 2521 C C . GLY A 1 346 ? -9.716 -0.591 -0.928 1.00 94.19 346 GLY A C 1
ATOM 2522 O O . GLY A 1 346 ? -9.426 0.596 -0.812 1.00 94.19 346 GLY A O 1
ATOM 2523 N N . THR A 1 347 ? -10.976 -1.028 -0.788 1.00 95.38 347 THR A N 1
ATOM 2524 C CA . THR A 1 347 ? -12.106 -0.189 -0.348 1.00 95.38 347 THR A CA 1
ATOM 2525 C C . THR A 1 347 ? -13.068 -0.965 0.556 1.00 95.38 347 THR A C 1
ATOM 2527 O O . THR A 1 347 ? -13.151 -2.194 0.493 1.00 95.38 347 THR A O 1
ATOM 2530 N N . VAL A 1 348 ? -13.876 -0.250 1.347 1.00 96.69 348 VAL A N 1
ATOM 2531 C CA . VAL A 1 348 ? -14.944 -0.841 2.183 1.00 96.69 348 VAL A CA 1
ATOM 2532 C C . VAL A 1 348 ? -15.914 -1.705 1.369 1.00 96.69 348 VAL A C 1
ATOM 2534 O O . VAL A 1 348 ? -16.327 -2.772 1.826 1.00 96.69 348 VAL A O 1
ATOM 2537 N N . ASP A 1 349 ? -16.279 -1.274 0.163 1.00 96.94 349 ASP A N 1
ATOM 2538 C CA . ASP A 1 349 ? -17.221 -2.018 -0.675 1.00 96.94 349 ASP A CA 1
ATOM 2539 C C . ASP A 1 349 ? -16.589 -3.284 -1.259 1.00 96.94 349 ASP A C 1
ATOM 2541 O O . ASP A 1 349 ? -17.230 -4.335 -1.265 1.00 96.94 349 ASP A O 1
ATOM 2545 N N . GLN A 1 350 ? -15.308 -3.233 -1.635 1.00 97.69 350 GLN A N 1
ATOM 2546 C CA . GLN A 1 350 ? -14.566 -4.428 -2.039 1.00 97.69 350 GLN A CA 1
ATOM 2547 C C . GLN A 1 350 ? -14.401 -5.417 -0.877 1.00 97.69 350 GLN A C 1
ATOM 2549 O O . GLN A 1 350 ? -14.544 -6.620 -1.080 1.00 97.69 350 GLN A O 1
ATOM 2554 N N . ILE A 1 351 ? -14.181 -4.942 0.355 1.00 98.56 351 ILE A N 1
ATOM 2555 C CA . ILE A 1 351 ? -14.163 -5.813 1.543 1.00 98.56 351 ILE A CA 1
ATOM 2556 C C . ILE A 1 351 ? -15.514 -6.524 1.689 1.00 98.56 351 ILE A C 1
ATOM 2558 O O . ILE A 1 351 ? -15.563 -7.743 1.845 1.00 98.56 351 ILE A O 1
ATOM 2562 N N . ARG A 1 352 ? -16.631 -5.793 1.584 1.00 98.44 352 ARG A N 1
ATOM 2563 C CA . ARG A 1 352 ? -17.981 -6.384 1.641 1.00 98.44 352 ARG A CA 1
ATOM 2564 C C . ARG A 1 352 ? -18.222 -7.397 0.520 1.00 98.44 352 ARG A C 1
ATOM 2566 O O . ARG A 1 352 ? -18.860 -8.418 0.774 1.00 98.44 352 ARG A O 1
ATOM 2573 N N . GLN A 1 353 ? -17.703 -7.145 -0.680 1.00 98.25 353 GLN A N 1
ATOM 2574 C CA . GLN A 1 353 ? -17.765 -8.075 -1.808 1.00 98.25 353 GLN A CA 1
ATOM 2575 C C . GLN A 1 353 ? -17.009 -9.376 -1.506 1.00 98.25 353 GLN A C 1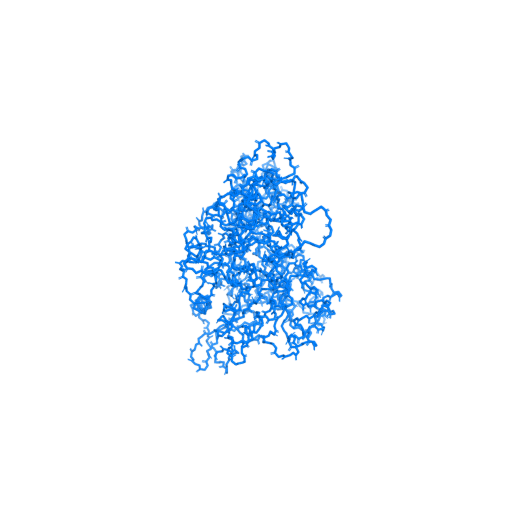
ATOM 2577 O O . GLN A 1 353 ? -17.572 -10.457 -1.672 1.00 98.25 353 GLN A O 1
ATOM 2582 N N . VAL A 1 354 ? -15.788 -9.296 -0.967 1.00 98.56 354 VAL A N 1
ATOM 2583 C CA . VAL A 1 354 ? -15.024 -10.484 -0.544 1.00 98.56 354 VAL A CA 1
ATOM 2584 C C . VAL A 1 354 ? -15.749 -11.249 0.569 1.00 98.56 354 VAL A C 1
ATOM 2586 O O . VAL A 1 354 ? -15.796 -12.476 0.538 1.00 98.56 354 VAL A O 1
ATOM 2589 N N . LEU A 1 355 ? -16.395 -10.558 1.514 1.00 98.44 355 LEU A N 1
ATOM 2590 C CA . LEU A 1 355 ? -17.214 -11.216 2.540 1.00 98.44 355 LEU A CA 1
ATOM 2591 C C . LEU A 1 355 ? -18.450 -11.914 1.960 1.00 98.44 355 LEU A C 1
ATOM 2593 O O . LEU A 1 355 ? -18.850 -12.960 2.473 1.00 98.44 355 LEU A O 1
ATOM 2597 N N . ALA A 1 356 ? -19.061 -11.367 0.907 1.00 98.50 356 ALA A N 1
ATOM 2598 C CA . ALA A 1 356 ? -20.147 -12.038 0.198 1.00 98.50 356 ALA A CA 1
ATOM 2599 C C . ALA A 1 356 ? -19.654 -13.325 -0.482 1.00 98.50 356 ALA A C 1
ATOM 2601 O O . ALA A 1 356 ? -20.308 -14.359 -0.351 1.00 98.50 356 ALA A O 1
ATOM 2602 N N . ILE A 1 357 ? -18.474 -13.280 -1.112 1.00 98.44 357 ILE A N 1
ATOM 2603 C CA . ILE A 1 357 ? -17.810 -14.455 -1.696 1.00 98.44 357 ILE A CA 1
ATOM 2604 C C . ILE A 1 357 ? -17.536 -15.500 -0.610 1.00 98.44 357 ILE A C 1
ATOM 2606 O O . ILE A 1 357 ? -17.981 -16.635 -0.735 1.00 98.44 357 ILE A O 1
ATOM 2610 N N . ALA A 1 358 ? -16.897 -15.117 0.499 1.00 98.19 358 ALA A N 1
ATOM 2611 C CA . ALA A 1 358 ? -16.581 -16.033 1.596 1.00 98.19 358 ALA A CA 1
ATOM 2612 C C . ALA A 1 358 ? -17.832 -16.720 2.178 1.00 98.19 358 ALA A C 1
ATOM 2614 O O . ALA A 1 358 ? -17.809 -17.920 2.444 1.00 98.19 358 ALA A O 1
ATOM 2615 N N . ARG A 1 359 ? -18.957 -16.001 2.307 1.00 98.12 359 ARG A N 1
ATOM 2616 C CA . ARG A 1 359 ? -20.240 -16.586 2.743 1.00 98.12 359 ARG A CA 1
ATOM 2617 C C . ARG A 1 359 ? -20.837 -17.570 1.738 1.00 98.12 359 ARG A C 1
ATOM 2619 O O . ARG A 1 359 ? -21.566 -18.466 2.156 1.00 98.12 359 ARG A O 1
ATOM 2626 N N . ALA A 1 360 ? -20.568 -17.396 0.445 1.00 97.69 360 ALA A N 1
ATOM 2627 C CA . ALA A 1 360 ? -21.028 -18.308 -0.599 1.00 97.69 360 ALA A CA 1
ATOM 2628 C C . ALA A 1 360 ? -20.214 -19.614 -0.649 1.00 97.69 360 ALA A C 1
ATOM 2630 O O . ALA A 1 360 ? -20.716 -20.612 -1.157 1.00 97.69 360 ALA A O 1
ATOM 2631 N N . VAL A 1 361 ? -18.998 -19.632 -0.086 1.00 96.06 361 VAL A N 1
ATOM 2632 C CA . VAL A 1 361 ? -18.107 -20.807 -0.033 1.00 96.06 361 VAL A CA 1
ATOM 2633 C C . VAL A 1 361 ? -17.670 -21.146 1.406 1.00 96.06 361 VAL A C 1
ATOM 2635 O O . VAL A 1 361 ? -16.479 -21.123 1.712 1.00 96.06 361 VAL A O 1
ATOM 2638 N N . PRO A 1 362 ? -18.602 -21.470 2.324 1.00 95.75 362 PRO A N 1
ATOM 2639 C CA . PRO A 1 362 ? -18.321 -21.563 3.764 1.00 95.75 362 PRO A CA 1
ATOM 2640 C C . PRO A 1 362 ? -17.270 -22.616 4.152 1.00 95.75 362 PRO A C 1
ATOM 2642 O O . PRO A 1 362 ? -16.627 -22.471 5.190 1.00 95.75 362 PRO A O 1
ATOM 2645 N N . ASP A 1 363 ? -17.077 -23.647 3.326 1.00 93.12 363 ASP A N 1
ATOM 2646 C CA . ASP A 1 363 ? -16.103 -24.722 3.561 1.00 93.12 363 ASP A CA 1
ATOM 2647 C C . ASP A 1 363 ? -14.689 -24.378 3.057 1.00 93.12 363 ASP A C 1
ATOM 2649 O O . ASP A 1 363 ? -13.734 -25.104 3.331 1.00 93.12 363 ASP A O 1
ATOM 2653 N N . SER A 1 364 ? -14.540 -23.268 2.328 1.00 93.75 364 SER A N 1
ATOM 2654 C CA . SER A 1 364 ? -13.264 -22.792 1.802 1.00 93.75 364 SER A CA 1
ATOM 2655 C C . SER A 1 364 ? -12.732 -21.635 2.641 1.00 93.75 364 SER A C 1
ATOM 2657 O O . SER A 1 364 ? -13.410 -20.611 2.743 1.00 93.75 364 SER A O 1
ATOM 2659 N N . PRO A 1 365 ? -11.501 -21.710 3.167 1.00 95.69 365 PRO A N 1
ATOM 2660 C CA . PRO A 1 365 ? -10.817 -20.540 3.701 1.00 95.69 365 PRO A CA 1
ATOM 2661 C C . PRO A 1 365 ? -10.653 -19.460 2.621 1.00 95.69 365 PRO A C 1
ATOM 2663 O O . PRO A 1 365 ? -10.338 -19.770 1.472 1.00 95.69 365 PRO A O 1
ATOM 2666 N N . VAL A 1 366 ? -10.851 -18.195 2.989 1.00 98.31 366 VAL A N 1
ATOM 2667 C CA . VAL A 1 366 ? -10.625 -17.028 2.126 1.00 98.31 366 VAL A CA 1
ATOM 2668 C C . VAL A 1 366 ? -9.722 -16.049 2.863 1.00 98.31 366 VAL A C 1
ATOM 2670 O O . VAL A 1 366 ? -10.090 -15.517 3.913 1.00 98.31 366 VAL A O 1
ATOM 2673 N N . ILE A 1 367 ? -8.534 -15.798 2.313 1.00 98.81 367 ILE A N 1
ATOM 2674 C CA . ILE A 1 367 ? -7.599 -14.818 2.871 1.00 98.81 367 ILE A CA 1
ATOM 2675 C C . ILE A 1 367 ? -7.969 -13.438 2.314 1.00 98.81 367 ILE A C 1
ATOM 2677 O O . ILE A 1 367 ? -8.067 -13.237 1.105 1.00 98.81 367 ILE A O 1
ATOM 2681 N N . ILE A 1 368 ? -8.184 -12.470 3.197 1.00 98.56 368 ILE A N 1
ATOM 2682 C CA . ILE A 1 368 ? -8.508 -11.088 2.846 1.00 98.56 368 ILE A CA 1
ATOM 2683 C C . ILE A 1 368 ? -7.284 -10.244 3.171 1.00 98.56 368 ILE A C 1
ATOM 2685 O O . ILE A 1 368 ? -6.986 -10.032 4.341 1.00 98.56 368 ILE A O 1
ATOM 2689 N N . GLN A 1 369 ? -6.575 -9.787 2.145 1.00 98.38 369 GLN A N 1
ATOM 2690 C CA . GLN A 1 369 ? -5.375 -8.964 2.256 1.00 98.38 369 GLN A CA 1
ATOM 2691 C C . GLN A 1 369 ? -5.749 -7.490 2.038 1.00 98.38 369 GLN A C 1
ATOM 2693 O O . GLN A 1 369 ? -5.699 -6.993 0.917 1.00 98.38 369 GLN A O 1
ATOM 2698 N N . ILE A 1 370 ? -6.183 -6.796 3.092 1.00 98.19 370 ILE A N 1
ATOM 2699 C CA . ILE A 1 370 ? -6.600 -5.389 2.999 1.00 98.19 370 ILE A CA 1
ATOM 2700 C C . ILE A 1 370 ? -5.360 -4.503 2.899 1.00 98.19 370 ILE A C 1
ATOM 2702 O O . ILE A 1 370 ? -4.512 -4.517 3.790 1.00 98.19 370 ILE A O 1
ATOM 2706 N N . GLU A 1 371 ? -5.283 -3.715 1.836 1.00 93.06 371 GLU A N 1
ATOM 2707 C CA . GLU A 1 371 ? -4.195 -2.773 1.588 1.00 93.06 371 GLU A CA 1
ATOM 2708 C C . GLU A 1 371 ? -4.757 -1.359 1.444 1.00 93.06 371 GLU A C 1
ATOM 2710 O O . GLU A 1 371 ? -5.793 -1.153 0.805 1.00 93.06 371 GLU A O 1
ATOM 2715 N N . ASP A 1 372 ? -4.099 -0.387 2.069 1.00 91.56 372 ASP A N 1
ATOM 2716 C CA . ASP A 1 372 ? -4.527 1.008 2.035 1.00 91.56 372 ASP A CA 1
ATOM 2717 C C . ASP A 1 372 ? -3.761 1.859 1.019 1.00 91.56 372 ASP A C 1
ATOM 2719 O O . ASP A 1 372 ? -2.883 1.401 0.286 1.00 91.56 372 ASP A O 1
ATOM 2723 N N . GLY A 1 373 ? -4.114 3.139 0.961 1.00 92.12 373 GLY A N 1
ATOM 2724 C CA . GLY A 1 373 ? -3.482 4.092 0.067 1.00 92.12 373 GLY A CA 1
ATOM 2725 C C . GLY A 1 373 ? -2.105 4.585 0.511 1.00 92.12 373 GLY A C 1
ATOM 2726 O O . GLY A 1 373 ? -1.615 5.501 -0.129 1.00 92.12 373 GLY A O 1
ATOM 2727 N N . HIS A 1 374 ? -1.474 4.031 1.553 1.00 94.31 374 HIS A N 1
ATOM 2728 C CA . HIS A 1 374 ? -0.068 4.296 1.905 1.00 94.31 374 HIS A CA 1
ATOM 2729 C C . HIS A 1 374 ? 0.889 3.221 1.373 1.00 94.31 374 HIS A C 1
ATOM 2731 O O . HIS A 1 374 ? 2.103 3.291 1.603 1.00 94.31 374 HIS A O 1
ATOM 2737 N N . ALA A 1 375 ? 0.366 2.197 0.700 1.00 93.06 375 ALA A N 1
ATOM 2738 C CA . ALA A 1 375 ? 1.169 1.227 -0.026 1.00 93.06 375 ALA A CA 1
ATOM 2739 C C . ALA A 1 375 ? 2.030 1.884 -1.116 1.00 93.06 375 ALA A C 1
ATOM 2741 O O . ALA A 1 375 ? 1.686 2.930 -1.663 1.00 93.06 375 ALA A O 1
ATOM 2742 N N . GLY A 1 376 ? 3.170 1.261 -1.423 1.00 91.44 376 GLY A N 1
ATOM 2743 C CA . GLY A 1 376 ? 4.011 1.666 -2.549 1.00 91.44 376 GLY A CA 1
ATOM 2744 C C . GLY A 1 376 ? 3.400 1.272 -3.892 1.00 91.44 376 GLY A C 1
ATOM 2745 O O . GLY A 1 376 ? 2.539 0.399 -3.973 1.00 91.44 376 GLY A O 1
ATOM 2746 N N . GLY A 1 377 ? 3.864 1.897 -4.972 1.00 92.56 377 GLY A N 1
ATOM 2747 C CA . GLY A 1 377 ? 3.306 1.666 -6.301 1.00 92.56 377 GLY A CA 1
ATOM 2748 C C . GLY A 1 377 ? 1.971 2.371 -6.499 1.00 92.56 377 GLY A C 1
ATOM 2749 O O . GLY A 1 377 ? 1.834 3.549 -6.165 1.00 92.56 377 GLY A O 1
ATOM 2750 N N . HIS A 1 378 ? 1.017 1.684 -7.134 1.00 91.25 378 HIS A N 1
ATOM 2751 C CA . HIS A 1 378 ? -0.304 2.258 -7.389 1.00 91.25 378 HIS A CA 1
ATOM 2752 C C . HIS A 1 378 ? -1.042 2.381 -6.070 1.00 91.25 378 HIS A C 1
ATOM 2754 O O . HIS A 1 378 ? -1.206 1.383 -5.372 1.00 91.25 378 HIS A O 1
ATOM 2760 N N . HIS A 1 379 ? -1.515 3.581 -5.759 1.00 91.06 379 HIS A N 1
ATOM 2761 C CA . HIS A 1 379 ? -2.161 3.826 -4.482 1.00 91.06 379 HIS A CA 1
ATOM 2762 C C . HIS A 1 379 ? -3.618 4.243 -4.650 1.00 91.06 379 HIS A C 1
ATOM 2764 O O . HIS A 1 379 ? -4.037 4.822 -5.657 1.00 91.06 379 HIS A O 1
ATOM 2770 N N . SER A 1 380 ? -4.408 3.921 -3.630 1.00 90.31 380 SER A N 1
ATOM 2771 C CA . SER A 1 380 ? -5.717 4.519 -3.423 1.00 90.31 380 SER A CA 1
ATOM 2772 C C . SER A 1 380 ? -5.564 5.737 -2.512 1.00 90.31 380 SER A C 1
ATOM 2774 O O . SER A 1 380 ? -4.468 6.216 -2.229 1.00 90.31 380 SER A O 1
ATOM 2776 N N . TRP A 1 381 ? -6.685 6.253 -2.044 1.00 92.62 381 TRP A N 1
ATOM 2777 C CA . TRP A 1 381 ? -6.701 7.291 -1.027 1.00 92.62 381 TRP A CA 1
ATOM 2778 C C . TRP A 1 381 ? -7.542 6.866 0.183 1.00 92.62 381 TRP A C 1
ATOM 2780 O O . TRP A 1 381 ? -8.009 7.707 0.955 1.00 92.62 381 TRP A O 1
ATOM 2790 N N . GLU A 1 382 ? -7.808 5.565 0.286 1.00 93.81 382 GLU A N 1
ATOM 2791 C CA . GLU A 1 382 ? -8.489 4.953 1.418 1.00 93.81 382 GLU A CA 1
ATOM 2792 C C . GLU A 1 382 ? -7.475 4.686 2.529 1.00 93.81 382 GLU A C 1
ATOM 2794 O O . GLU A 1 382 ? -6.321 4.367 2.265 1.00 93.81 382 GLU A O 1
ATOM 2799 N N . ASP A 1 383 ? -7.913 4.841 3.771 1.00 93.69 383 ASP A N 1
ATOM 2800 C CA . ASP A 1 383 ? -7.084 4.680 4.964 1.00 93.69 383 ASP A CA 1
ATOM 2801 C C . ASP A 1 383 ? -7.364 3.325 5.627 1.00 93.69 383 ASP A C 1
ATOM 2803 O O . ASP A 1 383 ? -8.531 2.927 5.742 1.00 93.69 383 ASP A O 1
ATOM 2807 N N . LEU A 1 384 ? -6.309 2.620 6.056 1.00 95.44 384 LEU A N 1
ATOM 2808 C CA . LEU A 1 384 ? -6.428 1.259 6.587 1.00 95.44 384 LEU A CA 1
ATOM 2809 C C . LEU A 1 384 ? -7.339 1.206 7.812 1.00 95.44 384 LEU A C 1
ATOM 2811 O O . LEU A 1 384 ? -8.283 0.413 7.861 1.00 95.44 384 LEU A O 1
ATOM 2815 N N . ASP A 1 385 ? -7.078 2.072 8.788 1.00 94.94 385 ASP A N 1
ATOM 2816 C CA . ASP A 1 385 ? -7.791 2.084 10.062 1.00 94.94 385 ASP A CA 1
ATOM 2817 C C . ASP A 1 385 ? -9.271 2.408 9.839 1.00 94.94 385 ASP A C 1
ATOM 2819 O O . ASP A 1 385 ? -10.149 1.743 10.390 1.00 94.94 385 ASP A O 1
ATOM 2823 N N . THR A 1 386 ? -9.569 3.364 8.957 1.00 92.94 386 THR A N 1
ATOM 2824 C CA . THR A 1 386 ? -10.938 3.707 8.552 1.00 92.94 386 THR A CA 1
ATOM 2825 C C . THR A 1 386 ? -11.670 2.506 7.944 1.00 92.94 386 THR A C 1
ATOM 2827 O O . THR A 1 386 ? -12.812 2.218 8.320 1.00 92.94 386 THR A O 1
ATOM 2830 N N . MET A 1 387 ? -11.031 1.789 7.013 1.00 96.69 387 MET A N 1
ATOM 2831 C CA . MET A 1 387 ? -11.625 0.607 6.383 1.00 96.69 387 MET A CA 1
ATOM 2832 C C . MET A 1 387 ? -11.870 -0.516 7.394 1.00 96.69 387 MET A C 1
ATOM 2834 O O . MET A 1 387 ? -12.945 -1.129 7.388 1.00 96.69 387 MET A O 1
ATOM 2838 N N . LEU A 1 388 ? -10.908 -0.762 8.287 1.00 97.19 388 LEU A N 1
ATOM 2839 C CA . LEU A 1 388 ? -11.018 -1.772 9.336 1.00 97.19 388 LEU A CA 1
ATOM 2840 C C . LEU A 1 388 ? -12.113 -1.408 10.341 1.00 97.19 388 LEU A C 1
ATOM 2842 O O . LEU A 1 388 ? -12.999 -2.221 10.574 1.00 97.19 388 LEU A O 1
ATOM 2846 N N . LEU A 1 389 ? -12.145 -0.188 10.877 1.00 93.56 389 LEU A N 1
ATOM 2847 C CA . LEU A 1 389 ? -13.194 0.250 11.811 1.00 93.56 389 LEU A CA 1
ATOM 2848 C C . LEU A 1 389 ? -14.603 0.081 11.225 1.00 93.56 389 LEU A C 1
ATOM 2850 O O . LEU A 1 389 ? -15.537 -0.264 11.948 1.00 93.56 389 LEU A O 1
ATOM 2854 N N . ALA A 1 390 ? -14.759 0.275 9.914 1.00 93.94 390 ALA A N 1
ATOM 2855 C CA . ALA A 1 390 ? -16.037 0.120 9.227 1.00 93.94 390 ALA A CA 1
ATOM 2856 C C . ALA A 1 390 ? -16.457 -1.343 8.982 1.00 93.94 390 ALA A C 1
ATOM 2858 O O . ALA A 1 390 ? -17.640 -1.600 8.738 1.00 93.94 390 ALA A O 1
ATOM 2859 N N . THR A 1 391 ? -15.519 -2.297 8.984 1.00 97.00 391 THR A N 1
ATOM 2860 C CA . THR A 1 391 ? -15.766 -3.664 8.483 1.00 97.00 391 THR A CA 1
ATOM 2861 C C . THR A 1 391 ? -15.311 -4.789 9.408 1.00 97.00 391 THR A C 1
ATOM 2863 O O . THR A 1 391 ? -15.756 -5.920 9.222 1.00 97.00 391 THR A O 1
ATOM 2866 N N . TYR A 1 392 ? -14.501 -4.514 10.430 1.00 96.94 392 TYR A N 1
ATOM 2867 C CA . TYR A 1 392 ? -13.822 -5.522 11.245 1.00 96.94 392 TYR A CA 1
ATOM 2868 C C . TYR A 1 392 ? -14.788 -6.530 11.874 1.00 96.94 392 TYR A C 1
ATOM 2870 O O . TYR A 1 392 ? -14.623 -7.734 11.700 1.00 96.94 392 TYR A O 1
ATOM 2878 N N . ASP A 1 393 ? -15.850 -6.066 12.536 1.00 93.19 393 ASP A N 1
ATOM 2879 C CA . ASP A 1 393 ? -16.816 -6.975 13.169 1.00 93.19 393 ASP A CA 1
ATOM 2880 C C . ASP A 1 393 ? -17.602 -7.795 12.130 1.00 93.19 393 ASP A C 1
ATOM 2882 O O . ASP A 1 393 ? -17.950 -8.948 12.383 1.00 93.19 393 ASP A O 1
ATOM 2886 N N . ALA A 1 394 ? -17.830 -7.245 10.931 1.00 94.44 394 ALA A N 1
ATOM 2887 C CA . ALA A 1 394 ? -18.452 -7.977 9.829 1.00 94.44 394 ALA A CA 1
ATOM 2888 C C . ALA A 1 394 ? -17.515 -9.043 9.237 1.00 94.44 394 ALA A C 1
ATOM 2890 O O . ALA A 1 394 ? -17.997 -10.111 8.857 1.00 94.44 394 ALA A O 1
ATOM 2891 N N . ILE A 1 395 ? -16.203 -8.776 9.196 1.00 97.06 395 ILE A N 1
ATOM 2892 C CA . ILE A 1 395 ? -15.172 -9.757 8.834 1.00 97.06 395 ILE A CA 1
ATOM 2893 C C . ILE A 1 395 ? -15.153 -10.879 9.872 1.00 97.06 395 ILE A C 1
ATOM 2895 O O . ILE A 1 395 ? -15.269 -12.049 9.522 1.00 97.06 395 ILE A O 1
ATOM 2899 N N . ARG A 1 396 ? -15.094 -10.530 11.163 1.00 95.38 396 ARG A N 1
ATOM 2900 C CA . ARG A 1 396 ? -15.056 -11.497 12.270 1.00 95.38 396 ARG A CA 1
ATOM 2901 C C . ARG A 1 396 ? -16.339 -12.317 12.436 1.00 95.38 396 ARG A C 1
ATOM 2903 O O . ARG A 1 396 ? -16.303 -13.365 13.073 1.00 95.38 396 ARG A O 1
ATOM 2910 N N . ALA A 1 397 ? -17.450 -11.888 11.840 1.00 92.69 397 ALA A N 1
ATOM 2911 C CA . ALA A 1 397 ? -18.682 -12.670 11.755 1.00 92.69 397 ALA A CA 1
ATOM 2912 C C . ALA A 1 397 ? -18.649 -13.775 10.675 1.00 92.69 397 ALA A C 1
ATOM 2914 O O . ALA A 1 397 ? -19.575 -14.585 10.608 1.00 92.69 397 ALA A O 1
ATOM 2915 N N . VAL A 1 398 ? -17.623 -13.812 9.815 1.00 95.81 398 VAL A N 1
ATOM 2916 C CA . VAL A 1 398 ? -17.455 -14.806 8.744 1.00 95.81 398 VAL A CA 1
ATOM 2917 C C . VAL A 1 398 ? -16.320 -15.765 9.118 1.00 95.81 398 VAL A C 1
ATOM 2919 O O . VAL A 1 398 ? -15.148 -15.411 9.077 1.00 95.81 398 VAL A O 1
ATOM 2922 N N . ASN A 1 399 ? -16.672 -16.996 9.500 1.00 93.75 399 ASN A N 1
ATOM 2923 C CA . ASN A 1 399 ? -15.743 -17.939 10.145 1.00 93.75 399 ASN A CA 1
ATOM 2924 C C . ASN A 1 399 ? -14.598 -18.439 9.250 1.00 93.75 399 ASN A C 1
ATOM 2926 O O . ASN A 1 399 ? -13.577 -18.881 9.770 1.00 93.75 399 ASN A O 1
ATOM 2930 N N . ASN A 1 400 ? -14.774 -18.414 7.930 1.00 96.88 400 ASN A N 1
ATOM 2931 C CA . ASN A 1 400 ? -13.773 -18.837 6.952 1.00 96.88 400 ASN A CA 1
ATOM 2932 C C . ASN A 1 400 ? -12.933 -17.670 6.400 1.00 96.88 400 ASN A C 1
ATOM 2934 O O . ASN A 1 400 ? -12.102 -17.894 5.524 1.00 96.88 400 ASN A O 1
ATOM 2938 N N . ALA A 1 401 ? -13.120 -16.442 6.898 1.00 98.06 401 ALA A N 1
ATOM 2939 C CA . ALA A 1 401 ? -12.306 -15.292 6.518 1.00 98.06 401 ALA A CA 1
ATOM 2940 C C . ALA A 1 401 ? -11.050 -15.181 7.398 1.00 98.06 401 ALA A C 1
ATOM 2942 O O . ALA A 1 401 ? -11.141 -15.179 8.627 1.00 98.06 401 ALA A O 1
ATOM 2943 N N . VAL A 1 402 ? -9.884 -15.033 6.767 1.00 98.62 402 VAL A N 1
ATOM 2944 C CA . VAL A 1 402 ? -8.596 -14.789 7.437 1.00 98.62 402 VAL A CA 1
ATOM 2945 C C . VAL A 1 402 ? -8.096 -13.398 7.067 1.00 98.62 402 VAL A C 1
ATOM 2947 O O . VAL A 1 402 ? -7.845 -13.120 5.897 1.00 98.62 402 VAL A O 1
ATOM 2950 N N . LEU A 1 403 ? -7.971 -12.515 8.054 1.00 98.75 403 LEU A N 1
ATOM 2951 C CA . LEU A 1 403 ? -7.686 -11.095 7.864 1.00 98.75 403 LEU A CA 1
ATOM 2952 C C . LEU A 1 403 ? -6.183 -10.807 7.903 1.00 98.75 403 LEU A C 1
ATOM 2954 O O . LEU A 1 403 ? -5.554 -10.901 8.953 1.00 98.75 403 LEU A O 1
ATOM 2958 N N . VAL A 1 404 ? -5.634 -10.369 6.778 1.00 98.81 404 VAL A N 1
ATOM 2959 C CA . VAL A 1 404 ? -4.264 -9.872 6.638 1.00 98.81 404 VAL A CA 1
ATOM 2960 C C . VAL A 1 404 ? -4.317 -8.399 6.239 1.00 98.81 404 VAL A C 1
ATOM 2962 O O . VAL A 1 404 ? -5.178 -8.006 5.455 1.00 98.81 404 VAL A O 1
ATOM 2965 N N . VAL A 1 405 ? -3.414 -7.573 6.766 1.00 98.62 405 VAL A N 1
ATOM 2966 C CA . VAL A 1 405 ? -3.383 -6.131 6.462 1.00 98.62 405 VAL A CA 1
ATOM 2967 C C . VAL A 1 405 ? -2.011 -5.664 5.993 1.00 98.62 405 VAL A C 1
ATOM 2969 O O . VAL A 1 405 ? -0.992 -6.260 6.336 1.00 98.62 405 VAL A O 1
ATOM 2972 N N . GLY A 1 406 ? -1.980 -4.594 5.208 1.00 96.12 406 GLY A N 1
ATOM 2973 C CA . GLY A 1 406 ? -0.769 -3.991 4.660 1.00 96.12 406 GLY A CA 1
ATOM 2974 C C . GLY A 1 406 ? -1.013 -2.570 4.174 1.00 96.12 406 GLY A C 1
ATOM 2975 O O . GLY A 1 406 ? -2.119 -2.047 4.284 1.00 96.12 406 GLY A O 1
ATOM 2976 N N . GLY A 1 407 ? 0.033 -1.960 3.622 1.00 89.50 407 GLY A N 1
ATOM 2977 C CA . GLY A 1 407 ? 0.052 -0.532 3.304 1.00 89.50 407 GLY A CA 1
ATOM 2978 C C . GLY A 1 407 ? 0.556 0.295 4.491 1.00 89.50 407 GLY A C 1
ATOM 2979 O O . GLY A 1 407 ? 0.159 0.090 5.633 1.00 89.50 407 GLY A O 1
ATOM 2980 N N . GLY A 1 408 ? 1.559 1.145 4.256 1.00 88.31 408 GLY A N 1
ATOM 2981 C CA . GLY A 1 408 ? 2.154 1.999 5.296 1.00 88.31 408 GLY A CA 1
ATOM 2982 C C . GLY A 1 408 ? 2.911 1.296 6.442 1.00 88.31 408 GLY A C 1
ATOM 2983 O O . GLY A 1 408 ? 3.466 1.978 7.300 1.00 88.31 408 GLY A O 1
ATOM 2984 N N . ILE A 1 409 ? 2.995 -0.040 6.477 1.00 95.38 409 ILE A N 1
ATOM 2985 C CA . ILE A 1 409 ? 3.706 -0.784 7.534 1.00 95.38 409 ILE A CA 1
ATOM 2986 C C . ILE A 1 409 ? 5.214 -0.832 7.232 1.00 95.38 409 ILE A C 1
ATOM 2988 O O . ILE A 1 409 ? 5.697 -1.724 6.536 1.00 95.38 409 ILE A O 1
ATOM 2992 N N . GLY A 1 410 ? 5.960 0.145 7.758 1.00 92.06 410 GLY A N 1
ATOM 2993 C CA . GLY A 1 410 ? 7.425 0.221 7.629 1.00 92.06 410 GLY A CA 1
ATOM 2994 C C . GLY A 1 410 ? 8.219 -0.288 8.833 1.00 92.06 410 GLY A C 1
ATOM 2995 O O . GLY A 1 410 ? 9.407 -0.555 8.697 1.00 92.06 410 GLY A O 1
ATOM 2996 N N . THR A 1 411 ? 7.598 -0.421 10.011 1.00 95.94 411 THR A N 1
ATOM 2997 C CA . THR A 1 411 ? 8.313 -0.724 11.262 1.00 95.94 411 THR A CA 1
ATOM 2998 C C . THR A 1 411 ? 7.754 -1.957 11.984 1.00 95.94 411 THR A C 1
ATOM 3000 O O . THR A 1 411 ? 6.541 -2.196 11.947 1.00 95.94 411 THR A O 1
ATOM 3003 N N . PRO A 1 412 ? 8.602 -2.709 12.718 1.00 97.50 412 PRO A N 1
ATOM 3004 C CA . PRO A 1 412 ? 8.158 -3.833 13.546 1.00 97.50 412 PRO A CA 1
ATOM 3005 C C . PRO A 1 412 ? 7.100 -3.447 14.589 1.00 97.50 412 PRO A C 1
ATOM 3007 O O . PRO A 1 412 ? 6.166 -4.204 14.835 1.00 97.50 412 PRO A O 1
ATOM 3010 N N . ALA A 1 413 ? 7.208 -2.247 15.171 1.00 96.62 413 ALA A N 1
ATOM 3011 C CA . ALA A 1 413 ? 6.251 -1.750 16.159 1.00 96.62 413 ALA A CA 1
ATOM 3012 C C . ALA A 1 413 ? 4.848 -1.565 15.558 1.00 96.62 413 ALA A C 1
ATOM 3014 O O . ALA A 1 413 ? 3.871 -2.044 16.131 1.00 96.62 413 ALA A O 1
ATOM 3015 N N . ARG A 1 414 ? 4.747 -0.957 14.364 1.00 95.94 414 ARG A N 1
ATOM 3016 C CA . ARG A 1 414 ? 3.452 -0.775 13.690 1.00 95.94 414 ARG A CA 1
ATOM 3017 C C . ARG A 1 414 ? 2.825 -2.114 13.296 1.00 95.94 414 ARG A C 1
ATOM 3019 O O . ARG A 1 414 ? 1.619 -2.291 13.435 1.00 95.94 414 ARG A O 1
ATOM 3026 N N . ALA A 1 415 ? 3.634 -3.073 12.849 1.00 97.88 415 ALA A N 1
ATOM 3027 C CA . ALA A 1 415 ? 3.171 -4.435 12.591 1.00 97.88 415 ALA A CA 1
ATOM 3028 C C . ALA A 1 415 ? 2.633 -5.119 13.860 1.00 97.88 415 ALA A C 1
ATOM 3030 O O . ALA A 1 415 ? 1.550 -5.710 13.834 1.00 97.88 415 ALA A O 1
ATOM 3031 N N . ALA A 1 416 ? 3.345 -4.991 14.984 1.00 98.25 416 ALA A N 1
ATOM 3032 C CA . ALA A 1 416 ? 2.907 -5.508 16.275 1.00 98.25 416 ALA A CA 1
ATOM 3033 C C . ALA A 1 416 ? 1.584 -4.877 16.740 1.00 98.25 416 ALA A C 1
ATOM 3035 O O . ALA A 1 416 ? 0.733 -5.588 17.275 1.00 98.25 416 ALA A O 1
ATOM 3036 N N . ASP A 1 417 ? 1.357 -3.583 16.497 1.00 97.44 417 ASP A N 1
ATOM 3037 C CA . ASP A 1 417 ? 0.094 -2.915 16.842 1.00 97.44 417 ASP A CA 1
ATOM 3038 C C . ASP A 1 417 ? -1.112 -3.509 16.114 1.00 97.44 417 ASP A C 1
ATOM 3040 O O . ASP A 1 417 ? -2.156 -3.721 16.738 1.00 97.44 417 ASP A O 1
ATOM 3044 N N . TYR A 1 418 ? -0.972 -3.836 14.827 1.00 98.38 418 TYR A N 1
ATOM 3045 C CA . TYR A 1 418 ? -2.028 -4.518 14.076 1.00 98.38 418 TYR A CA 1
ATOM 3046 C C . TYR A 1 418 ? -2.233 -5.957 14.553 1.00 98.38 418 TYR A C 1
ATOM 3048 O O . TYR A 1 418 ? -3.367 -6.353 14.832 1.00 98.38 418 TYR A O 1
ATOM 3056 N N . LEU A 1 419 ? -1.152 -6.729 14.703 1.00 98.56 419 LEU A N 1
ATOM 3057 C CA . LEU A 1 419 ? -1.214 -8.135 15.130 1.00 98.56 419 LEU A CA 1
ATOM 3058 C C . LEU A 1 419 ? -1.822 -8.292 16.528 1.00 98.56 419 LEU A C 1
ATOM 3060 O O . LEU A 1 419 ? -2.638 -9.180 16.752 1.00 98.56 419 LEU A O 1
ATOM 3064 N N . THR A 1 420 ? -1.471 -7.413 17.467 1.00 97.81 420 THR A N 1
ATOM 3065 C CA . THR A 1 420 ? -2.022 -7.417 18.834 1.00 97.81 420 THR A CA 1
ATOM 3066 C C . THR A 1 420 ? -3.390 -6.739 18.929 1.00 97.81 420 THR A C 1
ATOM 3068 O O . THR A 1 420 ? -4.109 -6.934 19.906 1.00 97.81 420 THR A O 1
ATOM 3071 N N . GLY A 1 421 ? -3.770 -5.949 17.921 1.00 97.44 421 GLY A N 1
ATOM 3072 C CA . GLY A 1 421 ? -5.027 -5.207 17.877 1.00 97.44 421 GLY A CA 1
ATOM 3073 C C . GLY A 1 421 ? -5.015 -3.857 18.591 1.00 97.44 421 GLY A C 1
ATOM 3074 O O . GLY A 1 421 ? -6.044 -3.180 18.576 1.00 97.44 421 GLY A O 1
ATOM 3075 N N . ARG A 1 422 ? -3.884 -3.448 19.184 1.00 96.38 422 ARG A N 1
ATOM 3076 C CA . ARG A 1 422 ? -3.745 -2.187 19.937 1.00 96.38 422 ARG A CA 1
ATOM 3077 C C . ARG A 1 422 ? -4.018 -0.942 19.098 1.00 96.38 422 ARG A C 1
ATOM 3079 O O . ARG A 1 422 ? -4.465 0.062 19.641 1.00 96.38 422 ARG A O 1
ATOM 3086 N N . TRP A 1 423 ? -3.823 -1.013 17.780 1.00 95.75 423 TRP A N 1
ATOM 3087 C CA . TRP A 1 423 ? -4.130 0.088 16.857 1.00 95.75 423 TRP A CA 1
ATOM 3088 C C . TRP A 1 423 ? -5.556 0.649 17.051 1.00 95.75 423 TRP A C 1
ATOM 3090 O O . TRP A 1 423 ? -5.771 1.855 16.968 1.00 95.75 423 TRP A O 1
ATOM 3100 N N . ALA A 1 424 ? -6.527 -0.213 17.375 1.00 95.25 424 ALA A N 1
ATOM 3101 C CA . ALA A 1 424 ? -7.926 0.169 17.537 1.00 95.25 424 ALA A CA 1
ATOM 3102 C C . ALA A 1 424 ? -8.201 0.942 18.841 1.00 95.25 424 ALA A C 1
ATOM 3104 O O . ALA A 1 424 ? -9.181 1.685 18.930 1.00 95.25 424 ALA A O 1
ATOM 3105 N N . GLU A 1 425 ? -7.333 0.819 19.849 1.00 91.44 425 GLU A N 1
ATOM 3106 C CA . GLU A 1 425 ? -7.497 1.486 21.148 1.00 91.44 425 GLU A CA 1
ATOM 3107 C C . GLU A 1 425 ? -7.362 3.009 21.027 1.00 91.44 425 GLU A C 1
ATOM 3109 O O . GLU A 1 425 ? -8.054 3.749 21.729 1.00 91.44 425 GLU A O 1
ATOM 3114 N N . ALA A 1 426 ? -6.557 3.490 20.070 1.00 88.81 426 ALA A N 1
ATOM 3115 C CA . ALA A 1 426 ? -6.462 4.912 19.724 1.00 88.81 426 ALA A CA 1
ATOM 3116 C C . ALA A 1 426 ? -7.807 5.495 19.242 1.00 88.81 426 ALA A C 1
ATOM 3118 O O . ALA A 1 426 ? -8.058 6.695 19.370 1.00 88.81 426 ALA A O 1
ATOM 3119 N N . TYR A 1 427 ? -8.705 4.633 18.756 1.00 87.12 427 TYR A N 1
ATOM 3120 C CA . TYR A 1 427 ? -10.073 4.955 18.354 1.00 87.12 427 TYR A CA 1
ATOM 3121 C C . TYR A 1 427 ? -11.106 4.600 19.433 1.00 87.12 427 TYR A C 1
ATOM 3123 O O . TYR A 1 427 ? -12.295 4.505 19.129 1.00 87.12 427 TYR A O 1
ATOM 3131 N N . GLY A 1 428 ? -10.666 4.410 20.687 1.00 82.75 428 GLY A N 1
ATOM 3132 C CA . GLY A 1 428 ? -11.501 4.199 21.879 1.00 82.75 428 GLY A CA 1
ATOM 3133 C C . GLY A 1 428 ? -12.467 3.028 21.773 1.00 82.75 428 GLY A C 1
ATOM 3134 O O . GLY A 1 428 ? -13.566 3.082 22.322 1.00 82.75 428 GLY A O 1
ATOM 3135 N N . THR A 1 429 ? -12.061 1.985 21.055 1.00 87.38 429 THR A N 1
ATOM 3136 C CA . THR A 1 429 ? -12.769 0.708 20.967 1.00 87.38 429 THR A CA 1
ATOM 3137 C C . THR A 1 429 ? -11.865 -0.418 21.473 1.00 87.38 429 THR A C 1
ATOM 3139 O O . THR A 1 429 ? -10.671 -0.217 21.694 1.00 87.38 429 THR A O 1
ATOM 3142 N N . ALA A 1 430 ? -12.433 -1.604 21.697 1.00 91.06 430 ALA A N 1
ATOM 3143 C CA . ALA A 1 430 ? -11.659 -2.770 22.102 1.00 91.06 430 ALA A CA 1
ATOM 3144 C C . ALA A 1 430 ? -10.625 -3.145 21.030 1.00 91.06 430 ALA A C 1
ATOM 3146 O O . ALA A 1 430 ? -10.909 -3.018 19.831 1.00 91.06 430 ALA A O 1
ATOM 3147 N N . ALA A 1 431 ? -9.477 -3.669 21.475 1.00 95.31 431 ALA A N 1
ATOM 3148 C CA . ALA A 1 431 ? -8.420 -4.169 20.605 1.00 95.31 431 ALA A CA 1
ATOM 3149 C C . ALA A 1 431 ? -8.989 -5.036 19.468 1.00 95.31 431 ALA A C 1
ATOM 3151 O O . ALA A 1 431 ? -9.873 -5.874 19.683 1.00 95.31 431 ALA A O 1
ATOM 3152 N N . ALA A 1 432 ? -8.481 -4.825 18.254 1.00 97.25 432 ALA A N 1
ATOM 3153 C CA . ALA A 1 432 ? -8.956 -5.478 17.036 1.00 97.25 432 ALA A CA 1
ATOM 3154 C C . ALA A 1 432 ? -7.801 -6.205 16.314 1.00 97.25 432 ALA A C 1
ATOM 3156 O O . ALA A 1 432 ? -7.291 -5.706 15.310 1.00 97.25 432 ALA A O 1
ATOM 3157 N N . PRO A 1 433 ? -7.353 -7.368 16.827 1.00 98.12 433 PRO A N 1
ATOM 3158 C CA . PRO A 1 433 ? -6.218 -8.112 16.277 1.00 98.12 433 PRO A CA 1
ATOM 3159 C C . PRO A 1 433 ? -6.439 -8.524 14.823 1.00 98.12 433 PRO A C 1
ATOM 3161 O O . PRO A 1 433 ? -7.549 -8.922 14.460 1.00 98.12 433 PRO A O 1
ATOM 3164 N N . VAL A 1 434 ? -5.403 -8.489 13.994 1.00 98.69 434 VAL A N 1
ATOM 3165 C CA . VAL A 1 434 ? -5.422 -9.081 12.643 1.00 98.69 434 VAL A CA 1
ATOM 3166 C C . VAL A 1 434 ? -4.729 -10.442 12.652 1.00 98.69 434 VAL A C 1
ATOM 3168 O O . VAL A 1 434 ? -3.975 -10.762 13.568 1.00 98.69 434 VAL A O 1
ATOM 3171 N N . ASP A 1 435 ? -4.981 -11.261 11.635 1.00 98.75 435 ASP A N 1
ATOM 3172 C CA . ASP A 1 435 ? -4.408 -12.605 11.551 1.00 98.75 435 ASP A CA 1
ATOM 3173 C C . ASP A 1 435 ? -3.015 -12.607 10.905 1.00 98.75 435 ASP A C 1
ATOM 3175 O O . ASP A 1 435 ? -2.234 -13.522 11.161 1.00 98.75 435 ASP A O 1
ATOM 3179 N N . GLY A 1 436 ? -2.678 -11.586 10.115 1.00 98.62 436 GLY A N 1
ATOM 3180 C CA . GLY A 1 436 ? -1.335 -11.389 9.575 1.00 98.62 436 GLY A CA 1
ATOM 3181 C C . GLY A 1 436 ? -1.082 -9.973 9.056 1.00 98.62 436 GLY A C 1
ATOM 3182 O O . GLY A 1 436 ? -2.008 -9.172 8.917 1.00 98.62 436 GLY A O 1
ATOM 3183 N N . VAL A 1 437 ? 0.178 -9.671 8.753 1.00 98.62 437 VAL A N 1
ATOM 3184 C CA . VAL A 1 437 ? 0.629 -8.387 8.197 1.00 98.62 437 VAL A CA 1
ATOM 3185 C C . VAL A 1 437 ? 1.556 -8.606 7.007 1.00 98.62 437 VAL A C 1
ATOM 3187 O O . VAL A 1 437 ? 2.456 -9.442 7.063 1.00 98.62 437 VAL A O 1
ATOM 3190 N N . MET A 1 438 ? 1.357 -7.854 5.930 1.00 97.50 438 MET A N 1
ATOM 3191 C CA . MET A 1 438 ? 2.181 -7.951 4.725 1.00 97.50 438 MET A CA 1
ATOM 3192 C C . MET A 1 438 ? 3.171 -6.791 4.622 1.00 97.50 438 MET A C 1
ATOM 3194 O O . MET A 1 438 ? 2.816 -5.624 4.801 1.00 97.50 438 MET A O 1
ATOM 3198 N N . ILE A 1 439 ? 4.422 -7.134 4.324 1.00 98.06 439 ILE A N 1
ATOM 3199 C CA . ILE A 1 439 ? 5.552 -6.218 4.212 1.00 98.06 439 ILE A CA 1
ATOM 3200 C C . ILE A 1 439 ? 5.949 -6.122 2.739 1.00 98.06 439 ILE A C 1
ATOM 3202 O O . ILE A 1 439 ? 6.276 -7.124 2.103 1.00 98.06 439 ILE A O 1
ATOM 3206 N N . GLY A 1 440 ? 5.881 -4.904 2.201 1.00 96.69 440 GLY A N 1
ATOM 3207 C CA . GLY A 1 440 ? 6.283 -4.585 0.830 1.00 96.69 440 GLY A CA 1
ATOM 3208 C C . GLY A 1 440 ? 7.535 -3.714 0.817 1.00 96.69 440 GLY A C 1
ATOM 3209 O O . GLY A 1 440 ? 8.652 -4.219 0.777 1.00 96.69 440 GLY A O 1
ATOM 3210 N N . THR A 1 441 ? 7.340 -2.397 0.925 1.00 97.75 441 THR A N 1
ATOM 3211 C CA . THR A 1 441 ? 8.385 -1.360 0.844 1.00 97.75 441 THR A CA 1
ATOM 3212 C C . THR A 1 441 ? 9.658 -1.674 1.637 1.00 97.75 441 THR A C 1
ATOM 3214 O O . THR A 1 441 ? 10.753 -1.529 1.105 1.00 97.75 441 THR A O 1
ATOM 3217 N N . ALA A 1 442 ? 9.541 -2.150 2.881 1.00 96.94 442 ALA A N 1
ATOM 3218 C CA . ALA A 1 442 ? 10.709 -2.421 3.721 1.00 96.94 442 ALA A CA 1
ATOM 3219 C C . ALA A 1 442 ? 11.603 -3.562 3.198 1.00 96.94 442 ALA A C 1
ATOM 3221 O O . ALA A 1 442 ? 12.784 -3.601 3.520 1.00 96.94 442 ALA A O 1
ATOM 3222 N N . ALA A 1 443 ? 11.067 -4.464 2.368 1.00 97.88 443 ALA A N 1
ATOM 3223 C CA . ALA A 1 443 ? 11.822 -5.563 1.769 1.00 97.88 443 ALA A CA 1
ATOM 3224 C C . ALA A 1 443 ? 12.554 -5.168 0.471 1.00 97.88 443 ALA A C 1
ATOM 3226 O O . ALA A 1 443 ? 13.325 -5.959 -0.072 1.00 97.88 443 ALA A O 1
ATOM 3227 N N . MET A 1 444 ? 12.351 -3.946 -0.042 1.00 98.31 444 MET A N 1
ATOM 3228 C CA . MET A 1 444 ? 12.984 -3.482 -1.286 1.00 98.31 444 MET A CA 1
ATOM 3229 C C . MET A 1 444 ? 14.513 -3.368 -1.180 1.00 98.31 444 MET A C 1
ATOM 3231 O O . MET A 1 444 ? 15.193 -3.412 -2.210 1.00 98.31 444 MET A O 1
ATOM 3235 N N . THR A 1 445 ? 15.045 -3.232 0.041 1.00 98.31 445 THR A N 1
ATOM 3236 C CA . THR A 1 445 ? 16.485 -3.137 0.323 1.00 98.31 445 THR A CA 1
ATOM 3237 C C . THR A 1 445 ? 17.109 -4.434 0.822 1.00 98.31 445 THR A C 1
ATOM 3239 O O . THR A 1 445 ? 18.288 -4.426 1.175 1.00 98.31 445 THR A O 1
ATOM 3242 N N . CYS A 1 446 ? 16.368 -5.548 0.822 1.00 98.56 446 CYS A N 1
ATOM 3243 C CA . CYS A 1 446 ? 16.901 -6.836 1.255 1.00 98.56 446 CYS A CA 1
ATOM 3244 C C . CYS A 1 446 ? 18.081 -7.309 0.399 1.00 98.56 446 CYS A C 1
ATOM 3246 O O . CYS A 1 446 ? 18.208 -6.941 -0.773 1.00 98.56 446 CYS A O 1
ATOM 3248 N N . LEU A 1 447 ? 18.925 -8.160 0.985 1.00 98.56 447 LEU A N 1
ATOM 3249 C CA . LEU A 1 447 ? 20.100 -8.737 0.325 1.00 98.56 447 LEU A CA 1
ATOM 3250 C C . LEU A 1 447 ? 19.732 -9.436 -0.989 1.00 98.56 447 LEU A C 1
ATOM 3252 O O . LEU A 1 447 ? 20.384 -9.231 -2.009 1.00 98.56 447 LEU A O 1
ATOM 3256 N N . GLU A 1 448 ? 18.667 -10.231 -0.962 1.00 98.38 448 GLU A N 1
ATOM 3257 C CA . GLU A 1 448 ? 18.221 -11.051 -2.085 1.00 98.38 448 GLU A CA 1
ATOM 3258 C C . GLU A 1 448 ? 17.428 -10.254 -3.132 1.00 98.38 448 GLU A C 1
ATOM 3260 O O . GLU A 1 448 ? 17.199 -10.748 -4.235 1.00 98.38 448 GLU A O 1
ATOM 3265 N N . ALA A 1 449 ? 17.026 -9.015 -2.823 1.00 97.62 449 ALA A N 1
ATOM 3266 C CA . ALA A 1 449 ? 16.383 -8.137 -3.791 1.00 97.62 449 ALA A CA 1
ATOM 3267 C C . ALA A 1 449 ? 17.394 -7.697 -4.861 1.00 97.62 449 ALA A C 1
ATOM 3269 O O . ALA A 1 449 ? 18.462 -7.171 -4.536 1.00 97.62 449 ALA A O 1
ATOM 3270 N N . LYS A 1 450 ? 17.014 -7.820 -6.139 1.00 96.50 450 LYS A N 1
ATOM 3271 C CA . LYS A 1 450 ? 17.814 -7.381 -7.300 1.00 96.50 450 LYS A CA 1
ATOM 3272 C C . LYS A 1 450 ? 17.912 -5.862 -7.467 1.00 96.50 450 LYS A C 1
ATOM 3274 O O . LYS A 1 450 ? 18.536 -5.395 -8.408 1.00 96.50 450 LYS A O 1
ATOM 3279 N N . THR A 1 451 ? 17.296 -5.088 -6.577 1.00 97.56 451 THR A N 1
ATOM 3280 C CA . THR A 1 451 ? 17.433 -3.629 -6.530 1.00 97.56 451 THR A CA 1
ATOM 3281 C C . THR A 1 451 ? 18.916 -3.239 -6.480 1.00 97.56 451 THR A C 1
ATOM 3283 O O . THR A 1 451 ? 19.649 -3.772 -5.645 1.00 97.56 451 THR A O 1
ATOM 3286 N N . ASN A 1 452 ? 19.356 -2.308 -7.332 1.00 97.12 452 ASN A N 1
ATOM 3287 C CA . ASN A 1 452 ? 20.746 -1.836 -7.333 1.00 97.12 452 ASN A CA 1
ATOM 3288 C C . ASN A 1 452 ? 21.138 -1.257 -5.965 1.00 97.12 452 ASN A C 1
ATOM 3290 O O . ASN A 1 452 ? 20.316 -0.634 -5.292 1.00 97.12 452 ASN A O 1
ATOM 3294 N N . ASP A 1 453 ? 22.402 -1.403 -5.566 1.00 98.00 453 ASP A N 1
ATOM 3295 C CA . ASP A 1 453 ? 22.873 -0.933 -4.256 1.00 98.00 453 ASP A CA 1
ATOM 3296 C C . ASP A 1 453 ? 22.716 0.586 -4.067 1.00 98.00 453 ASP A C 1
ATOM 3298 O O . ASP A 1 453 ? 22.379 1.037 -2.974 1.00 98.00 453 ASP A O 1
ATOM 3302 N N . ASP A 1 454 ? 22.889 1.390 -5.119 1.00 98.06 454 ASP A N 1
ATOM 3303 C CA . ASP A 1 454 ? 22.671 2.839 -5.056 1.00 98.06 454 ASP A CA 1
ATOM 3304 C C . ASP A 1 454 ? 21.181 3.199 -4.913 1.00 98.06 454 ASP A C 1
ATOM 3306 O O . ASP A 1 454 ? 20.835 4.135 -4.192 1.00 98.06 454 ASP A O 1
ATOM 3310 N N . VAL A 1 455 ? 20.282 2.421 -5.525 1.00 98.56 455 VAL A N 1
ATOM 3311 C CA . VAL A 1 455 ? 18.828 2.525 -5.325 1.00 98.56 455 VAL A CA 1
ATOM 3312 C C . VAL A 1 455 ? 18.452 2.121 -3.898 1.00 98.56 455 VAL A C 1
ATOM 3314 O O . VAL A 1 455 ? 17.644 2.802 -3.265 1.00 98.56 455 VAL A O 1
ATOM 3317 N N . LYS A 1 456 ? 19.047 1.046 -3.362 1.00 98.62 456 LYS A N 1
ATOM 3318 C CA . LYS A 1 456 ? 18.861 0.640 -1.960 1.00 98.62 456 LYS A CA 1
ATOM 3319 C C . LYS A 1 456 ? 19.327 1.740 -1.006 1.00 98.62 456 LYS A C 1
ATOM 3321 O O . LYS A 1 456 ? 18.626 2.040 -0.042 1.00 98.62 456 LYS A O 1
ATOM 3326 N N . GLN A 1 457 ? 20.466 2.367 -1.294 1.00 98.56 457 GLN A N 1
ATOM 3327 C CA . GLN A 1 457 ? 20.975 3.482 -0.500 1.00 98.56 457 GLN A CA 1
ATOM 3328 C C . GLN A 1 457 ? 20.041 4.694 -0.570 1.00 98.56 457 GLN A C 1
ATOM 3330 O O . GLN A 1 457 ? 19.715 5.259 0.467 1.00 98.56 457 GLN A O 1
ATOM 3335 N N . LEU A 1 458 ? 19.526 5.043 -1.754 1.00 98.56 458 LEU A N 1
ATOM 3336 C CA . LEU A 1 458 ? 18.556 6.132 -1.893 1.00 98.56 458 LEU A CA 1
ATOM 3337 C C . LEU A 1 458 ? 17.266 5.869 -1.096 1.00 98.56 458 LEU A C 1
ATOM 3339 O O . LEU A 1 458 ? 16.710 6.800 -0.518 1.00 98.56 458 LEU A O 1
ATOM 3343 N N . LEU A 1 459 ? 16.799 4.618 -1.028 1.00 98.50 459 LEU A N 1
ATOM 3344 C CA . LEU A 1 459 ? 15.656 4.235 -0.191 1.00 98.50 459 LEU A CA 1
ATOM 3345 C C . LEU A 1 459 ? 15.931 4.454 1.305 1.00 98.50 459 LEU A C 1
ATOM 3347 O O . LEU A 1 459 ? 15.055 4.962 1.993 1.00 98.50 459 LEU A O 1
ATOM 3351 N N . VAL A 1 460 ? 17.133 4.121 1.790 1.00 98.38 460 VAL A N 1
ATOM 3352 C CA . VAL A 1 460 ? 17.562 4.397 3.179 1.00 98.38 460 VAL A CA 1
ATOM 3353 C C . VAL A 1 460 ? 17.688 5.899 3.443 1.00 98.38 460 VAL A C 1
ATOM 3355 O O . VAL A 1 460 ? 17.295 6.381 4.502 1.00 98.38 460 VAL A O 1
ATOM 3358 N N . ASP A 1 461 ? 18.221 6.651 2.482 1.00 98.25 461 ASP A N 1
ATOM 3359 C CA . ASP A 1 461 ? 18.444 8.094 2.615 1.00 98.25 461 ASP A CA 1
ATOM 3360 C C . ASP A 1 461 ? 17.142 8.908 2.518 1.00 98.25 461 ASP A C 1
ATOM 3362 O O . ASP A 1 461 ? 17.129 10.105 2.822 1.00 98.25 461 ASP A O 1
ATOM 3366 N N . THR A 1 462 ? 16.041 8.282 2.089 1.00 98.19 462 THR A N 1
ATOM 3367 C CA . THR A 1 462 ? 14.744 8.938 1.915 1.00 98.19 462 THR A CA 1
ATOM 3368 C C . THR A 1 462 ? 14.015 9.069 3.254 1.00 98.19 462 THR A C 1
ATOM 3370 O O . THR A 1 462 ? 13.619 8.059 3.832 1.00 98.19 462 THR A O 1
ATOM 3373 N N . PRO A 1 463 ? 13.738 10.299 3.734 1.00 96.25 463 PRO A N 1
ATOM 3374 C CA . PRO A 1 463 ? 13.128 10.496 5.052 1.00 96.25 463 PRO A CA 1
ATOM 3375 C C . PRO A 1 463 ? 11.713 9.921 5.194 1.00 96.25 463 PRO A C 1
ATOM 3377 O O . PRO A 1 463 ? 11.316 9.529 6.289 1.00 96.25 463 PRO A O 1
ATOM 3380 N N . GLY A 1 464 ? 10.932 9.912 4.110 1.00 95.81 464 GLY A N 1
ATOM 3381 C CA . GLY A 1 464 ? 9.524 9.530 4.128 1.00 95.81 464 GLY A CA 1
ATOM 3382 C C . GLY A 1 464 ? 8.649 10.478 4.948 1.00 95.81 464 GLY A C 1
ATOM 3383 O O . GLY A 1 464 ? 8.988 11.641 5.186 1.00 95.81 464 GLY A O 1
ATOM 3384 N N . ILE A 1 465 ? 7.485 9.972 5.358 1.00 94.50 465 ILE A N 1
ATOM 3385 C CA . ILE A 1 465 ? 6.491 10.700 6.154 1.00 94.50 465 ILE A CA 1
ATOM 3386 C C . ILE A 1 465 ? 6.112 9.855 7.381 1.00 94.50 465 ILE A C 1
ATOM 3388 O O . ILE A 1 465 ? 5.050 9.228 7.396 1.00 94.50 465 ILE A O 1
ATOM 3392 N N . PRO A 1 466 ? 6.979 9.786 8.408 1.00 87.56 466 PRO A N 1
ATOM 3393 C CA . PRO A 1 466 ? 6.633 9.135 9.668 1.00 87.56 466 PRO A CA 1
ATOM 3394 C C . PRO A 1 466 ? 5.508 9.889 10.399 1.00 87.56 466 PRO A C 1
ATOM 3396 O O . PRO A 1 466 ? 5.180 11.035 10.074 1.00 87.56 466 PRO A O 1
ATOM 3399 N N . GLU A 1 467 ? 4.913 9.250 11.408 1.00 80.69 467 GLU A N 1
ATOM 3400 C CA . GLU A 1 467 ? 3.770 9.784 12.169 1.00 80.69 467 GLU A CA 1
ATOM 3401 C C . GLU A 1 467 ? 4.055 11.155 12.818 1.00 80.69 467 GLU A C 1
ATOM 3403 O O . GLU A 1 467 ? 3.176 12.012 12.892 1.00 80.69 467 GLU A O 1
ATOM 3408 N N . ASP A 1 468 ? 5.301 11.407 13.223 1.00 82.50 468 ASP A N 1
ATOM 3409 C CA . ASP A 1 468 ? 5.757 12.645 13.864 1.00 82.50 468 ASP A CA 1
ATOM 3410 C C . ASP A 1 468 ? 6.217 13.739 12.880 1.00 82.50 468 ASP A C 1
ATOM 3412 O O . ASP A 1 468 ? 6.626 14.823 13.301 1.00 82.50 468 ASP A O 1
ATOM 3416 N N . SER A 1 469 ? 6.088 13.512 11.568 1.00 85.12 469 SER A N 1
ATOM 3417 C CA . SER A 1 469 ? 6.481 14.466 10.515 1.00 85.12 469 SER A CA 1
ATOM 3418 C C . SER A 1 469 ? 5.671 15.770 10.493 1.00 85.12 469 SER A C 1
ATOM 3420 O O . SER A 1 469 ? 6.068 16.742 9.847 1.00 85.12 469 SER A O 1
ATOM 3422 N N . GLY A 1 470 ? 4.511 15.803 11.156 1.00 81.75 470 GLY A N 1
ATOM 3423 C CA . GLY A 1 470 ? 3.573 16.927 11.113 1.00 81.75 470 GLY A CA 1
ATOM 3424 C C . GLY A 1 470 ? 2.723 16.997 9.837 1.00 81.75 470 GLY A C 1
ATOM 3425 O O . GLY A 1 470 ? 1.925 17.925 9.693 1.00 81.75 470 GLY A O 1
ATOM 3426 N N . ILE A 1 471 ? 2.857 16.024 8.931 1.00 84.62 471 ILE A N 1
ATOM 3427 C CA . ILE A 1 471 ? 1.996 15.875 7.755 1.00 84.62 471 ILE A CA 1
ATOM 3428 C C . ILE A 1 471 ? 0.761 15.063 8.146 1.00 84.62 471 ILE A C 1
ATOM 3430 O O . ILE A 1 471 ? 0.869 13.943 8.642 1.00 84.62 471 ILE A O 1
ATOM 3434 N N . GLU A 1 472 ? -0.428 15.634 7.936 1.00 81.06 472 GLU A N 1
ATOM 3435 C CA . GLU A 1 472 ? -1.691 15.013 8.349 1.00 81.06 472 GLU A CA 1
ATOM 3436 C C . GLU A 1 472 ? -1.876 13.648 7.669 1.00 81.06 472 GLU A C 1
ATOM 3438 O O . GLU A 1 472 ? -2.107 13.554 6.463 1.00 81.06 472 GLU A O 1
ATOM 3443 N N . GLY A 1 473 ? -1.796 12.589 8.475 1.00 83.44 473 GLY A N 1
ATOM 3444 C CA . GLY A 1 473 ? -2.132 11.231 8.071 1.00 83.44 473 GLY A CA 1
ATOM 3445 C C . GLY A 1 473 ? -1.158 10.567 7.103 1.00 83.44 473 GLY A C 1
ATOM 3446 O O . GLY A 1 473 ? -1.557 9.570 6.537 1.00 83.44 473 GLY A O 1
ATOM 3447 N N . GLY A 1 474 ? 0.060 11.079 6.883 1.00 90.12 474 GLY A N 1
ATOM 3448 C CA . GLY A 1 474 ? 1.066 10.367 6.074 1.00 90.12 474 GLY A CA 1
ATOM 3449 C C . GLY A 1 474 ? 0.922 10.480 4.546 1.00 90.12 474 GLY A C 1
ATOM 3450 O O . GLY A 1 474 ? 1.605 9.763 3.814 1.00 90.12 474 GLY A O 1
ATOM 3451 N N . TRP A 1 475 ? 0.053 11.367 4.048 1.00 92.62 475 TRP A N 1
ATOM 3452 C CA . TRP A 1 475 ? -0.264 11.496 2.619 1.00 92.62 475 TRP A CA 1
ATOM 3453 C C . TRP A 1 475 ? 0.641 12.491 1.885 1.00 92.62 475 TRP A C 1
ATOM 3455 O O . TRP A 1 475 ? 0.886 13.593 2.377 1.00 92.62 475 TRP A O 1
ATOM 3465 N N . VAL A 1 476 ? 1.032 12.157 0.650 1.00 93.50 476 VAL A N 1
ATOM 3466 C CA . VAL A 1 476 ? 1.588 13.131 -0.306 1.00 93.50 476 VAL A CA 1
ATOM 3467 C C . VAL A 1 476 ? 0.485 13.542 -1.272 1.00 93.50 476 VAL A C 1
ATOM 3469 O O . VAL A 1 476 ? -0.142 12.687 -1.895 1.00 93.50 476 VAL A O 1
ATOM 3472 N N . ALA A 1 477 ? 0.231 14.842 -1.407 1.00 92.00 477 ALA A N 1
ATOM 3473 C CA . ALA A 1 477 ? -0.748 15.331 -2.369 1.00 92.00 477 ALA A CA 1
ATOM 3474 C C . ALA A 1 477 ? -0.299 15.064 -3.815 1.00 92.00 477 ALA A C 1
ATOM 3476 O O . ALA A 1 477 ? 0.895 15.053 -4.123 1.00 92.00 477 ALA A O 1
ATOM 3477 N N . SER A 1 478 ? -1.266 14.884 -4.716 1.00 90.56 478 SER A N 1
ATOM 3478 C CA . SER A 1 478 ? -0.982 14.638 -6.134 1.00 90.56 478 SER A CA 1
ATOM 3479 C C . SER A 1 478 ? -0.174 15.794 -6.740 1.00 90.56 478 SER A C 1
ATOM 3481 O O . SER A 1 478 ? -0.571 16.957 -6.653 1.00 90.56 478 SER A O 1
ATOM 3483 N N . GLY A 1 479 ? 0.973 15.466 -7.336 1.00 86.8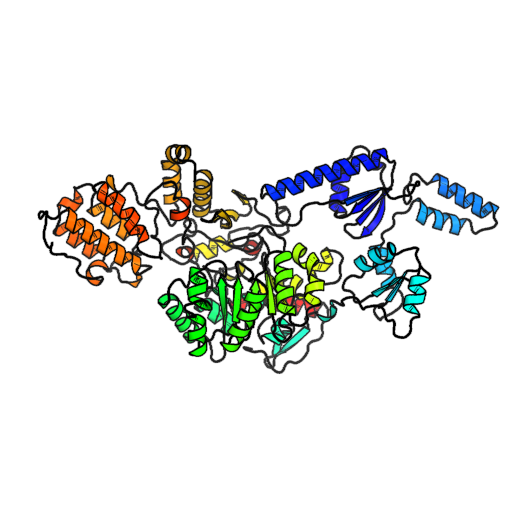8 479 GLY A N 1
ATOM 3484 C CA . GLY A 1 479 ? 1.922 16.408 -7.930 1.00 86.88 479 GLY A CA 1
ATOM 3485 C C . GLY A 1 479 ? 2.854 17.120 -6.942 1.00 86.88 479 GLY A C 1
ATOM 3486 O O . GLY A 1 479 ? 3.748 17.840 -7.387 1.00 86.88 479 GLY A O 1
ATOM 3487 N N . GLU A 1 480 ? 2.691 16.930 -5.630 1.00 91.00 480 GLU A N 1
ATOM 3488 C CA . GLU A 1 480 ? 3.573 17.518 -4.614 1.00 91.00 480 GLU A CA 1
ATOM 3489 C C . GLU A 1 480 ? 4.767 16.606 -4.291 1.00 91.00 480 GLU A C 1
ATOM 3491 O O . GLU A 1 480 ? 4.773 15.416 -4.615 1.00 91.00 480 GLU A O 1
ATOM 3496 N N . SER A 1 481 ? 5.795 17.181 -3.664 1.00 94.12 481 SER A N 1
ATOM 3497 C CA . SER A 1 481 ? 6.972 16.466 -3.165 1.00 94.12 481 SER A CA 1
ATOM 3498 C C . SER A 1 481 ? 7.200 16.800 -1.695 1.00 94.12 481 SER A C 1
ATOM 3500 O O . SER A 1 481 ? 7.350 17.971 -1.335 1.00 94.12 481 SER A O 1
ATOM 3502 N N . ILE A 1 482 ? 7.183 15.774 -0.845 1.00 94.75 482 ILE A N 1
ATOM 3503 C CA . ILE A 1 482 ? 7.321 15.879 0.610 1.00 94.75 482 ILE A CA 1
ATOM 3504 C C . ILE A 1 482 ? 8.071 14.640 1.109 1.00 94.75 482 ILE A C 1
ATOM 3506 O O . ILE A 1 482 ? 7.780 13.527 0.685 1.00 94.75 482 ILE A O 1
ATOM 3510 N N . GLY A 1 483 ? 9.051 14.812 2.003 1.00 94.94 483 GLY A N 1
ATOM 3511 C CA . GLY A 1 483 ? 9.775 13.678 2.600 1.00 94.94 483 GLY A CA 1
ATOM 3512 C C . GLY A 1 483 ? 10.606 12.854 1.606 1.00 94.94 483 GLY A C 1
ATOM 3513 O O . GLY A 1 483 ? 10.860 11.681 1.850 1.00 94.94 483 GLY A O 1
ATOM 3514 N N . GLY A 1 484 ? 10.994 13.436 0.464 1.00 96.31 484 GLY A N 1
ATOM 3515 C CA . GLY A 1 484 ? 11.654 12.708 -0.630 1.00 96.31 484 GLY A CA 1
ATOM 3516 C C . GLY A 1 484 ? 10.710 11.816 -1.449 1.00 96.31 484 GLY A C 1
ATOM 3517 O O . GLY A 1 484 ? 11.171 11.052 -2.291 1.00 96.31 484 GLY A O 1
ATOM 3518 N N . MET A 1 485 ? 9.400 11.933 -1.228 1.00 97.19 485 MET A N 1
ATOM 3519 C CA . MET A 1 485 ? 8.344 11.181 -1.901 1.00 97.19 485 MET A CA 1
ATOM 3520 C C . MET A 1 485 ? 7.458 12.113 -2.723 1.00 97.19 485 MET A C 1
ATOM 3522 O O . MET A 1 485 ? 7.221 13.259 -2.342 1.00 97.19 485 MET A O 1
ATOM 3526 N N . THR A 1 486 ? 6.905 11.611 -3.823 1.00 95.62 486 THR A N 1
ATOM 3527 C CA . THR A 1 486 ? 5.900 12.315 -4.626 1.00 95.62 486 THR A CA 1
ATOM 3528 C C . THR A 1 486 ? 4.746 11.380 -4.995 1.00 95.62 486 THR A C 1
ATOM 3530 O O . THR A 1 486 ? 4.939 10.172 -5.141 1.00 95.62 486 THR A O 1
ATOM 3533 N N . SER A 1 487 ? 3.541 11.932 -5.145 1.00 93.94 487 SER A N 1
ATOM 3534 C CA . SER A 1 487 ? 2.400 11.234 -5.751 1.00 93.94 487 SER A CA 1
ATOM 3535 C C . SER A 1 487 ? 2.276 11.688 -7.207 1.00 93.94 487 SER A C 1
ATOM 3537 O O . SER A 1 487 ? 1.801 12.789 -7.491 1.00 93.94 487 SER A O 1
ATOM 3539 N N . GLY A 1 488 ? 2.769 10.864 -8.128 1.00 88.38 488 GLY A N 1
ATOM 3540 C CA . GLY A 1 488 ? 2.654 11.067 -9.570 1.00 88.38 488 GLY A CA 1
ATOM 3541 C C . GLY A 1 488 ? 1.488 10.276 -10.168 1.00 88.38 488 GLY A C 1
ATOM 3542 O O . GLY A 1 488 ? 0.657 9.707 -9.462 1.00 88.38 488 GLY A O 1
ATOM 3543 N N . LEU A 1 489 ? 1.441 10.205 -11.497 1.00 88.50 489 LEU A N 1
ATOM 3544 C CA . LEU A 1 489 ? 0.529 9.343 -12.236 1.00 88.50 489 LEU A CA 1
ATOM 3545 C C . LEU A 1 489 ? 1.290 8.268 -13.027 1.00 88.50 489 LEU A C 1
ATOM 3547 O O . LEU A 1 489 ? 2.428 8.439 -13.480 1.00 88.50 489 LEU A O 1
ATOM 3551 N N . SER A 1 490 ? 0.634 7.133 -13.231 1.00 88.19 490 SER A N 1
ATOM 3552 C CA . SER A 1 490 ? 1.065 6.113 -14.183 1.00 88.19 490 SER A CA 1
ATOM 3553 C C . SER A 1 490 ? 0.688 6.495 -15.621 1.00 88.19 490 SER A C 1
ATOM 3555 O O . SER A 1 490 ? -0.045 7.456 -15.866 1.00 88.19 490 SER A O 1
ATOM 3557 N N . HIS A 1 491 ? 1.135 5.705 -16.602 1.00 82.06 491 HIS A N 1
ATOM 3558 C CA . HIS A 1 491 ? 0.735 5.881 -18.006 1.00 82.06 491 HIS A CA 1
ATOM 3559 C C . HIS A 1 491 ? -0.784 5.716 -18.228 1.00 82.06 491 HIS A C 1
ATOM 3561 O O . HIS A 1 491 ? -1.315 6.216 -19.216 1.00 82.06 491 HIS A O 1
ATOM 3567 N N . LEU A 1 492 ? -1.496 5.066 -17.297 1.00 83.81 492 LEU A N 1
ATOM 3568 C CA . LEU A 1 492 ? -2.962 4.950 -17.286 1.00 83.81 492 LEU A CA 1
ATOM 3569 C C . LEU A 1 492 ? -3.648 6.064 -16.479 1.00 83.81 492 LEU A C 1
ATOM 3571 O O . LEU A 1 492 ? -4.855 6.002 -16.252 1.00 83.81 492 LEU A O 1
ATOM 3575 N N . ARG A 1 493 ? -2.897 7.081 -16.035 1.00 84.44 493 ARG A N 1
ATOM 3576 C CA . ARG A 1 493 ? -3.370 8.185 -15.182 1.00 84.44 493 ARG A CA 1
ATOM 3577 C C . ARG A 1 493 ? -3.922 7.742 -13.817 1.00 84.44 493 ARG A C 1
ATOM 3579 O O . ARG A 1 493 ? -4.718 8.462 -13.213 1.00 84.44 493 ARG A O 1
ATOM 3586 N N . ALA A 1 494 ? -3.502 6.574 -13.332 1.00 88.81 494 ALA A N 1
ATOM 3587 C CA . ALA A 1 494 ? -3.745 6.142 -11.958 1.00 88.81 494 ALA A CA 1
ATOM 3588 C C . ALA A 1 494 ? -2.671 6.726 -11.031 1.00 88.81 494 ALA A C 1
ATOM 3590 O O . ALA A 1 494 ? -1.526 6.869 -11.456 1.00 88.81 494 ALA A O 1
ATOM 3591 N N . ASP A 1 495 ? -3.037 7.064 -9.795 1.00 91.69 495 ASP A N 1
ATOM 3592 C CA . ASP A 1 495 ? -2.103 7.627 -8.816 1.00 91.69 495 ASP A CA 1
ATOM 3593 C C . ASP A 1 495 ? -1.010 6.601 -8.444 1.00 91.69 495 ASP A C 1
ATOM 3595 O O . ASP A 1 495 ? -1.284 5.403 -8.301 1.00 91.69 495 ASP A O 1
ATOM 3599 N N . LEU A 1 496 ? 0.239 7.065 -8.337 1.00 93.38 496 LEU A N 1
ATOM 3600 C CA . LEU A 1 496 ? 1.419 6.236 -8.087 1.00 93.38 496 LEU A CA 1
ATOM 3601 C C . LEU A 1 496 ? 2.418 6.975 -7.189 1.00 93.38 496 LEU A C 1
ATOM 3603 O O . LEU A 1 496 ? 2.821 8.092 -7.517 1.00 93.38 496 LEU A O 1
ATOM 3607 N N . TYR A 1 497 ? 2.874 6.341 -6.108 1.00 96.50 497 TYR A N 1
ATOM 3608 C CA . TYR A 1 497 ? 3.970 6.896 -5.316 1.00 96.50 497 TYR A CA 1
ATOM 3609 C C . TYR A 1 497 ? 5.315 6.566 -5.934 1.00 96.50 497 TYR A C 1
ATOM 3611 O O . TYR A 1 497 ? 5.557 5.437 -6.365 1.00 96.50 497 TYR A O 1
ATOM 3619 N N . GLU A 1 498 ? 6.199 7.555 -5.931 1.00 96.69 498 GLU A N 1
ATOM 3620 C CA . GLU A 1 498 ? 7.573 7.416 -6.387 1.00 96.69 498 GLU A CA 1
ATOM 3621 C C . GLU A 1 498 ? 8.536 8.277 -5.556 1.00 96.69 498 GLU A C 1
ATOM 3623 O O . GLU A 1 498 ? 8.139 9.277 -4.953 1.00 96.69 498 GLU A O 1
ATOM 3628 N N . ILE A 1 499 ? 9.806 7.871 -5.507 1.00 97.81 499 ILE A N 1
ATOM 3629 C CA . ILE A 1 499 ? 10.898 8.682 -4.948 1.00 97.81 499 ILE A CA 1
ATOM 3630 C C . ILE A 1 499 ? 11.061 9.950 -5.788 1.00 97.81 499 ILE A C 1
ATOM 3632 O O . ILE A 1 499 ? 11.087 9.878 -7.016 1.00 97.81 499 ILE A O 1
ATOM 3636 N N . ASP A 1 500 ? 11.220 11.111 -5.149 1.00 97.25 500 ASP A N 1
ATOM 3637 C CA . ASP A 1 500 ? 11.380 12.394 -5.842 1.00 97.25 500 ASP A CA 1
ATOM 3638 C C . ASP A 1 500 ? 12.802 12.612 -6.403 1.00 97.25 500 ASP A C 1
ATOM 3640 O O . ASP A 1 500 ? 13.593 13.417 -5.907 1.00 97.25 500 ASP A O 1
ATOM 3644 N N . ASN A 1 501 ? 13.125 11.900 -7.481 1.00 97.56 501 ASN A N 1
ATOM 3645 C CA . ASN A 1 501 ? 14.382 11.999 -8.231 1.00 97.56 501 ASN A CA 1
ATOM 3646 C C . ASN A 1 501 ? 14.172 12.557 -9.661 1.00 97.56 501 ASN A C 1
ATOM 3648 O O . ASN A 1 501 ? 13.111 13.105 -9.983 1.00 97.56 501 ASN A O 1
ATOM 3652 N N . SER A 1 502 ? 15.183 12.480 -10.539 1.00 97.81 502 SER A N 1
ATOM 3653 C CA . SER A 1 502 ? 15.055 12.966 -11.927 1.00 97.81 502 SER A CA 1
ATOM 3654 C C . SER A 1 502 ? 13.954 12.252 -12.713 1.00 97.81 502 SER A C 1
ATOM 3656 O O . SER A 1 502 ? 13.255 12.910 -13.486 1.00 97.81 502 SER A O 1
ATOM 3658 N N . SER A 1 503 ? 13.741 10.953 -12.475 1.00 96.75 503 SER A N 1
ATOM 3659 C CA . SER A 1 503 ? 12.636 10.192 -13.073 1.00 96.75 503 SER A CA 1
ATOM 3660 C C . SER A 1 503 ? 11.269 10.770 -12.692 1.00 96.75 503 SER A C 1
ATOM 3662 O O . SER A 1 503 ? 10.465 11.091 -13.569 1.00 96.75 503 SER A O 1
ATOM 3664 N N . ALA A 1 504 ? 11.029 11.014 -11.402 1.00 95.69 504 ALA A N 1
ATOM 3665 C CA . ALA A 1 504 ? 9.781 11.609 -10.922 1.00 95.69 504 ALA A CA 1
ATOM 3666 C C . ALA A 1 504 ? 9.565 13.048 -11.426 1.00 95.69 504 ALA A C 1
ATOM 3668 O O . ALA A 1 504 ? 8.455 13.435 -11.799 1.00 95.69 504 ALA A O 1
ATOM 3669 N N . ARG A 1 505 ? 10.634 13.851 -11.513 1.00 95.81 505 ARG A N 1
ATOM 3670 C CA . ARG A 1 505 ? 10.569 15.197 -12.109 1.00 95.81 505 ARG A CA 1
ATOM 3671 C C . ARG A 1 505 ? 10.153 15.151 -13.581 1.00 95.81 505 ARG A C 1
ATOM 3673 O O . ARG A 1 505 ? 9.294 15.934 -13.984 1.00 95.81 505 ARG A O 1
ATOM 3680 N N . ALA A 1 506 ? 10.717 14.228 -14.364 1.00 95.94 506 ALA A N 1
ATOM 3681 C CA . ALA A 1 506 ? 10.326 14.024 -15.757 1.00 95.94 506 ALA A CA 1
ATOM 3682 C C . ALA A 1 506 ? 8.870 13.539 -15.868 1.00 95.94 506 ALA A C 1
ATOM 3684 O O . ALA A 1 506 ? 8.104 14.093 -16.651 1.00 95.94 506 ALA A O 1
ATOM 3685 N N . SER A 1 507 ? 8.465 12.581 -15.028 1.00 94.12 507 SER A N 1
ATOM 3686 C CA . SER A 1 507 ? 7.088 12.078 -14.916 1.00 94.12 507 SER A CA 1
ATOM 3687 C C . SER A 1 507 ? 6.071 13.211 -14.747 1.00 94.12 507 SER A C 1
ATOM 3689 O O . SER A 1 507 ? 5.113 13.309 -15.517 1.00 94.12 507 SER A O 1
ATOM 3691 N N . ARG A 1 508 ? 6.299 14.110 -13.777 1.00 92.94 508 ARG A N 1
ATOM 3692 C CA . ARG A 1 508 ? 5.412 15.253 -13.500 1.00 92.94 508 ARG A CA 1
ATOM 3693 C C . ARG A 1 508 ? 5.362 16.247 -14.657 1.00 92.94 508 ARG A C 1
ATOM 3695 O O . ARG A 1 508 ? 4.271 16.668 -15.030 1.00 92.94 508 ARG A O 1
ATOM 3702 N N . LEU A 1 509 ? 6.510 16.573 -15.254 1.00 94.38 509 LEU A N 1
ATOM 3703 C CA . LEU A 1 509 ? 6.568 17.458 -16.421 1.00 94.38 509 LEU A CA 1
ATOM 3704 C C . LEU A 1 509 ? 5.789 16.874 -17.610 1.00 94.38 509 LEU A C 1
ATOM 3706 O O . LEU A 1 509 ? 5.011 17.576 -18.251 1.00 94.38 509 LEU A O 1
ATOM 3710 N N . ILE A 1 510 ? 5.954 15.577 -17.886 1.00 92.75 510 ILE A N 1
ATOM 3711 C CA . ILE A 1 510 ? 5.224 14.893 -18.960 1.00 92.75 510 ILE A CA 1
ATOM 3712 C C . ILE A 1 510 ? 3.718 14.929 -18.682 1.00 92.75 510 ILE A C 1
ATOM 3714 O O . ILE A 1 510 ? 2.942 15.211 -19.587 1.00 92.75 510 ILE A O 1
ATOM 3718 N N . GLN A 1 511 ? 3.285 14.678 -17.446 1.00 89.81 511 GLN A N 1
ATOM 3719 C CA . GLN A 1 511 ? 1.865 14.725 -17.079 1.00 89.81 511 GLN A CA 1
ATOM 3720 C C . GLN A 1 511 ? 1.262 16.128 -17.177 1.00 89.81 511 GLN A C 1
ATOM 3722 O O . GLN A 1 511 ? 0.103 16.252 -17.566 1.00 89.81 511 GLN A O 1
ATOM 3727 N N . GLU A 1 512 ? 2.032 17.163 -16.837 1.00 90.44 512 GLU A N 1
ATOM 3728 C CA . GLU A 1 512 ? 1.622 18.564 -16.971 1.00 90.44 512 GLU A CA 1
ATOM 3729 C C . GLU A 1 512 ? 1.333 18.925 -18.435 1.00 90.44 512 GLU A C 1
ATOM 3731 O O . GLU A 1 512 ? 0.371 19.636 -18.719 1.00 90.44 512 GLU A O 1
ATOM 3736 N N . LEU A 1 513 ? 2.157 18.425 -19.360 1.00 92.12 513 LEU A N 1
ATOM 3737 C CA . LEU A 1 513 ? 2.121 18.811 -20.772 1.00 92.12 513 LEU A CA 1
ATOM 3738 C C . LEU A 1 513 ? 1.281 17.876 -21.650 1.00 92.12 513 LEU A C 1
ATOM 3740 O O . LEU A 1 513 ? 0.754 18.299 -22.679 1.00 92.12 513 LEU A O 1
ATOM 3744 N N . ALA A 1 514 ? 1.157 16.603 -21.281 1.00 87.81 514 ALA A N 1
ATOM 3745 C CA . ALA A 1 514 ? 0.552 15.593 -22.136 1.00 87.81 514 ALA A CA 1
ATOM 3746 C C . ALA A 1 514 ? -0.928 15.874 -22.437 1.00 87.81 514 ALA A C 1
ATOM 3748 O O . ALA A 1 514 ? -1.788 15.892 -21.551 1.00 87.81 514 ALA A O 1
ATOM 3749 N N . GLY A 1 515 ? -1.234 15.990 -23.730 1.00 86.31 515 GLY A N 1
ATOM 3750 C CA . GLY A 1 515 ? -2.565 16.319 -24.242 1.00 86.31 515 GLY A CA 1
ATOM 3751 C C . GLY A 1 515 ? -2.745 17.789 -24.632 1.00 86.31 515 GLY A C 1
ATOM 3752 O O . GLY A 1 515 ? -3.798 18.125 -25.169 1.00 86.31 515 GLY A O 1
ATOM 3753 N N . ASP A 1 516 ? -1.738 18.643 -24.416 1.00 92.25 516 ASP A N 1
ATOM 3754 C CA . ASP A 1 516 ? -1.671 20.004 -24.956 1.00 92.25 516 ASP A CA 1
ATOM 3755 C C . ASP A 1 516 ? -0.508 20.113 -25.953 1.00 92.25 516 ASP A C 1
ATOM 3757 O O . ASP A 1 516 ? 0.633 20.404 -25.595 1.00 92.25 516 ASP A O 1
ATOM 3761 N N . GLU A 1 517 ? -0.801 19.889 -27.236 1.00 91.50 517 GLU A N 1
ATOM 3762 C CA . GLU A 1 517 ? 0.199 19.930 -28.312 1.00 91.50 517 GLU A CA 1
ATOM 3763 C C . GLU A 1 517 ? 0.928 21.279 -28.399 1.00 91.50 517 GLU A C 1
ATOM 3765 O O . GLU A 1 517 ? 2.114 21.324 -28.729 1.00 91.50 517 GLU A O 1
ATOM 3770 N N . THR A 1 518 ? 0.249 22.383 -28.067 1.00 93.06 518 THR A N 1
ATOM 3771 C CA . THR A 1 518 ? 0.854 23.721 -28.121 1.00 93.06 518 THR A CA 1
ATOM 3772 C C . THR A 1 518 ? 1.863 23.893 -26.991 1.00 93.06 518 THR A C 1
ATOM 3774 O O . THR A 1 518 ? 2.979 24.362 -27.228 1.00 93.06 518 THR A O 1
ATOM 3777 N N . ALA A 1 519 ? 1.505 23.479 -25.772 1.00 94.00 519 ALA A N 1
ATOM 3778 C CA . ALA A 1 519 ? 2.412 23.508 -24.629 1.00 94.00 519 ALA A CA 1
ATOM 3779 C C . ALA A 1 519 ? 3.593 22.542 -24.814 1.00 94.00 519 ALA A C 1
ATOM 3781 O O . ALA A 1 519 ? 4.737 22.917 -24.553 1.00 94.00 519 ALA A O 1
ATOM 3782 N N . MET A 1 520 ? 3.336 21.334 -25.326 1.00 93.62 520 MET A N 1
ATOM 3783 C CA . MET A 1 520 ? 4.371 20.349 -25.647 1.00 93.62 520 MET A CA 1
ATOM 3784 C C . MET A 1 520 ? 5.360 20.872 -26.689 1.00 93.62 520 MET A C 1
ATOM 3786 O O . MET A 1 520 ? 6.566 20.738 -26.498 1.00 93.62 520 MET A O 1
ATOM 3790 N N . ALA A 1 521 ? 4.880 21.513 -27.759 1.00 93.56 521 ALA A N 1
ATOM 3791 C CA . ALA A 1 521 ? 5.750 22.120 -28.763 1.00 93.56 521 ALA A CA 1
ATOM 3792 C C . ALA A 1 521 ? 6.580 23.273 -28.175 1.00 93.56 521 ALA A C 1
ATOM 3794 O O . ALA A 1 521 ? 7.786 23.353 -28.409 1.00 93.56 521 ALA A O 1
ATOM 3795 N N . ALA A 1 522 ? 5.961 24.139 -27.366 1.00 96.06 522 ALA A N 1
ATOM 3796 C CA . ALA A 1 522 ? 6.635 25.278 -26.743 1.00 96.06 522 ALA A CA 1
ATOM 3797 C C . ALA A 1 522 ? 7.705 24.865 -25.714 1.00 96.06 522 ALA A C 1
ATOM 3799 O O . ALA A 1 522 ? 8.715 25.553 -25.574 1.00 96.06 522 ALA A O 1
ATOM 3800 N N . ARG A 1 523 ? 7.497 23.746 -25.007 1.00 96.56 523 ARG A N 1
ATOM 3801 C CA . ARG A 1 523 ? 8.391 23.220 -23.956 1.00 96.56 523 ARG A CA 1
ATOM 3802 C C . ARG A 1 523 ? 9.095 21.924 -24.369 1.00 96.56 523 ARG A C 1
ATOM 3804 O O . ARG A 1 523 ? 9.564 21.167 -23.522 1.00 96.56 523 ARG A O 1
ATOM 3811 N N . ARG A 1 524 ? 9.222 21.673 -25.677 1.00 95.50 524 ARG A N 1
ATOM 3812 C CA . ARG A 1 524 ? 9.831 20.446 -26.214 1.00 95.50 524 ARG A CA 1
ATOM 3813 C C . ARG A 1 524 ? 11.245 20.213 -25.685 1.00 95.50 524 ARG A C 1
ATOM 3815 O O . ARG A 1 524 ? 11.553 19.113 -25.239 1.00 95.50 524 ARG A O 1
ATOM 3822 N N . GLN A 1 525 ? 12.086 21.247 -25.711 1.00 97.00 525 GLN A N 1
ATOM 3823 C CA . GLN A 1 525 ? 13.470 21.133 -25.247 1.00 97.00 525 GLN A CA 1
ATOM 3824 C C . GLN A 1 525 ? 13.544 20.816 -23.749 1.00 97.00 525 GLN A C 1
ATOM 3826 O O . GLN A 1 525 ? 14.334 19.976 -23.342 1.00 97.00 525 GLN A O 1
ATOM 3831 N N . GLU A 1 526 ? 12.669 21.418 -22.941 1.00 97.56 526 GLU A N 1
ATOM 3832 C CA . GLU A 1 526 ? 12.591 21.141 -21.504 1.00 97.56 526 GLU A CA 1
ATOM 3833 C C . GLU A 1 526 ? 12.240 19.670 -21.232 1.00 97.56 526 GLU A C 1
ATOM 3835 O O . GLU A 1 526 ? 12.850 19.042 -20.368 1.00 97.56 526 GLU A O 1
ATOM 3840 N N . MET A 1 527 ? 11.310 19.092 -22.006 1.00 96.62 527 MET A N 1
ATOM 3841 C CA . MET A 1 527 ? 11.004 17.660 -21.923 1.00 96.62 527 MET A CA 1
ATOM 3842 C C . MET A 1 527 ? 12.205 16.799 -22.315 1.00 96.62 527 MET A C 1
ATOM 3844 O O . MET A 1 527 ? 12.513 15.847 -21.607 1.00 96.62 527 MET A O 1
ATOM 3848 N N . ILE A 1 528 ? 12.900 17.124 -23.408 1.00 97.44 528 ILE A N 1
ATOM 3849 C CA . ILE A 1 528 ? 14.090 16.378 -23.851 1.00 97.44 528 ILE A CA 1
ATOM 3850 C C . ILE A 1 528 ? 15.182 16.414 -22.775 1.00 97.44 528 ILE A C 1
ATOM 3852 O O . ILE A 1 528 ? 15.729 15.367 -22.425 1.00 97.44 528 ILE A O 1
ATOM 3856 N N . ASP A 1 529 ? 15.443 17.586 -22.196 1.00 98.19 529 ASP A N 1
ATOM 3857 C CA . ASP A 1 529 ? 16.432 17.768 -21.131 1.00 98.19 529 ASP A CA 1
ATOM 3858 C C . ASP A 1 529 ? 16.052 17.000 -19.854 1.00 98.19 529 ASP A C 1
ATOM 3860 O O . ASP A 1 529 ? 16.926 16.502 -19.140 1.00 98.19 529 ASP A O 1
ATOM 3864 N N . ALA A 1 530 ? 14.753 16.889 -19.553 1.00 97.88 530 ALA A N 1
ATOM 3865 C CA . ALA A 1 530 ? 14.256 16.074 -18.449 1.00 97.88 530 ALA A CA 1
ATOM 3866 C C . ALA A 1 530 ? 14.415 14.574 -18.741 1.00 97.88 530 ALA A C 1
ATOM 3868 O O . ALA A 1 530 ? 14.965 13.854 -17.910 1.00 97.88 530 ALA A O 1
ATOM 3869 N N . LEU A 1 531 ? 14.006 14.114 -19.928 1.00 97.69 531 LEU A N 1
ATOM 3870 C CA . LEU A 1 531 ? 14.127 12.722 -20.373 1.00 97.69 531 LEU A CA 1
ATOM 3871 C C . LEU A 1 531 ? 15.583 12.244 -20.364 1.00 97.69 531 LEU A C 1
ATOM 3873 O O . LEU A 1 531 ? 15.851 11.129 -19.920 1.00 97.69 531 LEU A O 1
ATOM 3877 N N . ALA A 1 532 ? 16.523 13.089 -20.796 1.00 97.69 532 ALA A N 1
ATOM 3878 C CA . ALA A 1 532 ? 17.956 12.789 -20.829 1.00 97.69 532 ALA A CA 1
ATOM 3879 C C . ALA A 1 532 ? 18.560 12.477 -19.446 1.00 97.69 532 ALA A C 1
ATOM 3881 O O . ALA A 1 532 ? 19.596 11.823 -19.362 1.00 97.69 532 ALA A O 1
ATOM 3882 N N . LYS A 1 533 ? 17.910 12.915 -18.359 1.00 98.00 533 LYS A N 1
ATOM 3883 C CA . LYS A 1 533 ? 18.303 12.609 -16.973 1.00 98.00 533 LYS A CA 1
ATOM 3884 C C . LYS A 1 533 ? 17.652 11.336 -16.430 1.00 98.00 533 LYS A C 1
ATOM 3886 O O . LYS A 1 533 ? 17.808 11.035 -15.253 1.00 98.00 533 LYS A O 1
ATOM 3891 N N . THR A 1 534 ? 16.896 10.612 -17.249 1.00 97.75 534 THR A N 1
ATOM 3892 C CA . THR A 1 534 ? 16.201 9.384 -16.850 1.00 97.75 534 THR A CA 1
ATOM 3893 C C . THR A 1 534 ? 16.794 8.164 -17.541 1.00 97.75 534 THR A C 1
ATOM 3895 O O . THR A 1 534 ? 17.573 8.277 -18.485 1.00 97.75 534 THR A O 1
ATOM 3898 N N . ALA A 1 535 ? 16.365 6.981 -17.111 1.00 96.00 535 ALA A N 1
ATOM 3899 C CA . ALA A 1 535 ? 16.684 5.720 -17.769 1.00 96.00 535 ALA A CA 1
ATOM 3900 C C . ALA A 1 535 ? 16.021 5.559 -19.156 1.00 96.00 535 ALA A C 1
ATOM 3902 O O . ALA A 1 535 ? 16.294 4.585 -19.850 1.00 96.00 535 ALA A O 1
ATOM 3903 N N . LYS A 1 536 ? 15.150 6.499 -19.559 1.00 96.69 536 LYS A N 1
ATOM 3904 C CA . LYS A 1 536 ? 14.469 6.529 -20.860 1.00 96.69 536 LYS A CA 1
ATOM 3905 C C . LYS A 1 536 ? 14.657 7.877 -21.562 1.00 96.69 536 LYS A C 1
ATOM 3907 O O . LYS A 1 536 ? 13.728 8.692 -21.592 1.00 96.69 536 LYS A O 1
ATOM 3912 N N . PRO A 1 537 ? 15.845 8.131 -22.131 1.00 97.25 537 PRO A N 1
ATOM 3913 C CA . PRO A 1 537 ? 16.112 9.368 -22.848 1.00 97.25 537 PRO A CA 1
ATOM 3914 C C . PRO A 1 537 ? 15.285 9.469 -24.134 1.00 97.25 537 PRO A C 1
ATOM 3916 O O . PRO A 1 537 ? 14.795 8.469 -24.667 1.00 97.25 537 PRO A O 1
ATOM 3919 N N . TYR A 1 538 ? 15.164 10.688 -24.664 1.00 98.06 538 TYR A N 1
ATOM 3920 C CA . TYR A 1 538 ? 14.721 10.874 -26.042 1.00 98.06 538 TYR A CA 1
ATOM 3921 C C . TYR A 1 538 ? 15.746 10.251 -26.997 1.00 98.06 538 TYR A C 1
ATOM 3923 O O . TYR A 1 538 ? 16.956 10.415 -26.810 1.00 98.06 538 TYR A O 1
ATOM 3931 N N . PHE A 1 539 ? 15.265 9.521 -28.003 1.00 98.31 539 PHE A N 1
ATOM 3932 C CA . PHE A 1 539 ? 16.127 8.874 -28.987 1.00 98.31 539 PHE A CA 1
ATOM 3933 C C . PHE A 1 539 ? 16.924 9.910 -29.792 1.00 98.31 539 PHE A C 1
ATOM 3935 O O . PHE A 1 539 ? 18.131 9.751 -29.974 1.00 98.31 539 PHE A O 1
ATOM 3942 N N . GLY A 1 540 ? 16.250 10.994 -30.184 1.00 96.88 540 GLY A N 1
ATOM 3943 C CA . GLY A 1 540 ? 16.758 12.059 -31.042 1.00 96.88 540 GLY A CA 1
ATOM 3944 C C . GLY A 1 540 ? 15.903 12.209 -32.300 1.00 96.88 540 GLY A C 1
ATOM 3945 O O . GLY A 1 540 ? 15.085 11.346 -32.616 1.00 96.88 540 GLY A O 1
ATOM 3946 N N . ASP A 1 541 ? 16.090 13.313 -33.018 1.00 96.94 541 ASP A N 1
ATOM 3947 C CA . ASP A 1 541 ? 15.393 13.566 -34.278 1.00 96.94 541 ASP A CA 1
ATOM 3948 C C . ASP A 1 541 ? 16.020 12.712 -35.389 1.00 96.94 541 ASP A C 1
ATOM 3950 O O . ASP A 1 541 ? 17.082 13.030 -35.914 1.00 96.94 541 ASP A O 1
ATOM 3954 N N . VAL A 1 542 ? 15.384 11.575 -35.703 1.00 97.69 542 VAL A N 1
ATOM 3955 C CA . VAL A 1 542 ? 15.939 10.540 -36.601 1.00 97.69 542 VAL A CA 1
ATOM 3956 C C . VAL A 1 542 ? 16.260 11.092 -37.993 1.00 97.69 542 VAL A C 1
ATOM 3958 O O . VAL A 1 542 ? 17.279 10.722 -38.564 1.00 97.69 542 VAL A O 1
ATOM 3961 N N . GLU A 1 543 ? 15.452 12.018 -38.513 1.00 97.69 543 GLU A N 1
ATOM 3962 C CA . GLU A 1 543 ? 15.683 12.682 -39.810 1.00 97.69 543 GLU A CA 1
ATOM 3963 C C . GLU A 1 543 ? 16.966 13.541 -39.836 1.00 97.69 543 GLU A C 1
ATOM 3965 O O . GLU A 1 543 ? 17.503 13.828 -40.906 1.00 97.69 543 GLU A O 1
ATOM 3970 N N . GLU A 1 544 ? 17.487 13.934 -38.669 1.00 97.81 544 GLU A N 1
ATOM 3971 C CA . GLU A 1 544 ? 18.749 14.673 -38.532 1.00 97.81 544 GLU A CA 1
ATOM 3972 C C . GLU A 1 544 ? 19.963 13.747 -38.341 1.00 97.81 544 GLU A C 1
ATOM 3974 O O . GLU A 1 544 ? 21.107 14.209 -38.356 1.00 97.81 544 GLU A O 1
ATOM 3979 N N . MET A 1 545 ? 19.737 12.440 -38.176 1.00 98.56 545 MET A N 1
ATOM 3980 C CA . MET A 1 545 ? 20.789 11.433 -38.055 1.00 98.56 545 MET A CA 1
ATOM 3981 C C . MET A 1 545 ? 21.181 10.881 -39.423 1.00 98.56 545 MET A C 1
ATOM 3983 O O . MET A 1 545 ? 20.364 10.772 -40.337 1.00 98.56 545 MET A O 1
ATOM 3987 N N . THR A 1 546 ? 22.429 10.442 -39.553 1.00 98.75 546 THR A N 1
ATOM 3988 C CA . THR A 1 546 ? 22.817 9.533 -40.636 1.00 98.75 546 THR A CA 1
ATOM 3989 C C . THR A 1 546 ? 22.359 8.105 -40.337 1.00 98.75 546 THR A C 1
ATOM 3991 O O . THR A 1 546 ? 22.150 7.749 -39.177 1.00 98.75 546 THR A O 1
ATOM 3994 N N . TYR A 1 547 ? 22.223 7.247 -41.354 1.00 98.69 547 TYR A N 1
ATOM 3995 C CA . TYR A 1 547 ? 21.825 5.845 -41.130 1.00 98.69 547 TYR A CA 1
ATOM 3996 C C . TYR A 1 547 ? 22.764 5.102 -40.170 1.00 98.69 547 TYR A C 1
ATOM 3998 O O . TYR A 1 547 ? 22.303 4.298 -39.361 1.00 98.69 547 TYR A O 1
ATOM 4006 N N . LEU A 1 548 ? 24.069 5.396 -40.216 1.00 98.62 548 LEU A N 1
ATOM 4007 C CA . LEU A 1 548 ? 25.022 4.833 -39.262 1.00 98.62 548 LEU A CA 1
ATOM 4008 C C . LEU A 1 548 ? 24.779 5.374 -37.847 1.00 98.62 548 LEU A C 1
ATOM 4010 O O . LEU A 1 548 ? 24.720 4.586 -36.913 1.00 98.62 548 LEU A O 1
ATOM 4014 N N . GLN A 1 549 ? 24.570 6.687 -37.682 1.00 98.69 549 GLN A N 1
ATOM 4015 C CA . GLN A 1 549 ? 24.240 7.277 -36.376 1.00 98.69 549 GLN A CA 1
ATOM 4016 C C . GLN A 1 549 ? 22.947 6.700 -35.790 1.00 98.69 549 GLN A C 1
ATOM 4018 O O . GLN A 1 549 ? 22.895 6.435 -34.593 1.00 98.69 549 GLN A O 1
ATOM 4023 N N . TRP A 1 550 ? 21.932 6.460 -36.623 1.00 98.62 550 TRP A N 1
ATOM 4024 C CA . TRP A 1 550 ? 20.666 5.859 -36.208 1.00 98.62 550 TRP A CA 1
ATOM 4025 C C . TRP A 1 550 ? 20.858 4.434 -35.666 1.00 98.62 550 TRP A C 1
ATOM 4027 O O . TRP A 1 550 ? 20.410 4.136 -34.556 1.00 98.62 550 TRP A O 1
ATOM 4037 N N . ALA A 1 551 ? 21.581 3.577 -36.395 1.00 98.50 551 ALA A N 1
ATOM 4038 C CA . ALA A 1 551 ? 21.898 2.222 -35.942 1.00 98.50 551 ALA A CA 1
ATOM 4039 C C . ALA A 1 551 ? 22.788 2.221 -34.689 1.00 98.50 551 ALA A C 1
ATOM 4041 O O . ALA A 1 551 ? 22.516 1.485 -33.740 1.00 98.50 551 ALA A O 1
ATOM 4042 N N . THR A 1 552 ? 23.811 3.081 -34.648 1.00 98.38 552 THR A N 1
ATOM 4043 C CA . THR A 1 552 ? 24.692 3.229 -33.483 1.00 98.38 552 THR A CA 1
ATOM 4044 C C . THR A 1 552 ? 23.910 3.662 -32.247 1.00 98.38 552 THR A C 1
ATOM 4046 O O . THR A 1 552 ? 24.071 3.058 -31.192 1.00 98.38 552 THR A O 1
ATOM 4049 N N . ARG A 1 553 ? 23.017 4.650 -32.371 1.00 98.25 553 ARG A N 1
ATOM 4050 C CA . ARG A 1 553 ? 22.196 5.136 -31.254 1.00 98.25 553 ARG A CA 1
ATOM 4051 C C . ARG A 1 553 ? 21.240 4.066 -30.729 1.00 98.25 553 ARG A C 1
ATOM 4053 O O . ARG A 1 553 ? 21.017 3.980 -29.525 1.00 98.25 553 ARG A O 1
ATOM 4060 N N . TYR A 1 554 ? 20.685 3.239 -31.616 1.00 98.50 554 TYR A N 1
ATOM 4061 C CA . TYR A 1 554 ? 19.857 2.104 -31.212 1.00 98.50 554 TYR A CA 1
ATOM 4062 C C . TYR A 1 554 ? 20.652 1.096 -30.376 1.00 98.50 554 TYR A C 1
ATOM 4064 O O . TYR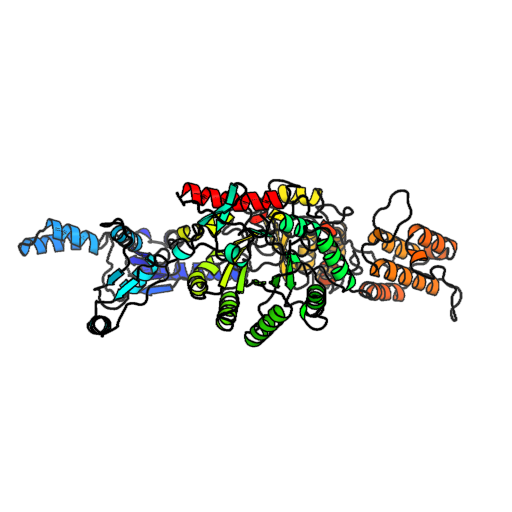 A 1 554 ? 20.199 0.715 -29.294 1.00 98.50 554 TYR A O 1
ATOM 4072 N N . ALA A 1 555 ? 21.838 0.701 -30.850 1.00 96.88 555 ALA A N 1
ATOM 4073 C CA . ALA A 1 555 ? 22.717 -0.217 -30.131 1.00 96.88 555 ALA A CA 1
ATOM 4074 C C . ALA A 1 555 ? 23.159 0.363 -28.776 1.00 96.88 555 ALA A C 1
ATOM 4076 O O . ALA A 1 555 ? 23.015 -0.312 -27.763 1.00 96.88 555 ALA A O 1
ATOM 4077 N N . GLU A 1 556 ? 23.584 1.631 -28.739 1.00 95.25 556 GLU A N 1
ATOM 4078 C CA . GLU A 1 556 ? 24.005 2.340 -27.518 1.00 95.25 556 GLU A CA 1
ATOM 4079 C C . GLU A 1 556 ? 22.947 2.280 -26.404 1.00 95.25 556 GLU A C 1
ATOM 4081 O O . GLU A 1 556 ? 23.278 2.134 -25.231 1.00 95.25 556 GLU A O 1
ATOM 4086 N N . LEU A 1 557 ? 21.664 2.396 -26.761 1.00 95.62 557 LEU A N 1
ATOM 4087 C CA . LEU A 1 557 ? 20.572 2.424 -25.789 1.00 95.62 557 LEU A CA 1
ATOM 4088 C C . LEU A 1 557 ? 20.034 1.034 -25.426 1.00 95.62 557 LEU A C 1
ATOM 4090 O O . LEU A 1 557 ? 19.454 0.875 -24.352 1.00 95.62 557 LEU A O 1
ATOM 4094 N N . CYS A 1 558 ? 20.178 0.039 -26.305 1.00 95.50 558 CYS A N 1
ATOM 4095 C CA . CYS A 1 558 ? 19.632 -1.305 -26.085 1.00 95.50 558 CYS A CA 1
ATOM 4096 C C . CYS A 1 558 ? 20.650 -2.275 -25.475 1.00 95.50 558 CYS A C 1
ATOM 4098 O O . CYS A 1 558 ? 20.269 -3.117 -24.657 1.00 95.50 558 CYS A O 1
ATOM 4100 N N . VAL A 1 559 ? 21.924 -2.156 -25.846 1.00 94.19 559 VAL A N 1
ATOM 4101 C CA . VAL A 1 559 ? 22.995 -3.058 -25.413 1.00 94.19 559 VAL A CA 1
ATOM 4102 C C . VAL A 1 559 ? 23.616 -2.539 -24.126 1.00 94.19 559 VAL A C 1
ATOM 4104 O O . VAL A 1 559 ? 23.935 -1.359 -23.993 1.00 94.19 559 VAL A O 1
ATOM 4107 N N . ALA A 1 560 ? 23.773 -3.415 -23.142 1.00 91.44 560 ALA A N 1
ATOM 4108 C CA . ALA A 1 560 ? 24.449 -3.069 -21.907 1.00 91.44 560 ALA A CA 1
ATOM 4109 C C . ALA A 1 560 ? 25.939 -2.770 -22.123 1.00 91.44 560 ALA A C 1
ATOM 4111 O O . ALA A 1 560 ? 26.544 -3.410 -22.974 1.00 91.44 560 ALA A O 1
ATOM 4112 N N . PRO A 1 561 ? 26.566 -1.849 -21.364 1.00 87.94 561 PRO A N 1
ATOM 4113 C CA . PRO A 1 561 ? 28.010 -1.636 -21.406 1.00 87.94 561 PRO A CA 1
ATOM 4114 C C . PRO A 1 561 ? 28.775 -2.943 -21.160 1.00 87.94 561 PRO A C 1
ATOM 4116 O O . PRO A 1 561 ? 28.492 -3.671 -20.209 1.00 87.94 561 PRO A O 1
ATOM 4119 N N . HIS A 1 562 ? 29.750 -3.235 -22.018 1.00 86.81 562 HIS A N 1
ATOM 4120 C CA . HIS A 1 562 ? 30.457 -4.517 -22.059 1.00 86.81 562 HIS A CA 1
ATOM 4121 C C . HIS A 1 562 ? 31.952 -4.320 -22.372 1.00 86.81 562 HIS A C 1
ATOM 4123 O O . HIS A 1 562 ? 32.510 -4.917 -23.291 1.00 86.81 562 HIS A O 1
ATOM 4129 N N . ASP A 1 563 ? 32.600 -3.457 -21.585 1.00 84.69 563 ASP A N 1
ATOM 4130 C CA . ASP A 1 563 ? 33.961 -2.964 -21.817 1.00 84.69 563 ASP A CA 1
ATOM 4131 C C . ASP A 1 563 ? 34.984 -4.066 -22.139 1.00 84.69 563 ASP A C 1
ATOM 4133 O O . ASP A 1 563 ? 35.233 -4.988 -21.358 1.00 84.69 563 ASP A O 1
ATOM 4137 N N . GLY A 1 564 ? 35.644 -3.918 -23.290 1.00 84.19 564 GLY A N 1
ATOM 4138 C CA . GLY A 1 564 ? 36.787 -4.743 -23.686 1.00 84.19 564 GLY A CA 1
ATOM 4139 C C . GLY A 1 564 ? 36.444 -6.148 -24.189 1.00 84.19 564 GLY A C 1
ATOM 4140 O O . GLY A 1 564 ? 37.361 -6.956 -24.359 1.00 84.19 564 GLY A O 1
ATOM 4141 N N . ARG A 1 565 ? 35.166 -6.451 -24.446 1.00 93.25 565 ARG A N 1
ATOM 4142 C CA . ARG A 1 565 ? 34.713 -7.700 -25.083 1.00 93.25 565 ARG A CA 1
ATOM 4143 C C . ARG A 1 565 ? 33.622 -7.426 -26.120 1.00 93.25 565 ARG A C 1
ATOM 4145 O O . ARG A 1 565 ? 33.149 -6.308 -26.206 1.00 93.25 565 ARG A O 1
ATOM 4152 N N . SER A 1 566 ? 33.222 -8.447 -26.876 1.00 92.88 566 SER A N 1
ATOM 4153 C CA . SER A 1 566 ? 32.020 -8.399 -27.720 1.00 92.88 566 SER A CA 1
ATOM 4154 C C . SER A 1 566 ? 30.747 -8.497 -26.877 1.00 92.88 566 SER A C 1
ATOM 4156 O O . SER A 1 566 ? 30.732 -9.169 -25.832 1.00 92.88 566 SER A O 1
ATOM 4158 N N . ALA A 1 567 ? 29.672 -7.870 -27.357 1.00 93.81 567 ALA A N 1
ATOM 4159 C CA . ALA A 1 567 ? 28.337 -8.069 -26.814 1.00 93.81 567 ALA A CA 1
ATOM 4160 C C . ALA A 1 567 ? 27.882 -9.526 -26.989 1.00 93.81 567 ALA A C 1
ATOM 4162 O O . ALA A 1 567 ? 28.245 -10.231 -27.933 1.00 93.81 567 ALA A O 1
ATOM 4163 N N . THR A 1 568 ? 27.075 -9.980 -26.043 1.00 94.50 568 THR A N 1
ATOM 4164 C CA . THR A 1 568 ? 26.456 -11.304 -25.994 1.00 94.50 568 THR A CA 1
ATOM 4165 C C . THR A 1 568 ? 24.953 -11.144 -25.803 1.00 94.50 568 THR A C 1
ATOM 4167 O O . THR A 1 568 ? 24.479 -10.064 -25.459 1.00 94.50 568 THR A O 1
ATOM 4170 N N . ARG A 1 569 ? 24.172 -12.220 -25.960 1.00 92.62 569 ARG A N 1
ATOM 4171 C CA . ARG A 1 569 ? 22.714 -12.167 -25.740 1.00 92.62 569 ARG A CA 1
ATOM 4172 C C . ARG A 1 569 ? 22.326 -11.642 -24.352 1.00 92.62 569 ARG A C 1
ATOM 4174 O O . ARG A 1 569 ? 21.303 -10.989 -24.249 1.00 92.62 569 ARG A O 1
ATOM 4181 N N . ALA A 1 570 ? 23.146 -11.874 -23.324 1.00 89.50 570 ALA A N 1
ATOM 4182 C CA . ALA A 1 570 ? 22.893 -11.395 -21.962 1.00 89.50 570 ALA A CA 1
ATOM 4183 C C . ALA A 1 570 ? 23.041 -9.869 -21.806 1.00 89.50 570 ALA A C 1
ATOM 4185 O O . ALA A 1 570 ? 22.521 -9.301 -20.852 1.00 89.50 570 ALA A O 1
ATOM 4186 N N . ASP A 1 571 ? 23.734 -9.202 -22.735 1.00 92.06 571 ASP A N 1
ATOM 4187 C CA . ASP A 1 571 ? 23.851 -7.740 -22.746 1.00 92.06 571 ASP A CA 1
ATOM 4188 C C . ASP A 1 571 ? 22.601 -7.071 -23.347 1.00 92.06 571 ASP A C 1
ATOM 4190 O O . ASP A 1 571 ? 22.392 -5.869 -23.184 1.00 92.06 571 ASP A O 1
ATOM 4194 N N . TRP A 1 572 ? 21.742 -7.845 -24.015 1.00 93.06 572 TRP A N 1
ATOM 4195 C CA . TRP A 1 572 ? 20.433 -7.414 -24.487 1.00 93.06 572 TRP A CA 1
ATOM 4196 C C . TRP A 1 572 ? 19.377 -7.818 -23.457 1.00 93.06 572 TRP A C 1
ATOM 4198 O O . TRP A 1 572 ? 19.215 -8.997 -23.160 1.00 93.06 572 TRP A O 1
ATOM 4208 N N . ALA A 1 573 ? 18.619 -6.857 -22.926 1.00 88.69 573 ALA A N 1
ATOM 4209 C CA . ALA A 1 573 ? 17.653 -7.151 -21.860 1.00 88.69 573 ALA A CA 1
ATOM 4210 C C . ALA A 1 573 ? 16.435 -7.975 -22.323 1.00 88.69 573 ALA A C 1
ATOM 4212 O O . ALA A 1 573 ? 15.660 -8.434 -21.489 1.00 88.69 573 ALA A O 1
ATOM 4213 N N . ASP A 1 574 ? 16.221 -8.103 -23.635 1.00 90.94 574 ASP A N 1
ATOM 4214 C CA . ASP A 1 574 ? 15.099 -8.832 -24.224 1.00 90.94 574 ASP A CA 1
ATOM 4215 C C . ASP A 1 574 ? 15.410 -9.248 -25.666 1.00 90.94 574 ASP A C 1
ATOM 4217 O O . ASP A 1 574 ? 16.081 -8.521 -26.406 1.00 90.94 574 ASP A O 1
ATOM 4221 N N . GLU A 1 575 ? 14.878 -10.396 -26.089 1.00 91.19 575 GLU A N 1
ATOM 4222 C CA . GLU A 1 575 ? 15.070 -10.901 -27.451 1.00 91.19 575 GLU A CA 1
ATOM 4223 C C . GLU A 1 575 ? 14.518 -9.974 -28.535 1.00 91.19 575 GLU A C 1
ATOM 4225 O O . GLU A 1 575 ? 15.124 -9.792 -29.594 1.00 91.19 575 GLU A O 1
ATOM 4230 N N . GLY A 1 576 ? 13.410 -9.296 -28.236 1.00 93.25 576 GLY A N 1
ATOM 4231 C CA . GLY A 1 576 ? 12.782 -8.350 -29.140 1.00 93.25 576 GLY A CA 1
ATOM 4232 C C . GLY A 1 576 ? 13.655 -7.131 -29.434 1.00 93.25 576 GLY A C 1
ATOM 4233 O O . GLY A 1 576 ? 13.371 -6.388 -30.372 1.00 93.25 576 GLY A O 1
ATOM 4234 N N . TRP A 1 577 ? 14.710 -6.877 -28.656 1.00 95.75 577 TRP A N 1
ATOM 4235 C CA . TRP A 1 577 ? 15.590 -5.733 -28.885 1.00 95.75 577 TRP A CA 1
ATOM 4236 C C . TRP A 1 577 ? 16.617 -5.995 -29.984 1.00 95.75 577 TRP A C 1
ATOM 4238 O O . TRP A 1 577 ? 16.776 -5.125 -30.844 1.00 95.75 577 TRP A O 1
ATOM 4248 N N . TYR A 1 578 ? 17.252 -7.171 -30.015 1.00 95.94 578 TYR A N 1
ATOM 4249 C CA . TYR A 1 578 ? 18.138 -7.531 -31.128 1.00 95.94 578 TYR A CA 1
ATOM 4250 C C . TYR A 1 578 ? 17.349 -7.946 -32.377 1.00 95.94 578 TYR A C 1
ATOM 4252 O O . TYR A 1 578 ? 17.802 -7.688 -33.489 1.00 95.94 578 TYR A O 1
ATOM 4260 N N . ASP A 1 579 ? 16.131 -8.483 -32.227 1.00 96.94 579 ASP A N 1
ATOM 4261 C CA . ASP A 1 579 ? 15.237 -8.737 -33.366 1.00 96.94 579 ASP A CA 1
ATOM 4262 C C . ASP A 1 579 ? 14.744 -7.432 -34.038 1.00 96.94 579 ASP A C 1
ATOM 4264 O O . ASP A 1 579 ? 14.605 -7.345 -35.256 1.00 96.94 579 ASP A O 1
ATOM 4268 N N . ARG A 1 580 ? 14.543 -6.353 -33.277 1.00 97.94 580 ARG A N 1
ATOM 4269 C CA . ARG A 1 580 ? 14.354 -5.018 -33.871 1.00 97.94 580 ARG A CA 1
ATOM 4270 C C . ARG A 1 580 ? 15.641 -4.483 -34.508 1.00 97.94 580 ARG A C 1
ATOM 4272 O O . ARG A 1 580 ? 15.566 -3.768 -35.502 1.00 97.94 580 ARG A O 1
ATOM 4279 N N . PHE A 1 581 ? 16.812 -4.795 -33.947 1.00 98.38 581 PHE A N 1
ATOM 4280 C CA . PHE A 1 581 ? 18.089 -4.318 -34.485 1.00 98.38 581 PHE A CA 1
ATOM 4281 C C . PHE A 1 581 ? 18.403 -4.932 -35.853 1.00 98.38 581 PHE A C 1
ATOM 4283 O O . PHE A 1 581 ? 18.827 -4.216 -36.755 1.00 98.38 581 PHE A O 1
ATOM 4290 N N . ILE A 1 582 ? 18.130 -6.226 -36.044 1.00 97.75 582 ILE A N 1
ATOM 4291 C CA . ILE A 1 582 ? 18.285 -6.874 -37.353 1.00 97.75 582 ILE A CA 1
ATOM 4292 C C . ILE A 1 582 ? 17.339 -6.268 -38.400 1.00 97.75 582 ILE A C 1
ATOM 4294 O O . ILE A 1 582 ? 17.800 -5.908 -39.481 1.00 97.75 582 ILE A O 1
ATOM 4298 N N . ASP A 1 583 ? 16.066 -6.028 -38.058 1.00 98.19 583 ASP A N 1
ATOM 4299 C CA . ASP A 1 583 ? 15.113 -5.339 -38.944 1.00 98.19 583 ASP A CA 1
ATOM 4300 C C . ASP A 1 583 ? 15.603 -3.935 -39.325 1.00 98.19 583 ASP A C 1
ATOM 4302 O O . ASP A 1 583 ? 15.487 -3.510 -40.479 1.00 98.19 583 ASP A O 1
ATOM 4306 N N . LEU A 1 584 ? 16.146 -3.199 -38.348 1.00 98.44 584 LEU A N 1
ATOM 4307 C CA . LEU A 1 584 ? 16.729 -1.879 -38.559 1.00 98.44 584 LEU A CA 1
ATOM 4308 C C . LEU A 1 584 ? 17.882 -1.951 -39.566 1.00 98.44 584 LEU A C 1
ATOM 4310 O O . LEU A 1 584 ? 17.900 -1.192 -40.535 1.00 98.44 584 LEU A O 1
ATOM 4314 N N . LEU A 1 585 ? 18.814 -2.883 -39.378 1.00 98.38 585 LEU A N 1
ATOM 4315 C CA . LEU A 1 585 ? 19.949 -3.060 -40.277 1.00 98.38 585 LEU A CA 1
ATOM 4316 C C . LEU A 1 585 ? 19.504 -3.485 -41.683 1.00 98.38 585 LEU A C 1
ATOM 4318 O O . LEU A 1 585 ? 19.969 -2.898 -42.659 1.00 98.38 585 LEU A O 1
ATOM 4322 N N . HIS A 1 586 ? 18.538 -4.399 -41.814 1.00 97.69 586 HIS A N 1
ATOM 4323 C CA . HIS A 1 586 ? 17.956 -4.774 -43.111 1.00 97.69 586 HIS A CA 1
ATOM 4324 C C . HIS A 1 586 ? 17.311 -3.590 -43.825 1.00 97.69 586 HIS A C 1
ATOM 4326 O O . HIS A 1 586 ? 17.463 -3.440 -45.039 1.00 97.69 586 HIS A O 1
ATOM 4332 N N . ARG A 1 587 ? 16.613 -2.716 -43.089 1.00 97.62 587 ARG A N 1
ATOM 4333 C CA . ARG A 1 587 ? 16.037 -1.492 -43.659 1.00 97.62 587 ARG A CA 1
ATOM 4334 C C . ARG A 1 587 ? 17.125 -0.572 -44.209 1.00 97.62 587 ARG A C 1
ATOM 4336 O O . ARG A 1 587 ? 16.951 -0.017 -45.294 1.00 97.62 587 ARG A O 1
ATOM 4343 N N . ILE A 1 588 ? 18.243 -0.447 -43.494 1.00 98.00 588 ILE A N 1
ATOM 4344 C CA . ILE A 1 588 ? 19.396 0.350 -43.924 1.00 98.00 588 ILE A CA 1
ATOM 4345 C C . ILE A 1 588 ? 20.035 -0.250 -45.183 1.00 98.00 588 ILE A C 1
ATOM 4347 O O . ILE A 1 588 ? 20.279 0.480 -46.144 1.00 98.00 588 ILE A O 1
ATOM 4351 N N . GLU A 1 589 ? 20.254 -1.568 -45.224 1.00 97.00 589 GLU A N 1
ATOM 4352 C CA . GLU A 1 589 ? 20.787 -2.257 -46.409 1.00 97.00 589 GLU A CA 1
ATOM 4353 C C . GLU A 1 589 ? 19.884 -2.055 -47.628 1.00 97.00 589 GLU A C 1
ATOM 4355 O O . GLU A 1 589 ? 20.357 -1.691 -48.707 1.00 97.00 589 GLU A O 1
ATOM 4360 N N . ALA A 1 590 ? 18.572 -2.223 -47.446 1.00 95.31 590 ALA A N 1
ATOM 4361 C CA . ALA A 1 590 ? 17.590 -2.035 -48.505 1.00 95.31 590 ALA A CA 1
ATOM 4362 C C . ALA A 1 590 ? 17.583 -0.600 -49.048 1.00 95.31 590 ALA A C 1
ATOM 4364 O O . ALA A 1 590 ? 17.394 -0.390 -50.245 1.00 95.31 590 ALA A O 1
ATOM 4365 N N . ARG A 1 591 ? 17.803 0.392 -48.179 1.00 95.88 591 ARG A N 1
ATOM 4366 C CA . ARG A 1 591 ? 17.799 1.808 -48.548 1.00 95.88 591 ARG A CA 1
ATOM 4367 C C . ARG A 1 591 ? 19.082 2.264 -49.236 1.00 95.88 591 ARG A C 1
ATOM 4369 O O . ARG A 1 591 ? 19.016 3.082 -50.149 1.00 95.88 591 ARG A O 1
ATOM 4376 N N . LEU A 1 592 ? 20.234 1.787 -48.768 1.00 95.69 592 LEU A N 1
ATOM 4377 C CA . LEU A 1 592 ? 21.551 2.223 -49.246 1.00 95.69 592 LEU A CA 1
ATOM 4378 C C . LEU A 1 592 ? 22.095 1.369 -50.396 1.00 95.69 592 LEU A C 1
ATOM 4380 O O . LEU A 1 592 ? 23.110 1.726 -51.001 1.00 95.69 592 LEU A O 1
ATOM 4384 N N . SER A 1 593 ? 21.432 0.256 -50.711 1.00 93.56 593 SER A N 1
ATOM 4385 C CA . SER A 1 593 ? 21.721 -0.529 -51.904 1.00 93.56 593 SER A CA 1
ATOM 4386 C C . SER A 1 593 ? 21.560 0.306 -53.176 1.00 93.56 593 SER A C 1
ATOM 4388 O O . SER A 1 593 ? 20.659 1.129 -53.310 1.00 93.56 593 SER A O 1
ATOM 4390 N N . GLN A 1 594 ? 22.432 0.058 -54.155 1.00 89.19 594 GLN A N 1
ATOM 4391 C CA . GLN A 1 594 ? 22.292 0.638 -55.494 1.00 89.19 594 GLN A CA 1
ATOM 4392 C C . GLN A 1 594 ? 21.197 -0.047 -56.322 1.00 89.19 594 GLN A C 1
ATOM 4394 O O . GLN A 1 594 ? 20.778 0.500 -57.340 1.00 89.19 594 GLN A O 1
ATOM 4399 N N . ALA A 1 595 ? 20.772 -1.249 -55.923 1.00 89.69 595 ALA A N 1
ATOM 4400 C CA . ALA A 1 595 ? 19.677 -1.954 -56.571 1.00 89.69 595 ALA A CA 1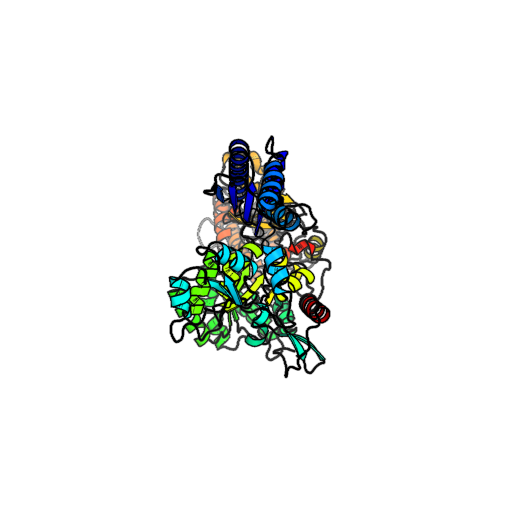
ATOM 4401 C C . ALA A 1 595 ? 18.338 -1.396 -56.072 1.00 89.69 595 ALA A C 1
ATOM 4403 O O . ALA A 1 595 ? 18.089 -1.354 -54.872 1.00 89.69 595 ALA A O 1
ATOM 4404 N N . ASP A 1 596 ? 17.473 -1.003 -57.002 1.00 86.19 596 ASP A N 1
ATOM 4405 C CA . ASP A 1 596 ? 16.129 -0.474 -56.745 1.00 86.19 596 ASP A CA 1
ATOM 4406 C C . ASP A 1 596 ? 15.035 -1.563 -56.759 1.00 86.19 596 ASP A C 1
ATOM 4408 O O . ASP A 1 596 ? 13.885 -1.299 -56.407 1.00 86.19 596 ASP A O 1
ATOM 4412 N N . HIS A 1 597 ? 15.378 -2.793 -57.155 1.00 87.56 597 HIS A N 1
ATOM 4413 C CA . HIS A 1 597 ? 14.505 -3.967 -57.153 1.00 87.56 597 HIS A CA 1
ATOM 4414 C C . HIS A 1 597 ? 15.312 -5.274 -57.049 1.00 87.56 597 HIS A C 1
ATOM 4416 O O . HIS A 1 597 ? 16.508 -5.309 -57.338 1.00 87.56 597 HIS A O 1
ATOM 4422 N N . GLY A 1 598 ? 14.636 -6.371 -56.694 1.00 89.31 598 GLY A N 1
ATOM 4423 C CA . GLY A 1 598 ? 15.238 -7.703 -56.563 1.00 89.31 598 GLY A CA 1
ATOM 4424 C C . GLY A 1 598 ? 15.683 -8.042 -55.138 1.00 89.31 598 GLY A C 1
ATOM 4425 O O . GLY A 1 598 ? 15.394 -7.313 -54.193 1.00 89.31 598 GLY A O 1
ATOM 4426 N N . GLU A 1 599 ? 16.344 -9.189 -54.985 1.00 88.69 599 GLU A N 1
ATOM 4427 C CA . GLU A 1 599 ? 16.886 -9.646 -53.702 1.00 88.69 599 GLU A CA 1
ATOM 4428 C C . GLU A 1 599 ? 18.239 -8.972 -53.440 1.00 88.69 599 GLU A C 1
ATOM 4430 O O . GLU A 1 599 ? 19.165 -9.075 -54.249 1.00 88.69 599 GLU A O 1
ATOM 4435 N N . ILE A 1 600 ? 18.342 -8.255 -52.320 1.00 90.25 600 ILE A N 1
ATOM 4436 C CA . ILE A 1 600 ? 19.572 -7.590 -51.886 1.00 90.25 600 ILE A CA 1
ATOM 4437 C C . ILE A 1 600 ? 20.304 -8.548 -50.936 1.00 90.25 600 ILE A C 1
ATOM 4439 O O . ILE A 1 600 ? 19.714 -8.950 -49.933 1.00 90.25 600 ILE A O 1
ATOM 4443 N N . PRO A 1 601 ? 21.567 -8.928 -51.215 1.00 90.06 601 PRO A N 1
ATOM 4444 C CA . PRO A 1 601 ? 22.346 -9.744 -50.290 1.00 90.06 601 PRO A CA 1
ATOM 4445 C C . PRO A 1 601 ? 22.520 -9.031 -48.946 1.00 90.06 601 PRO A C 1
ATOM 4447 O O . PRO A 1 601 ? 23.036 -7.913 -48.916 1.00 90.06 601 PRO A O 1
ATOM 4450 N N . THR A 1 602 ? 22.119 -9.689 -47.859 1.00 94.81 602 THR A N 1
ATOM 4451 C CA . THR A 1 602 ? 22.238 -9.159 -46.495 1.00 94.81 602 THR A CA 1
ATOM 4452 C C . THR A 1 602 ? 23.535 -9.609 -45.826 1.00 94.81 602 THR A C 1
ATOM 4454 O O . THR A 1 602 ? 23.967 -10.754 -45.986 1.00 94.81 602 THR A O 1
ATOM 4457 N N . LEU A 1 603 ? 24.153 -8.709 -45.061 1.00 95.50 603 LEU A N 1
ATOM 4458 C CA . LEU A 1 603 ? 25.227 -9.037 -44.121 1.00 95.50 603 LEU A CA 1
ATOM 4459 C C . LEU A 1 603 ? 24.698 -9.731 -42.855 1.00 95.50 603 LEU A C 1
ATOM 4461 O O . LEU A 1 603 ? 25.454 -10.422 -42.176 1.00 95.50 603 LEU A O 1
ATOM 4465 N N . PHE A 1 604 ? 23.414 -9.552 -42.541 1.00 96.88 604 PHE A N 1
ATOM 4466 C CA . PHE A 1 604 ? 22.805 -9.896 -41.259 1.00 96.88 604 PHE A CA 1
ATOM 4467 C C . PHE A 1 604 ? 21.775 -11.014 -41.443 1.00 96.88 604 PHE A C 1
ATOM 4469 O O . PHE A 1 604 ? 20.572 -10.785 -41.403 1.00 96.88 604 PHE A O 1
ATOM 4476 N N . ALA A 1 605 ? 22.238 -12.233 -41.720 1.00 93.94 605 ALA A N 1
ATOM 4477 C CA . ALA A 1 605 ? 21.348 -13.346 -42.072 1.00 93.94 605 ALA A CA 1
ATOM 4478 C C . ALA A 1 605 ? 20.524 -13.896 -40.889 1.00 93.94 605 ALA A C 1
ATOM 4480 O O . ALA A 1 605 ? 19.453 -14.464 -41.100 1.00 93.94 605 ALA A O 1
ATOM 4481 N N . ASP A 1 606 ? 21.025 -13.749 -39.663 1.00 95.00 606 ASP A N 1
ATOM 4482 C CA . ASP A 1 606 ? 20.422 -14.266 -38.436 1.00 95.00 606 ASP A CA 1
ATOM 4483 C C . ASP A 1 606 ? 20.799 -13.403 -37.220 1.00 95.00 606 ASP A C 1
ATOM 4485 O O . ASP A 1 606 ? 21.496 -12.392 -37.338 1.00 95.00 606 ASP A O 1
ATOM 4489 N N . TYR A 1 607 ? 20.319 -13.791 -36.035 1.00 94.75 607 TYR A N 1
ATOM 4490 C CA . TYR A 1 607 ? 20.594 -13.056 -34.803 1.00 94.75 607 TYR A CA 1
ATOM 4491 C C . TYR A 1 607 ? 22.079 -13.028 -34.442 1.00 94.75 607 TYR A C 1
ATOM 4493 O O . TYR A 1 607 ? 22.554 -12.003 -33.959 1.00 94.75 607 TYR A O 1
ATOM 4501 N N . ASP A 1 608 ? 22.831 -14.103 -34.693 1.00 94.69 608 ASP A N 1
ATOM 4502 C CA . ASP A 1 608 ? 24.243 -14.174 -34.306 1.00 94.69 608 ASP A CA 1
ATOM 4503 C C . ASP A 1 608 ? 25.083 -13.139 -35.078 1.00 94.69 608 ASP A C 1
ATOM 4505 O O . ASP A 1 608 ? 26.071 -12.634 -34.545 1.00 94.69 608 ASP A O 1
ATOM 4509 N N . ALA A 1 609 ? 24.637 -12.737 -36.274 1.00 95.44 609 ALA A N 1
ATOM 4510 C CA . ALA A 1 609 ? 25.241 -11.654 -37.050 1.00 95.44 609 ALA A CA 1
ATOM 4511 C C . ALA A 1 609 ? 25.049 -10.244 -36.452 1.00 95.44 609 ALA A C 1
ATOM 4513 O O . ALA A 1 609 ? 25.739 -9.317 -36.877 1.00 95.44 609 ALA A O 1
ATOM 4514 N N . VAL A 1 610 ? 24.125 -10.059 -35.499 1.00 96.56 610 VAL A N 1
ATOM 4515 C CA . VAL A 1 610 ? 23.806 -8.744 -34.905 1.00 96.56 610 VAL A CA 1
ATOM 4516 C C . VAL A 1 610 ? 23.997 -8.671 -33.390 1.00 96.56 610 VAL A C 1
ATOM 4518 O O . VAL A 1 610 ? 23.957 -7.572 -32.837 1.00 96.56 610 VAL A O 1
ATOM 4521 N N . ILE A 1 611 ? 24.204 -9.811 -32.711 1.00 96.88 611 ILE A N 1
ATOM 4522 C CA . ILE A 1 611 ? 24.438 -9.842 -31.258 1.00 96.88 611 ILE A CA 1
ATOM 4523 C C . ILE A 1 611 ? 25.663 -9.008 -30.882 1.00 96.88 611 ILE A C 1
ATOM 4525 O O . ILE A 1 611 ? 25.579 -8.228 -29.934 1.00 96.88 611 ILE A O 1
ATOM 4529 N N . ASP A 1 612 ? 26.764 -9.152 -31.627 1.00 96.38 612 ASP A N 1
ATOM 4530 C CA . ASP A 1 612 ? 27.913 -8.250 -31.534 1.00 96.38 612 ASP A CA 1
ATOM 4531 C C . ASP A 1 612 ? 27.595 -6.969 -32.314 1.00 96.38 612 ASP A C 1
ATOM 4533 O O . ASP A 1 612 ? 27.885 -6.847 -33.509 1.00 96.38 612 ASP A O 1
ATOM 4537 N N . SER A 1 613 ? 26.930 -6.028 -31.637 1.00 95.75 613 SER A N 1
ATOM 4538 C CA . SER A 1 613 ? 26.475 -4.783 -32.252 1.00 95.75 613 SER A CA 1
ATOM 4539 C C . SER A 1 613 ? 27.624 -3.963 -32.830 1.00 95.75 613 SER A C 1
ATOM 4541 O O . SER A 1 613 ? 27.457 -3.345 -33.879 1.00 95.75 613 SER A O 1
ATOM 4543 N N . ASP A 1 614 ? 28.796 -3.982 -32.196 1.00 95.56 614 ASP A N 1
ATOM 4544 C CA . ASP A 1 614 ? 29.960 -3.219 -32.647 1.00 95.56 614 ASP A CA 1
ATOM 4545 C C . ASP A 1 614 ? 30.528 -3.802 -33.944 1.00 95.56 614 ASP A C 1
ATOM 4547 O O . ASP A 1 614 ? 30.787 -3.062 -34.900 1.00 95.56 614 ASP A O 1
ATOM 4551 N N . ALA A 1 615 ? 30.649 -5.132 -34.024 1.00 96.44 615 ALA A N 1
ATOM 4552 C CA . ALA A 1 615 ? 31.046 -5.811 -35.255 1.00 96.44 615 ALA A CA 1
ATOM 4553 C C . ALA A 1 615 ? 30.017 -5.608 -36.378 1.00 96.44 615 ALA A C 1
ATOM 4555 O O . ALA A 1 615 ? 30.399 -5.352 -37.523 1.00 96.44 615 ALA A O 1
ATOM 4556 N N . ALA A 1 616 ? 28.721 -5.663 -36.058 1.00 97.69 616 ALA A N 1
ATOM 4557 C CA . ALA A 1 616 ? 27.649 -5.437 -37.021 1.00 97.69 616 ALA A CA 1
ATOM 4558 C C . ALA A 1 616 ? 27.678 -4.009 -37.595 1.00 97.69 616 ALA A C 1
ATOM 4560 O O . ALA A 1 616 ? 27.603 -3.819 -38.812 1.00 97.69 616 ALA A O 1
ATOM 4561 N N . LEU A 1 617 ? 27.857 -2.999 -36.737 1.00 98.00 617 LEU A N 1
ATOM 4562 C CA . LEU A 1 617 ? 27.991 -1.596 -37.143 1.00 98.00 617 LEU A CA 1
ATOM 4563 C C . LEU A 1 617 ? 29.258 -1.360 -37.977 1.00 98.00 617 LEU A C 1
ATOM 4565 O O . LEU A 1 617 ? 29.208 -0.630 -38.971 1.00 98.00 617 LEU A O 1
ATOM 4569 N N . ALA A 1 618 ? 30.380 -1.994 -37.621 1.00 97.69 618 ALA A N 1
ATOM 4570 C CA . ALA A 1 618 ? 31.614 -1.922 -38.400 1.00 97.69 618 ALA A CA 1
ATOM 4571 C C . ALA A 1 618 ? 31.444 -2.539 -39.799 1.00 97.69 618 ALA A C 1
ATOM 4573 O O . ALA A 1 618 ? 31.830 -1.920 -40.794 1.00 97.69 618 ALA A O 1
ATOM 4574 N N . ALA A 1 619 ? 30.805 -3.710 -39.891 1.00 97.75 619 ALA A N 1
ATOM 4575 C CA . ALA A 1 619 ? 30.508 -4.373 -41.160 1.00 97.75 619 ALA A CA 1
ATOM 4576 C C . ALA A 1 619 ? 29.564 -3.537 -42.042 1.00 97.75 619 ALA A C 1
ATOM 4578 O O . ALA A 1 619 ? 29.794 -3.403 -43.249 1.00 97.75 619 ALA A O 1
ATOM 4579 N N . LEU A 1 620 ? 28.540 -2.916 -41.443 1.00 97.88 620 LEU A N 1
ATOM 4580 C CA . LEU A 1 620 ? 27.646 -1.984 -42.132 1.00 97.88 620 LEU A CA 1
ATOM 4581 C C . LEU A 1 620 ? 28.425 -0.795 -42.712 1.00 97.88 620 LEU A C 1
ATOM 4583 O O . LEU A 1 620 ? 28.265 -0.473 -43.890 1.00 97.88 620 LEU A O 1
ATOM 4587 N N . ALA A 1 621 ? 29.278 -0.160 -41.902 1.00 97.62 621 ALA A N 1
ATOM 4588 C CA . ALA A 1 621 ? 30.062 1.006 -42.306 1.00 97.62 621 ALA A CA 1
ATOM 4589 C C . ALA A 1 621 ? 31.081 0.680 -43.412 1.00 97.62 621 ALA A C 1
ATOM 4591 O O . ALA A 1 621 ? 31.292 1.495 -44.312 1.00 97.62 621 ALA A O 1
ATOM 4592 N N . GLU A 1 622 ? 31.687 -0.511 -43.375 1.00 97.56 622 GLU A N 1
ATOM 4593 C CA . GLU A 1 622 ? 32.599 -0.984 -44.420 1.00 97.56 622 GLU A CA 1
ATOM 4594 C C . GLU A 1 622 ? 31.860 -1.240 -45.742 1.00 97.56 622 GLU A C 1
ATOM 4596 O O . GLU A 1 622 ? 32.307 -0.802 -46.807 1.00 97.56 622 GLU A O 1
ATOM 4601 N N . ARG A 1 623 ? 30.710 -1.926 -45.692 1.00 96.56 623 ARG A N 1
ATOM 4602 C CA . ARG A 1 623 ? 29.951 -2.304 -46.892 1.00 96.56 623 ARG A CA 1
ATOM 4603 C C . ARG A 1 623 ? 29.208 -1.133 -47.528 1.00 96.56 623 ARG A C 1
ATOM 4605 O O . ARG A 1 623 ? 29.146 -1.060 -48.758 1.00 96.56 623 ARG A O 1
ATOM 4612 N N . TYR A 1 624 ? 28.662 -0.236 -46.708 1.00 96.50 624 TYR A N 1
ATOM 4613 C CA . TYR A 1 624 ? 27.886 0.930 -47.125 1.00 96.50 624 TYR A CA 1
ATOM 4614 C C . TYR A 1 624 ? 28.494 2.223 -46.553 1.00 96.50 624 TYR A C 1
ATOM 4616 O O . TYR A 1 624 ? 27.914 2.833 -45.655 1.00 96.50 624 TYR A O 1
ATOM 4624 N N . PRO A 1 625 ? 29.623 2.725 -47.096 1.00 96.38 625 PRO A N 1
ATOM 4625 C CA . PRO A 1 625 ? 30.264 3.941 -46.581 1.00 96.38 625 PRO A CA 1
ATOM 4626 C C . PRO A 1 625 ? 29.363 5.188 -46.599 1.00 96.38 625 PRO A C 1
ATOM 4628 O O . PRO A 1 625 ? 29.560 6.114 -45.813 1.00 96.38 625 PRO A O 1
ATOM 4631 N N . SER A 1 626 ? 28.350 5.219 -47.475 1.00 96.94 626 SER A N 1
ATOM 4632 C CA . SER A 1 626 ? 27.335 6.279 -47.525 1.00 96.94 626 SER A CA 1
ATOM 4633 C C . SER A 1 626 ? 26.451 6.335 -46.276 1.00 96.94 626 SER A C 1
ATOM 4635 O O . SER A 1 626 ? 25.866 7.387 -46.016 1.00 96.94 626 SER A O 1
ATOM 4637 N N . ALA A 1 627 ? 26.380 5.269 -45.469 1.00 97.69 627 ALA A N 1
ATOM 4638 C CA . ALA A 1 627 ? 25.633 5.250 -44.210 1.00 97.69 627 ALA A CA 1
ATOM 4639 C C . ALA A 1 627 ? 26.122 6.320 -43.223 1.00 97.69 627 ALA A C 1
ATOM 4641 O O . ALA A 1 627 ? 25.336 6.818 -42.425 1.00 97.69 627 ALA A O 1
ATOM 4642 N N . ALA A 1 628 ? 27.402 6.703 -43.297 1.00 97.62 628 ALA A N 1
ATOM 4643 C CA . ALA A 1 628 ? 28.005 7.709 -42.426 1.00 97.62 628 ALA A CA 1
ATOM 4644 C C . ALA A 1 628 ? 27.712 9.162 -42.845 1.00 97.62 628 ALA A C 1
ATOM 4646 O O . ALA A 1 628 ? 28.011 10.077 -42.082 1.00 97.62 628 ALA A O 1
ATOM 4647 N N . SER A 1 629 ? 27.163 9.395 -44.042 1.00 97.69 629 SER A N 1
ATOM 4648 C CA . SER A 1 629 ? 26.923 10.742 -44.587 1.00 97.69 629 SER A CA 1
ATOM 4649 C C . SER A 1 629 ? 25.500 10.980 -45.092 1.00 97.69 629 SER A C 1
ATOM 4651 O O . SER A 1 629 ? 25.103 12.132 -45.256 1.00 97.69 629 SER A O 1
ATOM 4653 N N . THR A 1 630 ? 24.729 9.920 -45.336 1.00 98.19 630 THR A N 1
ATOM 4654 C CA . THR A 1 630 ? 23.346 10.007 -45.821 1.00 98.19 630 THR A CA 1
ATOM 4655 C C . THR A 1 630 ? 22.400 10.119 -44.635 1.00 98.19 630 THR A C 1
ATOM 4657 O O . THR A 1 630 ? 22.401 9.232 -43.779 1.00 98.19 630 THR A O 1
ATOM 4660 N N . LEU A 1 631 ? 21.608 11.193 -44.596 1.00 98.50 631 LEU A N 1
ATOM 4661 C CA . LEU A 1 631 ? 20.561 11.387 -43.592 1.00 98.50 631 LEU A CA 1
ATOM 4662 C C . LEU A 1 631 ? 19.424 10.376 -43.772 1.00 98.50 631 LEU A C 1
ATOM 4664 O O . LEU A 1 631 ? 19.160 9.925 -44.891 1.00 98.50 631 LEU A O 1
ATOM 4668 N N . VAL A 1 632 ? 18.765 10.021 -42.670 1.00 98.56 632 VAL A N 1
ATOM 4669 C CA . VAL A 1 632 ? 17.616 9.113 -42.699 1.00 98.56 632 VAL A CA 1
ATOM 4670 C C . VAL A 1 632 ? 16.446 9.775 -43.425 1.00 98.56 632 VAL A C 1
ATOM 4672 O O . VAL A 1 632 ? 16.088 10.919 -43.161 1.00 98.56 632 VAL A O 1
ATOM 4675 N N . GLU A 1 633 ? 15.834 9.040 -44.351 1.00 97.88 633 GLU A N 1
ATOM 4676 C CA . GLU A 1 633 ? 14.669 9.513 -45.097 1.00 97.88 633 GLU A CA 1
ATOM 4677 C C . GLU A 1 633 ? 13.433 9.580 -44.180 1.00 97.88 633 GLU A C 1
ATOM 4679 O O . GLU A 1 633 ? 13.225 8.662 -43.378 1.00 97.88 633 GLU A O 1
ATOM 4684 N N . PRO A 1 634 ? 12.533 10.570 -44.346 1.00 97.31 634 PRO A N 1
ATOM 4685 C CA . PRO A 1 634 ? 11.341 10.712 -43.500 1.00 97.31 634 PRO A CA 1
ATOM 4686 C C . PRO A 1 634 ? 10.459 9.455 -43.433 1.00 97.31 634 PRO A C 1
ATOM 4688 O O . PRO A 1 634 ? 9.859 9.145 -42.406 1.00 97.31 634 PRO A O 1
ATOM 4691 N N . VAL A 1 635 ? 10.398 8.674 -44.520 1.00 97.69 635 VAL A N 1
ATOM 4692 C CA . VAL A 1 635 ? 9.632 7.415 -44.561 1.00 97.69 635 VAL A CA 1
ATOM 4693 C C . VAL A 1 635 ? 10.237 6.315 -43.679 1.00 97.69 635 VAL A C 1
ATOM 4695 O O . VAL A 1 635 ? 9.509 5.465 -43.166 1.00 97.69 635 VAL A O 1
ATOM 4698 N N . ASP A 1 636 ? 11.556 6.315 -43.496 1.00 98.31 636 ASP A N 1
ATOM 4699 C CA . ASP A 1 636 ? 12.248 5.356 -42.635 1.00 98.31 636 ASP A CA 1
ATOM 4700 C C . ASP A 1 636 ? 12.194 5.805 -41.173 1.00 98.31 636 ASP A C 1
ATOM 4702 O O . ASP A 1 636 ? 11.954 4.973 -40.298 1.00 98.31 636 ASP A O 1
ATOM 4706 N N . ALA A 1 637 ? 12.292 7.115 -40.920 1.00 97.50 637 ALA A N 1
ATOM 4707 C CA . ALA A 1 637 ? 12.054 7.699 -39.602 1.00 97.50 637 ALA A CA 1
ATOM 4708 C C . ALA A 1 637 ? 10.628 7.409 -39.095 1.00 97.50 637 ALA A C 1
ATOM 4710 O O . ALA A 1 637 ? 10.451 6.987 -37.954 1.00 97.50 637 ALA A O 1
ATOM 4711 N N . ALA A 1 638 ? 9.609 7.540 -39.951 1.00 96.38 638 ALA A N 1
ATOM 4712 C CA . ALA A 1 638 ? 8.235 7.170 -39.605 1.00 96.38 638 ALA A CA 1
ATOM 4713 C C . ALA A 1 638 ? 8.091 5.662 -39.323 1.00 96.38 638 ALA A C 1
ATOM 4715 O O . ALA A 1 638 ? 7.456 5.270 -38.344 1.00 96.38 638 ALA A O 1
ATOM 4716 N N . TRP A 1 639 ? 8.725 4.812 -40.140 1.00 98.25 639 TRP A N 1
ATOM 4717 C CA . TRP A 1 639 ? 8.723 3.358 -39.945 1.00 98.25 639 TRP A CA 1
ATOM 4718 C C . TRP A 1 639 ? 9.392 2.930 -38.629 1.00 98.25 639 TRP A C 1
ATOM 4720 O O . TRP A 1 639 ? 8.951 1.963 -38.008 1.00 98.25 639 TRP A O 1
ATOM 4730 N N . PHE A 1 640 ? 10.414 3.654 -38.165 1.00 98.25 640 PHE A N 1
ATOM 4731 C CA . PHE A 1 640 ? 11.083 3.369 -36.894 1.00 98.25 640 PHE A CA 1
ATOM 4732 C C . PHE A 1 640 ? 10.116 3.359 -35.705 1.00 98.25 640 PHE A C 1
ATOM 4734 O O . PHE A 1 640 ? 10.201 2.495 -34.833 1.00 98.25 640 PHE A O 1
ATOM 4741 N N . VAL A 1 641 ? 9.162 4.293 -35.686 1.00 96.56 641 VAL A N 1
ATOM 4742 C CA . VAL A 1 641 ? 8.162 4.395 -34.615 1.00 96.56 641 VAL A CA 1
ATOM 4743 C C . VAL A 1 641 ? 7.287 3.139 -34.562 1.00 96.56 641 VAL A C 1
ATOM 4745 O O . VAL A 1 641 ? 6.966 2.651 -33.475 1.00 96.56 641 VAL A O 1
ATOM 4748 N N . ASP A 1 642 ? 6.951 2.573 -35.723 1.00 96.56 642 ASP A N 1
ATOM 4749 C CA . ASP A 1 642 ? 6.220 1.308 -35.820 1.00 96.56 642 ASP A CA 1
ATOM 4750 C C . ASP A 1 642 ? 7.092 0.116 -35.403 1.00 96.56 642 ASP A C 1
ATOM 4752 O O . ASP A 1 642 ? 6.631 -0.751 -34.655 1.00 96.56 642 ASP A O 1
ATOM 4756 N N . LEU A 1 643 ? 8.373 0.100 -35.791 1.00 97.69 643 LEU A N 1
ATOM 4757 C CA . LEU A 1 643 ? 9.336 -0.920 -35.360 1.00 97.69 643 LEU A CA 1
ATOM 4758 C C . LEU A 1 643 ? 9.469 -0.969 -33.828 1.00 97.69 643 LEU A C 1
ATOM 4760 O O . LEU A 1 643 ? 9.468 -2.051 -33.228 1.00 97.69 643 LEU A O 1
ATOM 4764 N N . CYS A 1 644 ? 9.502 0.188 -33.158 1.00 96.81 644 CYS A N 1
ATOM 4765 C CA . CYS A 1 644 ? 9.532 0.263 -31.694 1.00 96.81 644 CYS A CA 1
ATOM 4766 C C . CYS A 1 644 ? 8.330 -0.444 -31.033 1.00 96.81 644 CYS A C 1
ATOM 4768 O O . CYS A 1 644 ? 8.433 -0.875 -29.883 1.00 96.81 644 CYS A O 1
ATOM 4770 N N . ARG A 1 645 ? 7.217 -0.642 -31.753 1.00 93.75 645 ARG A N 1
ATOM 4771 C CA . ARG A 1 645 ? 6.006 -1.337 -31.275 1.00 93.75 645 ARG A CA 1
ATOM 4772 C C . ARG A 1 645 ? 5.932 -2.819 -31.664 1.00 93.75 645 ARG A C 1
ATOM 4774 O O . ARG A 1 645 ? 4.977 -3.473 -31.256 1.00 93.75 645 ARG A O 1
ATOM 4781 N N . LYS A 1 646 ? 6.914 -3.357 -32.407 1.00 94.44 646 LYS A N 1
ATOM 4782 C CA . LYS A 1 646 ? 6.921 -4.748 -32.914 1.00 94.44 646 LYS A CA 1
ATOM 4783 C C . LYS A 1 646 ? 6.676 -5.797 -31.818 1.00 94.44 646 LYS A C 1
ATOM 4785 O O . LYS A 1 646 ? 5.910 -6.730 -32.039 1.00 94.44 646 LYS A O 1
ATOM 4790 N N . HIS A 1 647 ? 7.286 -5.619 -30.643 1.00 90.12 647 HIS A N 1
ATOM 4791 C CA . HIS A 1 647 ? 7.254 -6.590 -29.541 1.00 90.12 647 HIS A CA 1
ATOM 4792 C C . HIS A 1 647 ? 6.582 -6.061 -28.273 1.00 90.12 647 HIS A C 1
ATOM 4794 O O . HIS A 1 647 ? 6.612 -4.848 -28.037 1.00 90.12 647 HIS A O 1
ATOM 4800 N N . PRO A 1 648 ? 6.046 -6.954 -27.410 1.00 85.50 648 PRO A N 1
ATOM 4801 C CA . PRO A 1 648 ? 5.480 -6.577 -26.116 1.00 85.50 648 PRO A CA 1
ATOM 4802 C C . PRO A 1 648 ? 6.461 -5.835 -25.203 1.00 85.50 648 PRO A C 1
ATOM 4804 O O . PRO A 1 648 ? 6.046 -4.880 -24.549 1.00 85.50 648 PRO A O 1
ATOM 4807 N N . LYS A 1 649 ? 7.745 -6.234 -25.170 1.00 90.06 649 LYS A N 1
ATOM 4808 C CA . LYS A 1 649 ? 8.783 -5.518 -24.416 1.00 90.06 649 LYS A CA 1
ATOM 4809 C C . LYS A 1 649 ? 9.054 -4.156 -25.073 1.00 90.06 649 LYS A C 1
ATOM 4811 O O . LYS A 1 649 ? 9.537 -4.116 -26.215 1.00 90.06 649 LYS A O 1
ATOM 4816 N N . PRO A 1 650 ? 8.782 -3.030 -24.391 1.00 92.88 650 PRO A N 1
ATOM 4817 C CA . PRO A 1 650 ? 9.047 -1.706 -24.945 1.00 92.88 650 PRO A CA 1
ATOM 4818 C C . PRO A 1 650 ? 10.544 -1.443 -25.134 1.00 92.88 650 PRO A C 1
ATOM 4820 O O . PRO A 1 650 ? 11.389 -2.082 -24.508 1.00 92.88 650 PRO A O 1
ATOM 4823 N N . VAL A 1 651 ? 10.869 -0.482 -25.997 1.00 95.44 651 VAL A N 1
ATOM 4824 C CA . VAL A 1 651 ? 12.237 0.034 -26.145 1.00 95.44 651 VAL A CA 1
ATOM 4825 C C . VAL A 1 651 ? 12.654 0.861 -24.912 1.00 95.44 651 VAL A C 1
ATOM 4827 O O . VAL A 1 651 ? 11.792 1.467 -24.263 1.00 95.44 651 VAL A O 1
ATOM 4830 N N . PRO A 1 652 ? 13.957 0.930 -24.574 1.00 95.75 652 PRO A N 1
ATOM 4831 C CA . PRO A 1 652 ? 14.456 1.647 -23.394 1.00 95.75 652 PRO A CA 1
ATOM 4832 C C . PRO A 1 652 ? 14.600 3.166 -23.611 1.00 95.75 652 PRO A C 1
ATOM 4834 O O . PRO A 1 652 ? 15.364 3.830 -22.922 1.00 95.75 652 PRO A O 1
ATOM 4837 N N . PHE A 1 653 ? 13.873 3.743 -24.568 1.00 97.19 653 PHE A N 1
ATOM 4838 C CA . PHE A 1 653 ? 13.948 5.157 -24.931 1.00 97.19 653 PHE A CA 1
ATOM 4839 C C . PHE A 1 653 ? 12.602 5.673 -25.438 1.00 97.19 653 PHE A C 1
ATOM 4841 O O . PHE A 1 653 ? 11.694 4.901 -25.745 1.00 97.19 653 PHE A O 1
ATOM 4848 N N . VAL A 1 654 ? 12.475 6.993 -25.540 1.00 97.75 654 VAL A N 1
ATOM 4849 C CA . VAL A 1 654 ? 11.324 7.656 -26.157 1.00 97.75 654 VAL A CA 1
ATOM 4850 C C . VAL A 1 654 ? 11.636 7.885 -27.642 1.00 97.75 654 VAL A C 1
ATOM 4852 O O . VAL A 1 654 ? 12.514 8.698 -27.933 1.00 97.75 654 VAL A O 1
ATOM 4855 N N . PRO A 1 655 ? 10.965 7.198 -28.590 1.00 96.94 655 PRO A N 1
ATOM 4856 C CA . PRO A 1 655 ? 11.274 7.333 -30.016 1.00 96.94 655 PRO A CA 1
ATOM 4857 C C . PRO A 1 655 ? 10.818 8.676 -30.595 1.00 96.94 655 PRO A C 1
ATOM 4859 O O . PRO A 1 655 ? 11.491 9.225 -31.457 1.00 96.94 655 PRO A O 1
ATOM 4862 N N . VAL A 1 656 ? 9.694 9.215 -30.109 1.00 94.94 656 VAL A N 1
ATOM 4863 C CA . VAL A 1 656 ? 9.095 10.485 -30.550 1.00 94.94 656 VAL A CA 1
ATOM 4864 C C . VAL A 1 656 ? 8.488 11.233 -29.363 1.00 94.94 656 VAL A C 1
ATOM 4866 O O . VAL A 1 656 ? 7.986 10.618 -28.422 1.00 94.94 656 VAL A O 1
ATOM 4869 N N . VAL A 1 657 ? 8.529 12.567 -29.406 1.00 93.19 657 VAL A N 1
ATOM 4870 C CA . VAL A 1 657 ? 7.849 13.440 -28.434 1.00 93.19 657 VAL A CA 1
ATOM 4871 C C . VAL A 1 657 ? 6.542 13.927 -29.053 1.00 93.19 657 VAL A C 1
ATOM 4873 O O . VAL A 1 657 ? 6.511 14.959 -29.722 1.00 93.19 657 VAL A O 1
ATOM 4876 N N . ASP A 1 658 ? 5.478 13.152 -28.861 1.00 91.12 658 ASP A N 1
ATOM 4877 C CA . ASP A 1 658 ? 4.154 13.364 -29.449 1.00 91.12 658 ASP A CA 1
ATOM 4878 C C . ASP A 1 658 ? 3.031 13.192 -28.409 1.00 91.12 658 ASP A C 1
ATOM 4880 O O . ASP A 1 658 ? 3.283 13.026 -27.214 1.00 91.12 658 ASP A O 1
ATOM 4884 N N . ALA A 1 659 ? 1.773 13.210 -28.854 1.00 88.19 659 ALA A N 1
ATOM 4885 C CA . ALA A 1 659 ? 0.611 13.035 -27.981 1.00 88.19 659 ALA A CA 1
ATOM 4886 C C . ALA A 1 659 ? 0.627 11.722 -27.160 1.00 88.19 659 ALA A C 1
ATOM 4888 O O . ALA A 1 659 ? -0.024 11.654 -26.114 1.00 88.19 659 ALA A O 1
ATOM 4889 N N . ASP A 1 660 ? 1.398 10.711 -27.579 1.00 89.56 660 ASP A N 1
ATOM 4890 C CA . ASP A 1 660 ? 1.539 9.416 -26.907 1.00 89.56 660 ASP A CA 1
ATOM 4891 C C . ASP A 1 660 ? 2.698 9.380 -25.887 1.00 89.56 660 ASP A C 1
ATOM 4893 O O . ASP A 1 660 ? 2.981 8.323 -25.312 1.00 89.56 660 ASP A O 1
ATOM 4897 N N . ILE A 1 661 ? 3.358 10.509 -25.594 1.00 91.69 661 ILE A N 1
ATOM 4898 C CA . ILE A 1 661 ? 4.535 10.578 -24.704 1.00 91.69 661 ILE A CA 1
ATOM 4899 C C . ILE A 1 661 ? 4.335 9.893 -23.339 1.00 91.69 661 ILE A C 1
ATOM 4901 O O . ILE A 1 661 ? 5.244 9.226 -22.840 1.00 91.69 661 ILE A O 1
ATOM 4905 N N . LEU A 1 662 ? 3.133 9.984 -22.751 1.00 90.75 662 LEU A N 1
ATOM 4906 C CA . LEU A 1 662 ? 2.798 9.314 -21.486 1.00 90.75 662 LEU A CA 1
ATOM 4907 C C . LEU A 1 662 ? 2.945 7.795 -21.585 1.00 90.75 662 LEU A C 1
ATOM 4909 O O . LEU A 1 662 ? 3.402 7.151 -20.639 1.00 90.75 662 LEU A O 1
ATOM 4913 N N . ARG A 1 663 ? 2.554 7.225 -22.726 1.00 90.38 663 ARG A N 1
ATOM 4914 C CA . ARG A 1 663 ? 2.664 5.795 -22.999 1.00 90.38 663 ARG A CA 1
ATOM 4915 C C . ARG A 1 663 ? 4.110 5.419 -23.296 1.00 90.38 663 ARG A C 1
ATOM 4917 O O . ARG A 1 663 ? 4.614 4.475 -22.698 1.00 90.38 663 ARG A O 1
ATOM 4924 N N . TRP A 1 664 ? 4.793 6.174 -24.158 1.00 93.31 664 TRP A N 1
ATOM 4925 C CA . TRP A 1 664 ? 6.192 5.904 -24.507 1.00 93.31 664 TRP A CA 1
ATOM 4926 C C . TRP A 1 664 ? 7.104 5.871 -23.282 1.00 93.31 664 TRP A C 1
ATOM 4928 O O . TRP A 1 664 ? 7.862 4.918 -23.081 1.00 93.31 664 TRP A O 1
ATOM 4938 N N . TRP A 1 665 ? 6.998 6.889 -22.431 1.00 94.06 665 TRP A N 1
ATOM 4939 C CA . TRP A 1 665 ? 7.834 6.985 -21.246 1.00 94.06 665 TRP A CA 1
ATOM 4940 C C . TRP A 1 665 ? 7.346 6.057 -20.122 1.00 94.06 665 TRP A C 1
ATOM 4942 O O . TRP A 1 665 ? 8.126 5.271 -19.580 1.00 94.06 665 TRP A O 1
ATOM 4952 N N . GLY A 1 666 ? 6.046 6.083 -19.810 1.00 89.06 666 GLY A N 1
ATOM 4953 C CA . GLY A 1 666 ? 5.495 5.458 -18.605 1.00 89.06 666 GLY A CA 1
ATOM 4954 C C . GLY A 1 666 ? 5.207 3.951 -18.672 1.00 89.06 666 GLY A C 1
ATOM 4955 O O . GLY A 1 666 ? 4.889 3.366 -17.633 1.00 89.06 666 GLY A O 1
ATOM 4956 N N . THR A 1 667 ? 5.274 3.302 -19.839 1.00 88.81 667 THR A N 1
ATOM 4957 C CA . THR A 1 667 ? 5.136 1.834 -19.951 1.00 88.81 667 THR A CA 1
ATOM 4958 C C . THR A 1 667 ? 6.460 1.137 -19.627 1.00 88.81 667 THR A C 1
ATOM 4960 O O . THR A 1 667 ? 7.489 1.544 -20.139 1.00 88.81 667 THR A O 1
ATOM 4963 N N . ASP A 1 668 ? 6.463 0.065 -18.828 1.00 89.88 668 ASP A N 1
ATOM 4964 C CA . ASP A 1 668 ? 7.670 -0.729 -18.501 1.00 89.88 668 ASP A CA 1
ATOM 4965 C C . ASP A 1 668 ? 8.857 0.108 -17.966 1.00 89.88 668 ASP A C 1
ATOM 4967 O O . ASP A 1 668 ? 9.994 0.038 -18.438 1.00 89.88 668 ASP A O 1
ATOM 4971 N N . SER A 1 669 ? 8.562 0.976 -16.997 1.00 91.62 669 SER A N 1
ATOM 4972 C CA . SER A 1 669 ? 9.521 1.903 -16.383 1.00 91.62 669 SER A CA 1
ATOM 4973 C C . SER A 1 669 ? 9.998 1.451 -14.995 1.00 91.62 669 SER A C 1
ATOM 4975 O O . SER A 1 669 ? 10.367 2.306 -14.200 1.00 91.62 669 SER A O 1
ATOM 4977 N N . LEU A 1 670 ? 9.876 0.162 -14.649 1.00 94.00 670 LEU A N 1
ATOM 4978 C CA . LEU A 1 670 ? 10.135 -0.340 -13.288 1.00 94.00 670 LEU A CA 1
ATOM 4979 C C . LEU A 1 670 ? 11.356 -1.261 -13.173 1.00 94.00 670 LEU A C 1
ATOM 4981 O O . LEU A 1 670 ? 11.942 -1.345 -12.102 1.00 94.00 670 LEU A O 1
ATOM 4985 N N . TRP A 1 671 ? 11.741 -1.963 -14.239 1.00 93.94 671 TRP A N 1
ATOM 4986 C CA . TRP A 1 671 ? 12.830 -2.948 -14.188 1.00 93.94 671 TRP A CA 1
ATOM 4987 C C . TRP A 1 671 ? 14.217 -2.291 -14.108 1.00 93.94 671 TRP A C 1
ATOM 4989 O O . TRP A 1 671 ? 15.163 -2.898 -13.620 1.00 93.94 671 TRP A O 1
ATOM 4999 N N . GLN A 1 672 ? 14.332 -1.030 -14.535 1.00 95.56 672 GLN A N 1
ATOM 5000 C CA . GLN A 1 672 ? 15.592 -0.287 -14.580 1.00 95.56 672 GLN A CA 1
ATOM 5001 C C . GLN A 1 672 ? 16.218 -0.104 -13.192 1.00 95.56 672 GLN A C 1
ATOM 5003 O O . GLN A 1 672 ? 17.429 0.045 -13.096 1.00 95.56 672 GLN A O 1
ATOM 5008 N N . SER A 1 673 ? 15.429 -0.161 -12.110 1.00 95.69 673 SER A N 1
ATOM 5009 C CA . SER A 1 673 ? 15.949 -0.092 -10.737 1.00 95.69 673 SER A CA 1
ATOM 5010 C C . SER A 1 673 ? 16.765 -1.325 -10.314 1.00 95.69 673 SER A C 1
ATOM 5012 O O . SER A 1 673 ? 17.237 -1.375 -9.180 1.00 95.69 673 SER A O 1
ATOM 5014 N N . GLN A 1 674 ? 16.863 -2.333 -11.182 1.00 93.81 674 GLN A N 1
ATOM 5015 C CA . GLN A 1 674 ? 17.590 -3.592 -10.975 1.00 93.81 674 GLN A CA 1
ATOM 5016 C C . GLN A 1 674 ? 18.661 -3.828 -12.041 1.00 93.81 674 GLN A C 1
ATOM 5018 O O . GLN A 1 674 ? 19.285 -4.887 -12.077 1.00 93.81 674 GLN A O 1
ATOM 5023 N N . ASP A 1 675 ? 18.829 -2.875 -12.956 1.00 91.88 675 ASP A N 1
ATOM 5024 C CA . ASP A 1 675 ? 19.822 -2.973 -14.007 1.00 91.88 675 ASP A CA 1
ATOM 5025 C C . ASP A 1 675 ? 21.009 -2.062 -13.659 1.00 91.88 675 ASP A C 1
ATOM 5027 O O . ASP A 1 675 ? 20.819 -0.849 -13.510 1.00 91.88 675 ASP A O 1
ATOM 5031 N N . PRO A 1 676 ? 22.236 -2.604 -13.551 1.00 89.06 676 PRO A N 1
ATOM 5032 C CA . PRO A 1 676 ? 23.413 -1.858 -13.102 1.00 89.06 676 PRO A CA 1
ATOM 5033 C C . PRO A 1 676 ? 23.824 -0.707 -14.036 1.00 89.06 676 PRO A C 1
ATOM 5035 O O . PRO A 1 676 ? 24.697 0.084 -13.683 1.00 89.06 676 PRO A O 1
ATOM 5038 N N . ARG A 1 677 ? 23.220 -0.593 -15.225 1.00 89.38 677 ARG A N 1
ATOM 5039 C CA . ARG A 1 677 ? 23.445 0.507 -16.176 1.00 89.38 677 ARG A CA 1
ATOM 5040 C C . ARG A 1 677 ? 22.920 1.846 -15.703 1.00 89.38 677 ARG A C 1
ATOM 5042 O O . ARG A 1 677 ? 23.397 2.881 -16.165 1.00 89.38 677 ARG A O 1
ATOM 5049 N N . TYR A 1 678 ? 21.899 1.826 -14.856 1.00 95.19 678 TYR A N 1
ATOM 5050 C CA . TYR A 1 678 ? 21.195 3.027 -14.451 1.00 95.19 678 TYR A CA 1
ATOM 5051 C C . TYR A 1 678 ? 21.486 3.365 -12.998 1.00 95.19 678 TYR A C 1
ATOM 5053 O O . TYR A 1 678 ? 21.564 2.496 -12.133 1.00 95.19 678 TYR A O 1
ATOM 5061 N N . THR A 1 679 ? 21.594 4.662 -12.740 1.00 97.06 679 THR A N 1
ATOM 5062 C CA . THR A 1 679 ? 21.779 5.197 -11.390 1.00 97.06 679 THR A CA 1
ATOM 5063 C C . THR A 1 679 ? 20.445 5.421 -10.682 1.00 97.06 679 THR A C 1
ATOM 5065 O O . THR A 1 679 ? 19.403 5.614 -11.319 1.00 97.06 679 THR A O 1
ATOM 5068 N N . ALA A 1 680 ? 20.482 5.510 -9.356 1.00 97.81 680 ALA A N 1
ATOM 5069 C CA . ALA A 1 680 ? 19.317 5.768 -8.515 1.00 97.81 680 ALA A CA 1
ATOM 5070 C C . ALA A 1 680 ? 18.558 7.068 -8.850 1.00 97.81 680 ALA A C 1
ATOM 5072 O O . ALA A 1 680 ? 17.350 7.142 -8.628 1.00 97.81 680 ALA A O 1
ATOM 5073 N N . ASP A 1 681 ? 19.218 8.089 -9.417 1.00 98.12 681 ASP A N 1
ATOM 5074 C CA . ASP A 1 681 ? 18.543 9.328 -9.844 1.00 98.12 681 ASP A CA 1
ATOM 5075 C C . ASP A 1 681 ? 17.752 9.149 -11.155 1.00 98.12 681 ASP A C 1
ATOM 5077 O O . ASP A 1 681 ? 16.732 9.808 -11.365 1.00 98.12 681 ASP A O 1
ATOM 5081 N N . GLN A 1 682 ? 18.195 8.236 -12.027 1.00 97.81 682 GLN A N 1
ATOM 5082 C CA . GLN A 1 682 ? 17.644 8.041 -13.373 1.00 97.81 682 GLN A CA 1
ATOM 5083 C C . GLN A 1 682 ? 16.397 7.150 -13.406 1.00 97.81 682 GLN A C 1
ATOM 5085 O O . GLN A 1 682 ? 15.605 7.232 -14.351 1.00 97.81 682 GLN A O 1
ATOM 5090 N N . VAL A 1 683 ? 16.237 6.267 -12.423 1.00 97.62 683 VAL A N 1
ATOM 5091 C CA . VAL A 1 683 ? 15.239 5.188 -12.442 1.00 97.62 683 VAL A CA 1
ATOM 5092 C C . VAL A 1 683 ? 13.976 5.552 -11.673 1.00 97.62 683 VAL A C 1
ATOM 5094 O O . VAL A 1 683 ? 13.982 6.393 -10.778 1.00 97.62 683 VAL A O 1
ATOM 5097 N N . ARG A 1 684 ? 12.855 4.911 -12.013 1.00 96.81 684 ARG A N 1
ATOM 5098 C CA . ARG A 1 684 ? 11.611 5.043 -11.247 1.00 96.81 684 ARG A CA 1
ATOM 5099 C C . ARG A 1 684 ? 11.624 4.058 -10.077 1.00 96.81 684 ARG A C 1
ATOM 5101 O O . ARG A 1 684 ? 11.800 2.864 -10.290 1.00 96.81 684 ARG A O 1
ATOM 5108 N N . ILE A 1 685 ? 11.399 4.549 -8.863 1.00 97.88 685 ILE A N 1
ATOM 5109 C CA . ILE A 1 685 ? 11.406 3.750 -7.628 1.00 97.88 685 ILE A CA 1
ATOM 5110 C C . ILE A 1 685 ? 10.100 4.045 -6.903 1.00 97.88 685 ILE A C 1
ATOM 5112 O O . ILE A 1 685 ? 9.773 5.214 -6.727 1.00 97.88 685 ILE A O 1
ATOM 5116 N N . ILE A 1 686 ? 9.354 3.013 -6.506 1.00 97.19 686 ILE A N 1
ATOM 5117 C CA . ILE A 1 686 ? 7.941 3.142 -6.104 1.00 97.19 686 ILE A CA 1
ATOM 5118 C C . ILE A 1 686 ? 7.638 2.672 -4.662 1.00 97.19 686 ILE A C 1
ATOM 5120 O O . ILE A 1 686 ? 6.802 1.786 -4.474 1.00 97.19 686 ILE A O 1
ATOM 5124 N N . PRO A 1 687 ? 8.300 3.213 -3.621 1.00 97.75 687 PRO A N 1
ATOM 5125 C CA . PRO A 1 687 ? 8.033 2.826 -2.239 1.00 97.75 687 PRO A CA 1
ATOM 5126 C C . PRO A 1 687 ? 6.767 3.507 -1.693 1.00 97.75 687 PRO A C 1
ATOM 5128 O O . PRO A 1 687 ? 6.265 4.479 -2.255 1.00 97.75 687 PRO A O 1
ATOM 5131 N N . GLY A 1 688 ? 6.247 2.999 -0.575 1.00 97.06 688 GLY A N 1
ATOM 5132 C CA . GLY A 1 688 ? 5.171 3.656 0.176 1.00 97.06 688 GLY A CA 1
ATOM 5133 C C . GLY A 1 688 ? 5.705 4.816 1.032 1.00 97.06 688 GLY A C 1
ATOM 5134 O O . GLY A 1 688 ? 6.750 4.650 1.669 1.00 97.06 688 GLY A O 1
ATOM 5135 N N . PRO A 1 689 ? 5.004 5.963 1.113 1.00 96.19 689 PRO A N 1
ATOM 5136 C CA . PRO A 1 689 ? 5.538 7.192 1.709 1.00 96.19 689 PRO A CA 1
ATOM 5137 C C . PRO A 1 689 ? 5.782 7.105 3.218 1.00 96.19 689 PRO A C 1
ATOM 5139 O O . PRO A 1 689 ? 6.719 7.713 3.729 1.00 96.19 689 PRO A O 1
ATOM 5142 N N . VAL A 1 690 ? 4.965 6.331 3.933 1.00 96.00 690 VAL A N 1
ATOM 5143 C CA . VAL A 1 690 ? 5.142 6.091 5.374 1.00 96.00 690 VAL A CA 1
ATOM 5144 C C . VAL A 1 690 ? 6.171 4.986 5.608 1.00 96.00 690 VAL A C 1
ATOM 5146 O O . VAL A 1 690 ? 7.023 5.085 6.485 1.00 96.00 690 VAL A O 1
ATOM 5149 N N . ALA A 1 691 ? 6.122 3.927 4.796 1.00 96.75 691 ALA A N 1
ATOM 5150 C CA . ALA A 1 691 ? 6.931 2.737 5.016 1.00 96.75 691 ALA A CA 1
ATOM 5151 C C . ALA A 1 691 ? 8.423 2.942 4.701 1.00 96.75 691 ALA A C 1
ATOM 5153 O O . ALA A 1 691 ? 9.253 2.283 5.325 1.00 96.75 691 ALA A O 1
ATOM 5154 N N . VAL A 1 692 ? 8.769 3.852 3.779 1.00 97.69 692 VAL A N 1
ATOM 5155 C CA . VAL A 1 692 ? 10.172 4.158 3.437 1.00 97.69 692 VAL A CA 1
ATOM 5156 C C . VAL A 1 692 ? 10.958 4.687 4.643 1.00 97.69 692 VAL A C 1
ATOM 5158 O O . VAL A 1 692 ? 12.103 4.301 4.830 1.00 97.69 692 VAL A O 1
ATOM 5161 N N . ALA A 1 693 ? 10.307 5.434 5.544 1.00 96.38 693 ALA A N 1
ATOM 5162 C CA . ALA A 1 693 ? 10.917 5.934 6.780 1.00 96.38 693 ALA A CA 1
ATOM 5163 C C . ALA A 1 693 ? 11.356 4.811 7.747 1.00 96.38 693 ALA A C 1
ATOM 5165 O O . ALA A 1 693 ? 12.141 5.042 8.664 1.00 96.38 693 ALA A O 1
ATOM 5166 N N . GLY A 1 694 ? 10.825 3.594 7.575 1.00 95.44 694 GLY A N 1
ATOM 5167 C CA . GLY A 1 694 ? 11.207 2.416 8.356 1.00 95.44 694 GLY A CA 1
ATOM 5168 C C . GLY A 1 694 ? 12.436 1.677 7.820 1.00 95.44 694 GLY A C 1
ATOM 5169 O O . GLY A 1 694 ? 12.935 0.767 8.485 1.00 95.44 694 GLY A O 1
ATOM 5170 N N . ILE A 1 695 ? 12.934 2.046 6.637 1.00 96.88 695 ILE A N 1
ATOM 5171 C CA . ILE A 1 695 ? 14.105 1.426 6.016 1.00 96.88 695 ILE A CA 1
ATOM 5172 C C . ILE A 1 695 ? 15.364 2.081 6.584 1.00 96.88 695 ILE A C 1
ATOM 5174 O O . ILE A 1 695 ? 15.598 3.268 6.399 1.00 96.88 695 ILE A O 1
ATOM 5178 N N . THR A 1 696 ? 16.193 1.302 7.277 1.00 95.94 696 THR A N 1
ATOM 5179 C CA . THR A 1 696 ? 17.394 1.823 7.965 1.00 95.94 696 THR A CA 1
ATOM 5180 C C . THR A 1 696 ? 18.693 1.151 7.533 1.00 95.94 696 THR A C 1
ATOM 5182 O O . THR A 1 696 ? 19.778 1.600 7.900 1.00 95.94 696 THR A O 1
ATOM 5185 N N . THR A 1 697 ? 18.599 0.080 6.749 1.00 96.69 697 THR A N 1
ATOM 5186 C CA . THR A 1 697 ? 19.722 -0.752 6.321 1.00 96.69 697 THR A CA 1
ATOM 5187 C C . THR A 1 697 ? 19.555 -1.146 4.857 1.00 96.69 697 THR A C 1
ATOM 5189 O O . THR A 1 697 ? 18.440 -1.300 4.346 1.00 96.69 697 THR A O 1
ATOM 5192 N N . ILE A 1 698 ? 20.688 -1.329 4.181 1.00 97.62 698 ILE A N 1
ATOM 5193 C CA . ILE A 1 698 ? 20.756 -2.015 2.890 1.00 97.62 698 ILE A CA 1
ATOM 5194 C C . ILE A 1 698 ? 21.275 -3.433 3.110 1.00 97.62 698 ILE A C 1
ATOM 5196 O O . ILE A 1 698 ? 22.096 -3.667 3.998 1.00 97.62 698 ILE A O 1
ATOM 5200 N N . ASN A 1 699 ? 20.835 -4.362 2.271 1.00 98.12 699 ASN A N 1
ATOM 5201 C CA . ASN A 1 699 ? 21.334 -5.730 2.214 1.00 98.12 699 ASN A CA 1
ATOM 5202 C C . ASN A 1 699 ? 21.168 -6.531 3.527 1.00 98.12 699 ASN A C 1
ATOM 5204 O O . ASN A 1 699 ? 21.949 -7.438 3.802 1.00 98.12 699 ASN A O 1
ATOM 5208 N N . GLU A 1 700 ? 20.125 -6.234 4.315 1.00 98.12 700 GLU A N 1
ATOM 5209 C CA . GLU A 1 700 ? 19.631 -7.123 5.383 1.00 98.12 700 GLU A CA 1
ATOM 5210 C C . GLU A 1 700 ? 18.952 -8.350 4.736 1.00 98.12 700 GLU A C 1
ATOM 5212 O O . GLU A 1 700 ? 18.112 -8.162 3.850 1.00 98.12 700 GLU A O 1
ATOM 5217 N N . PRO A 1 701 ? 19.278 -9.597 5.119 1.00 98.69 701 PRO A N 1
ATOM 5218 C CA . PRO A 1 701 ? 18.603 -10.779 4.582 1.00 98.69 701 PRO A CA 1
ATOM 5219 C C . PRO A 1 701 ? 17.092 -10.735 4.824 1.00 98.69 701 PRO A C 1
ATOM 5221 O O . PRO A 1 701 ? 16.637 -10.395 5.921 1.00 98.69 701 PRO A O 1
ATOM 5224 N N . VAL A 1 702 ? 16.290 -11.128 3.831 1.00 98.62 702 VAL A N 1
ATOM 5225 C CA . VAL A 1 702 ? 14.819 -11.043 3.928 1.00 98.62 702 VAL A CA 1
ATOM 5226 C C . VAL A 1 702 ? 14.253 -11.838 5.113 1.00 98.62 702 VAL A C 1
ATOM 5228 O O . VAL A 1 702 ? 13.314 -11.392 5.772 1.00 98.62 702 VAL A O 1
ATOM 5231 N N . GLY A 1 703 ? 14.859 -12.981 5.449 1.00 98.00 703 GLY A N 1
ATOM 5232 C CA . GLY A 1 703 ? 14.459 -13.784 6.606 1.00 98.00 703 GLY A CA 1
ATOM 5233 C C . GLY A 1 703 ? 14.701 -13.091 7.954 1.00 98.00 703 GLY A C 1
ATOM 5234 O O . GLY A 1 703 ? 13.891 -13.249 8.870 1.00 98.00 703 GLY A O 1
ATOM 5235 N N . GLU A 1 704 ? 15.774 -12.300 8.068 1.00 98.19 704 GLU A N 1
ATOM 5236 C CA . GLU A 1 704 ? 16.082 -11.505 9.266 1.00 98.19 704 GLU A CA 1
ATOM 5237 C C . GLU A 1 704 ? 15.126 -10.316 9.391 1.00 98.19 704 GLU A C 1
ATOM 5239 O O . GLU A 1 704 ? 14.540 -10.112 10.460 1.00 98.19 704 GLU A O 1
ATOM 5244 N N . LEU A 1 705 ? 14.880 -9.610 8.277 1.00 98.38 705 LEU A N 1
ATOM 5245 C CA . LEU A 1 705 ? 13.925 -8.505 8.223 1.00 98.38 705 LEU A CA 1
ATOM 5246 C C . LEU A 1 705 ? 12.548 -8.957 8.716 1.00 98.38 705 LEU A C 1
ATOM 5248 O O . LEU A 1 705 ? 12.016 -8.384 9.666 1.00 98.38 705 LEU A O 1
ATOM 5252 N N . LEU A 1 706 ? 11.967 -9.988 8.096 1.00 98.38 706 LEU A N 1
ATOM 5253 C CA . LEU A 1 706 ? 10.629 -10.468 8.457 1.00 98.38 706 LEU A CA 1
ATOM 5254 C C . LEU A 1 706 ? 10.603 -11.057 9.879 1.00 98.38 706 LEU A C 1
ATOM 5256 O O . LEU A 1 706 ? 9.624 -10.877 10.608 1.00 98.38 706 LEU A O 1
ATOM 5260 N N . GLY A 1 707 ? 11.706 -11.671 10.318 1.00 97.31 707 GLY A N 1
ATOM 5261 C CA . GLY A 1 707 ? 11.850 -12.205 11.674 1.00 97.31 707 GLY A CA 1
ATOM 5262 C C . GLY A 1 707 ? 11.819 -11.129 12.748 1.00 97.31 707 GLY A C 1
ATOM 5263 O O . GLY A 1 707 ? 11.189 -11.314 13.792 1.00 97.31 707 GLY A O 1
ATOM 5264 N N . ARG A 1 708 ? 12.418 -9.963 12.484 1.00 97.12 708 ARG A N 1
ATOM 5265 C CA . ARG A 1 708 ? 12.347 -8.805 13.385 1.00 97.12 708 ARG A CA 1
ATOM 5266 C C . ARG A 1 708 ? 10.911 -8.298 13.556 1.00 97.12 708 ARG A C 1
ATOM 5268 O O . ARG A 1 708 ? 10.538 -7.900 14.658 1.00 97.12 708 ARG A O 1
ATOM 5275 N N . PHE A 1 709 ? 10.098 -8.339 12.498 1.00 98.12 709 PHE A N 1
ATOM 5276 C CA . PHE A 1 709 ? 8.682 -7.960 12.558 1.00 98.12 709 PHE A CA 1
ATOM 5277 C C . PHE A 1 709 ? 7.856 -8.945 13.399 1.00 98.12 709 PHE A C 1
ATOM 5279 O O . PHE A 1 709 ? 7.069 -8.507 14.238 1.00 98.12 709 PHE A O 1
ATOM 5286 N N . GLU A 1 710 ? 8.059 -10.259 13.240 1.00 97.56 710 GLU A N 1
ATOM 5287 C CA . GLU A 1 710 ? 7.373 -11.263 14.073 1.00 97.56 710 GLU A CA 1
ATOM 5288 C C . GLU A 1 710 ? 7.824 -11.171 15.540 1.00 97.56 710 GLU A C 1
ATOM 5290 O O . GLU A 1 710 ? 6.991 -11.191 16.449 1.00 97.56 710 GLU A O 1
ATOM 5295 N N . THR A 1 711 ? 9.127 -10.989 15.773 1.00 97.44 711 THR A N 1
ATOM 5296 C CA . THR A 1 711 ? 9.712 -10.876 17.119 1.00 97.44 711 THR A CA 1
ATOM 5297 C C . THR A 1 711 ? 9.112 -9.708 17.900 1.00 97.44 711 THR A C 1
ATOM 5299 O O . THR A 1 711 ? 8.723 -9.892 19.048 1.00 97.44 711 THR A O 1
ATOM 5302 N N . ALA A 1 712 ? 8.939 -8.535 17.281 1.00 98.12 712 ALA A N 1
ATOM 5303 C CA . ALA A 1 712 ? 8.342 -7.380 17.957 1.00 98.12 712 ALA A CA 1
ATOM 5304 C C . ALA A 1 712 ? 6.911 -7.651 18.458 1.00 98.12 712 ALA A C 1
ATOM 5306 O O . ALA A 1 712 ? 6.526 -7.193 19.534 1.00 98.12 712 ALA A O 1
ATOM 5307 N N . ALA A 1 713 ? 6.122 -8.417 17.703 1.00 97.75 713 ALA A N 1
ATOM 5308 C CA . ALA A 1 713 ? 4.780 -8.814 18.113 1.00 97.75 713 ALA A CA 1
ATOM 5309 C C . ALA A 1 713 ? 4.798 -9.886 19.215 1.00 97.75 713 ALA A C 1
ATOM 5311 O O . ALA A 1 713 ? 3.983 -9.825 20.137 1.00 97.75 713 ALA A O 1
ATOM 5312 N N . VAL A 1 714 ? 5.738 -10.837 19.161 1.00 97.88 714 VAL A N 1
ATOM 5313 C CA . VAL A 1 714 ? 5.963 -11.806 20.247 1.00 97.88 714 VAL A CA 1
ATOM 5314 C C . VAL A 1 714 ? 6.341 -11.082 21.539 1.00 97.88 714 VAL A C 1
ATOM 5316 O O . VAL A 1 714 ? 5.729 -11.338 22.575 1.00 97.88 714 VAL A O 1
ATOM 5319 N N . ASP A 1 715 ? 7.293 -10.153 21.485 1.00 97.75 715 ASP A N 1
ATOM 5320 C CA . ASP A 1 715 ? 7.743 -9.391 22.651 1.00 97.75 715 ASP A CA 1
ATOM 5321 C C . ASP A 1 715 ? 6.610 -8.535 23.230 1.00 97.75 715 ASP A C 1
ATOM 5323 O O . ASP A 1 715 ? 6.360 -8.595 24.433 1.00 97.75 715 ASP A O 1
ATOM 5327 N N . ALA A 1 716 ? 5.823 -7.860 22.382 1.00 97.00 716 ALA A N 1
ATOM 5328 C CA . ALA A 1 716 ? 4.644 -7.112 22.826 1.00 97.00 716 ALA A CA 1
ATOM 5329 C C . ALA A 1 716 ? 3.630 -7.991 23.588 1.00 97.00 716 ALA A C 1
ATOM 5331 O O . ALA A 1 716 ? 3.040 -7.552 24.577 1.00 97.00 716 ALA A O 1
ATOM 5332 N N . LEU A 1 717 ? 3.435 -9.247 23.167 1.00 96.38 717 LEU A N 1
ATOM 5333 C CA . LEU A 1 717 ? 2.555 -10.193 23.861 1.00 96.38 717 LEU A CA 1
ATOM 5334 C C . LEU A 1 717 ? 3.152 -10.713 25.173 1.00 96.38 717 LEU A C 1
ATOM 5336 O O . LEU A 1 717 ? 2.401 -10.922 26.133 1.00 96.38 717 LEU A O 1
ATOM 5340 N N . ARG A 1 718 ? 4.474 -10.920 25.236 1.00 96.38 718 ARG A N 1
ATOM 5341 C CA . ARG A 1 718 ? 5.178 -11.330 26.465 1.00 96.38 718 ARG A CA 1
ATOM 5342 C C . ARG A 1 718 ? 5.133 -10.232 27.515 1.00 96.38 718 ARG A C 1
ATOM 5344 O O . ARG A 1 718 ? 4.824 -10.522 28.669 1.00 96.38 718 ARG A O 1
ATOM 5351 N N . ASP A 1 719 ? 5.354 -8.988 27.104 1.00 95.62 719 ASP A N 1
ATOM 5352 C CA . ASP A 1 719 ? 5.247 -7.811 27.968 1.00 95.62 719 ASP A CA 1
ATOM 5353 C C . ASP A 1 719 ? 3.818 -7.636 28.505 1.00 95.62 719 ASP A C 1
ATOM 5355 O O . ASP A 1 719 ? 3.622 -7.229 29.651 1.00 95.62 719 ASP A O 1
ATOM 5359 N N . ALA A 1 720 ? 2.810 -8.033 27.720 1.00 92.31 720 ALA A N 1
ATOM 5360 C CA . ALA A 1 720 ? 1.411 -8.096 28.145 1.00 92.31 720 ALA A CA 1
ATOM 5361 C C . ALA A 1 720 ? 1.069 -9.315 29.035 1.00 92.31 720 ALA A C 1
ATOM 5363 O O . ALA A 1 720 ? -0.080 -9.469 29.451 1.00 92.31 720 ALA A O 1
ATOM 5364 N N . GLY A 1 721 ? 2.035 -10.188 29.344 1.00 92.25 721 GLY A N 1
ATOM 5365 C CA . GLY A 1 721 ? 1.849 -11.356 30.211 1.00 92.25 721 GLY A CA 1
ATOM 5366 C C . GLY A 1 721 ? 1.167 -12.553 29.542 1.00 92.25 721 GLY A C 1
ATOM 5367 O O . GLY A 1 721 ? 0.619 -13.414 30.234 1.00 92.25 721 GLY A O 1
ATOM 5368 N N . THR A 1 722 ? 1.179 -12.624 28.208 1.00 91.81 722 THR A N 1
ATOM 5369 C CA . THR A 1 722 ? 0.601 -13.752 27.464 1.00 91.81 722 THR A CA 1
ATOM 5370 C C . THR A 1 722 ? 1.412 -15.022 27.714 1.00 91.81 722 THR A C 1
ATOM 5372 O O . THR A 1 722 ? 2.627 -15.044 27.528 1.00 91.81 722 THR A O 1
ATOM 5375 N N . GLY A 1 723 ? 0.737 -16.094 28.134 1.00 87.69 723 GLY A N 1
ATOM 5376 C CA . GLY A 1 723 ? 1.369 -17.396 28.335 1.00 87.69 723 GLY A CA 1
ATOM 5377 C C . GLY A 1 723 ? 1.798 -18.055 27.021 1.00 87.69 723 GLY A C 1
ATOM 5378 O O . GLY A 1 723 ? 1.171 -17.870 25.978 1.00 87.69 723 GLY A O 1
ATOM 5379 N N . GLU A 1 724 ? 2.848 -18.866 27.096 1.00 92.25 724 GLU A N 1
ATOM 5380 C CA . GLU A 1 724 ? 3.367 -19.650 25.976 1.00 92.25 724 GLU A CA 1
ATOM 5381 C C . GLU A 1 724 ? 2.685 -21.024 25.907 1.00 92.25 724 GLU A C 1
ATOM 5383 O O . GLU A 1 724 ? 2.353 -21.619 26.936 1.00 92.25 724 GLU A O 1
ATOM 5388 N N . GLN A 1 725 ? 2.492 -21.545 24.696 1.00 91.00 725 GLN A N 1
ATOM 5389 C CA . GLN A 1 725 ? 1.952 -22.885 24.454 1.00 91.00 725 GLN A CA 1
ATOM 5390 C C . GLN A 1 725 ? 2.947 -23.701 23.628 1.00 91.00 725 GLN A C 1
ATOM 5392 O O . GLN A 1 725 ? 3.532 -23.185 22.681 1.00 91.00 725 GLN A O 1
ATOM 5397 N N . GLU A 1 726 ? 3.151 -24.973 23.963 1.00 88.94 726 GLU A N 1
ATOM 5398 C CA . GLU A 1 726 ? 3.971 -25.856 23.129 1.00 88.94 726 GLU A CA 1
ATOM 5399 C C . GLU A 1 726 ? 3.233 -26.201 21.830 1.00 88.94 726 GLU A C 1
ATOM 5401 O O . GLU A 1 726 ? 2.043 -26.527 21.847 1.00 88.94 726 GLU A O 1
ATOM 5406 N N . ALA A 1 727 ? 3.944 -26.149 20.704 1.00 81.56 727 ALA A N 1
ATOM 5407 C CA . ALA A 1 727 ? 3.447 -26.574 19.402 1.00 81.56 727 ALA A CA 1
ATOM 5408 C C . ALA A 1 727 ? 4.288 -27.741 18.868 1.00 81.56 727 ALA A C 1
ATOM 5410 O O . ALA A 1 727 ? 5.507 -27.770 19.019 1.00 81.56 727 ALA A O 1
ATOM 5411 N N . ALA A 1 728 ? 3.637 -28.695 18.197 1.00 73.50 728 ALA A N 1
ATOM 5412 C CA . ALA A 1 728 ? 4.319 -29.852 17.610 1.00 73.50 728 ALA A CA 1
ATOM 5413 C C . ALA A 1 728 ? 5.231 -29.481 16.422 1.00 73.50 728 ALA A C 1
ATOM 5415 O O . ALA A 1 728 ? 6.109 -30.257 16.058 1.00 73.50 728 ALA A O 1
ATOM 5416 N N . GLY A 1 729 ? 5.023 -28.306 15.823 1.00 68.50 729 GLY A N 1
ATOM 5417 C CA . GLY A 1 729 ? 5.800 -27.777 14.708 1.00 68.50 729 GLY A CA 1
ATOM 5418 C C . GLY A 1 729 ? 5.032 -26.698 13.945 1.00 68.50 729 GLY A C 1
ATOM 5419 O O . GLY A 1 729 ? 3.872 -26.411 14.246 1.00 68.50 729 GLY A O 1
ATOM 5420 N N . ARG A 1 730 ? 5.692 -26.121 12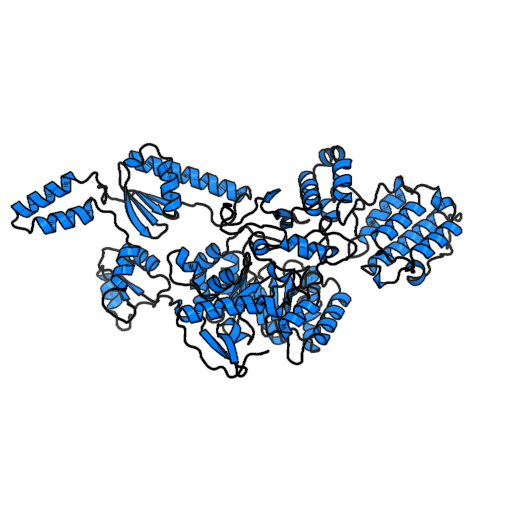.943 1.00 71.06 730 ARG A N 1
ATOM 5421 C CA . ARG A 1 730 ? 5.159 -25.144 11.988 1.00 71.06 730 ARG A CA 1
ATOM 5422 C C . ARG A 1 730 ? 5.678 -25.538 10.604 1.00 71.06 730 ARG A C 1
ATOM 5424 O O . ARG A 1 730 ? 6.790 -26.054 10.512 1.00 71.06 730 ARG A O 1
ATOM 5431 N N . LEU A 1 731 ? 4.883 -25.369 9.544 1.00 56.47 731 LEU A N 1
ATOM 5432 C CA . LEU A 1 731 ? 5.366 -25.683 8.199 1.00 56.47 731 LEU A CA 1
ATOM 5433 C C . LEU A 1 731 ? 6.523 -24.741 7.884 1.00 56.47 731 LEU A C 1
ATOM 5435 O O . LEU A 1 731 ? 6.359 -23.524 7.833 1.00 56.47 731 LEU A O 1
ATOM 5439 N N . GLY A 1 732 ? 7.705 -25.324 7.718 1.00 50.94 732 GLY A N 1
ATOM 5440 C CA . GLY A 1 732 ? 8.897 -24.554 7.440 1.00 50.94 732 GLY A CA 1
ATOM 5441 C C . GLY A 1 732 ? 9.620 -23.947 8.650 1.00 50.94 732 GLY A C 1
ATOM 5442 O O . GLY A 1 732 ? 10.450 -23.051 8.467 1.00 50.94 732 GLY A O 1
ATOM 5443 N N . ALA A 1 733 ? 9.314 -24.416 9.862 1.00 41.34 733 ALA A N 1
ATOM 5444 C CA . ALA A 1 733 ? 10.195 -24.239 11.011 1.00 41.34 733 ALA A CA 1
ATOM 5445 C C . ALA A 1 733 ? 11.361 -25.226 10.972 1.00 41.34 733 ALA A C 1
ATOM 5447 O O . ALA A 1 733 ? 11.104 -26.431 10.758 1.00 41.34 733 ALA A O 1
#